Protein 1OF8 (pdb70)

Nearest PDB structures (foldseek):
  1of8-assembly1_B  TM=1.003E+00  e=1.671E-69  Saccharomyces cerevisiae
  1ofo-assembly1_A  TM=1.003E+00  e=7.586E-67  Saccharomyces cerevisiae
  1of8-assembly1_A  TM=1.003E+00  e=6.794E-67  Saccharomyces cerevisiae
  1oab-assembly1_B  TM=1.002E+00  e=5.830E-66  Saccharomyces cerevisiae
  1ofr-assembly5_H  TM=9.930E-01  e=3.160E-62  Saccharomyces cerevisiae

Organism: Saccharomyces cerevisiae (strain ATCC 204508 / S288c) (NCBI:txid559292)

Sequence (683 aa):
VRILGYDPLASPALLQVQIPATPTSLETAKRGRREAIDIITGKDDRVLVIVGPCSIHDLEAAQEYALRLKKLSDELKGDLSIIMRAYLEKPRTTVGWKGLINDPDVNNTFNINKGLQSARQLFVNLTNIGLPIGSEMLDTISPQYLADLVSFGAIGARTTESQLHRELASGLSFPVGFKNGTDGTLNVAVDACQAAAHSHHFMGVTKHGVAAITTTKGNEHCFVILRGGKKGTNYDAKSVAEAKAQLPAGSNGLMIDYSHGNSNKDFRNQPKVNDVVCEQIANGENAITGVMIESNINEGNQGILKYGVSITDACIGWETTEDVLRKLAAAVRQRREVNVRILGYDPLASPALLQVQIPATPTSLETAKRGRREAIDIITGKDDRVLVIVGPCSIHDLEAAQEYALRLKKLSDELKGDLSIIMRAYLEKPRTTVGWKGLINDPDVNNTFNINKGLQSARQLFVNLTNIGLPIGSEMLDTISPQYLADLVSFGAIGARTTESQLHRELASGLSFPVGFKNGTDGTLNVAVDACQAAAHSHHFMGVTKHGVAAITTTKGNEHCFVILRGGKKGTNYDAKSVAEAKAQLPAGSNGLMIDYSHGNSNKDFRNQPKVNDVVCEQIANGENAITGVMIESNINEGNQGIPKAGLKYGVSITDACIGWETTEDVLRKLAAAVRQRREVNK

Radius of gyration: 25.37 Å; Cα contacts (8 Å, |Δi|>4): 1679; chains: 2; bounding box: 59×72×61 Å

InterPro domains:
  IPR006218 DAHP synthetase I/KDSA [PF00793] (55-354)
  IPR006219 DAHP synthase, class 1 [PIRSF001361] (16-366)
  IPR006219 DAHP synthase, class 1 [PTHR21225] (16-369)
  IPR006219 DAHP synthase, class 1 [TIGR00034] (21-365)
  IPR013785 Aldolase-type TIM barrel [G3DSA:3.20.20.70] (23-370)

Structure (mmCIF, N/CA/C/O backbone):
data_1OF8
#
_entry.id   1OF8
#
_cell.length_a   196.462
_cell.length_b   50.788
_cell.length_c   64.700
_cell.angle_alpha   90.00
_cell.angle_beta   106.39
_cell.angle_gamma   90.00
#
_symmetry.space_group_name_H-M   'C 1 2 1'
#
loop_
_entity.id
_entity.type
_entity.pdbx_description
1 polymer 'PHOSPHO-2-DEHYDRO-3-DEOXYHEPTONATE ALDOLASE, TYROSINE-INHIBITED'
2 non-polymer 'COBALT (II) ION'
3 non-polymer PHOSPHOENOLPYRUVATE
4 non-polymer SN-GLYCEROL-3-PHOSPHATE
5 non-polymer GLYCEROL
6 water water
#
loop_
_atom_site.group_PDB
_atom_site.id
_atom_site.type_symbol
_atom_site.label_atom_id
_atom_site.label_alt_id
_atom_site.label_comp_id
_atom_site.label_asym_id
_atom_site.label_entity_id
_atom_site.label_seq_id
_atom_site.pdbx_PDB_ins_code
_atom_site.Cartn_x
_atom_site.Cartn_y
_atom_site.Cartn_z
_atom_site.occupancy
_atom_site.B_iso_or_equiv
_atom_site.auth_seq_id
_atom_site.auth_comp_id
_atom_site.auth_asym_id
_atom_site.auth_atom_id
_atom_site.pdbx_PDB_model_num
ATOM 1 N N . VAL A 1 23 ? 179.378 51.067 21.492 1.00 26.04 23 VAL A N 1
ATOM 2 C CA . VAL A 1 23 ? 178.461 52.193 21.810 1.00 26.33 23 VAL A CA 1
ATOM 3 C C . VAL A 1 23 ? 177.065 51.724 22.213 1.00 23.82 23 VAL A C 1
ATOM 4 O O . VAL A 1 23 ? 176.334 52.476 22.852 1.00 25.24 23 VAL A O 1
ATOM 8 N N . ARG A 1 24 ? 176.669 50.508 21.831 1.00 19.84 24 ARG A N 1
ATOM 9 C CA . ARG A 1 24 ? 175.345 50.012 22.218 1.00 18.35 24 ARG A CA 1
ATOM 10 C C . ARG A 1 24 ? 175.392 48.912 23.264 1.00 18.48 24 ARG A C 1
ATOM 11 O O . ARG A 1 24 ? 174.375 48.298 23.545 1.00 16.95 24 ARG A O 1
ATOM 19 N N . ILE A 1 25 ? 176.565 48.661 23.832 1.00 20.26 25 ILE A N 1
ATOM 20 C CA . ILE A 1 25 ? 176.674 47.777 25.005 1.00 20.79 25 ILE A CA 1
ATOM 21 C C . ILE A 1 25 ? 176.840 48.658 26.233 1.00 22.03 25 ILE A C 1
ATOM 22 O O . ILE A 1 25 ? 177.871 49.318 26.375 1.00 24.94 25 ILE A O 1
ATOM 27 N N . LEU A 1 26 ? 175.826 48.703 27.097 1.00 22.30 26 LEU A N 1
ATOM 28 C CA . LEU A 1 26 ? 175.864 49.531 28.306 1.00 22.60 26 LEU A CA 1
ATOM 29 C C . LEU A 1 26 ? 176.795 48.945 29.340 1.00 22.99 26 LEU A C 1
ATOM 30 O O . LEU A 1 26 ? 177.417 49.684 30.112 1.00 25.04 26 LEU A O 1
ATOM 35 N N . GLY A 1 27 ? 176.904 47.622 29.361 1.00 21.43 27 GLY A N 1
ATOM 36 C CA . GLY A 1 27 ? 177.840 46.981 30.262 1.00 20.48 27 GLY A CA 1
ATOM 37 C C . GLY A 1 27 ? 177.744 45.474 30.284 1.00 18.99 27 GLY A C 1
ATOM 38 O O . GLY A 1 27 ? 176.881 44.890 29.625 1.00 16.06 27 GLY A O 1
ATOM 39 N N . TYR A 1 28 ? 178.681 44.869 31.006 1.00 19.14 28 TYR A N 1
ATOM 40 C CA . TYR A 1 28 ? 178.708 43.430 31.260 1.00 19.89 28 TYR A CA 1
ATOM 41 C C . TYR A 1 28 ? 178.775 43.235 32.754 1.00 19.40 28 TYR A C 1
ATOM 42 O O . TYR A 1 28 ? 179.520 43.948 33.443 1.00 21.76 28 TYR A O 1
ATOM 51 N N . ASP A 1 29 ? 177.998 42.276 33.238 1.00 17.20 29 ASP A N 1
ATOM 52 C CA . ASP A 1 29 ? 177.965 41.904 34.639 1.00 16.32 29 ASP A CA 1
ATOM 53 C C . ASP A 1 29 ? 178.387 40.468 34.807 1.00 14.89 29 ASP A C 1
ATOM 54 O O . ASP A 1 29 ? 178.203 39.642 33.917 1.00 13.94 29 ASP A O 1
ATOM 59 N N . PRO A 1 30 ? 179.005 40.155 35.936 1.00 14.45 30 PRO A N 1
ATOM 60 C CA . PRO A 1 30 ? 179.549 38.804 36.121 1.00 13.54 30 PRO A CA 1
ATOM 61 C C . PRO A 1 30 ? 178.479 37.748 36.217 1.00 13.58 30 PRO A C 1
ATOM 62 O O . PRO A 1 30 ? 177.415 37.990 36.761 1.00 13.55 30 PRO A O 1
ATOM 66 N N . LEU A 1 31 ? 178.829 36.566 35.719 1.00 13.35 31 LEU A N 1
ATOM 67 C CA . LEU A 1 31 ? 177.935 35.462 35.564 1.00 14.15 31 LEU A CA 1
ATOM 68 C C . LEU A 1 31 ? 178.592 34.210 36.134 1.00 14.13 31 LEU A C 1
ATOM 69 O O . LEU A 1 31 ? 179.717 33.869 35.757 1.00 16.35 31 LEU A O 1
ATOM 74 N N . ALA A 1 32 ? 177.912 33.536 37.056 1.00 13.34 32 ALA A N 1
ATOM 75 C CA . ALA A 1 32 ? 178.345 32.237 37.548 1.00 12.99 32 ALA A CA 1
ATOM 76 C C . ALA A 1 32 ? 178.372 31.246 36.411 1.00 13.38 32 ALA A C 1
ATOM 77 O O . ALA A 1 32 ? 177.491 31.259 35.550 1.00 14.02 32 ALA A O 1
ATOM 79 N N . SER A 1 33 ? 179.370 30.377 36.411 1.00 13.20 33 SER A N 1
ATOM 80 C CA . SER A 1 33 ? 179.501 29.373 35.351 1.00 13.17 33 SER A CA 1
ATOM 81 C C . SER A 1 33 ? 178.497 28.257 35.580 1.00 12.89 33 SER A C 1
ATOM 82 O O . SER A 1 33 ? 178.024 28.068 36.697 1.00 13.16 33 SER A O 1
ATOM 85 N N . PRO A 1 34 ? 178.187 27.497 34.538 1.00 12.44 34 PRO A N 1
ATOM 86 C CA . PRO A 1 34 ? 177.334 26.322 34.714 1.00 11.86 34 PRO A CA 1
ATOM 87 C C . PRO A 1 34 ? 177.876 25.347 35.761 1.00 12.08 34 PRO A C 1
ATOM 88 O O . PRO A 1 34 ? 177.113 24.858 36.593 1.00 12.26 34 PRO A O 1
ATOM 92 N N . ALA A 1 35 ? 179.182 25.101 35.746 1.00 13.03 35 ALA A N 1
ATOM 93 C CA . ALA A 1 35 ? 179.779 24.139 36.685 1.00 12.95 35 ALA A CA 1
ATOM 94 C C . ALA A 1 35 ? 179.611 24.618 38.120 1.00 12.50 35 ALA A C 1
ATOM 95 O O . ALA A 1 35 ? 179.303 23.823 39.001 1.00 14.32 35 ALA A O 1
ATOM 97 N N . LEU A 1 36 ? 179.768 25.924 38.337 1.00 12.51 36 LEU A N 1
ATOM 98 C CA . LEU A 1 36 ? 179.585 26.479 39.674 1.00 13.53 36 LEU A CA 1
ATOM 99 C C . LEU A 1 36 ? 178.140 26.313 40.154 1.00 13.38 36 LEU A C 1
ATOM 100 O O . LEU A 1 36 ? 177.902 25.877 41.276 1.00 13.65 36 LEU A O 1
ATOM 105 N N . LEU A 1 37 ? 177.173 26.658 39.310 1.00 12.57 37 LEU A N 1
ATOM 106 C CA . LEU A 1 37 ? 175.779 26.515 39.680 1.00 13.37 37 LEU A CA 1
ATOM 107 C C . LEU A 1 37 ? 175.418 25.060 39.964 1.00 13.44 37 LEU A C 1
ATOM 108 O O . LEU A 1 37 ? 174.613 24.784 40.839 1.00 14.91 37 LEU A O 1
ATOM 113 N N . GLN A 1 38 ? 175.990 24.133 39.207 1.00 12.84 38 GLN A N 1
ATOM 114 C CA . GLN A 1 38 ? 175.703 22.706 39.404 1.00 14.83 38 GLN A CA 1
ATOM 115 C C . GLN A 1 38 ? 176.220 22.161 40.731 1.00 14.98 38 GLN A C 1
ATOM 116 O O . GLN A 1 38 ? 175.608 21.267 41.319 1.00 16.75 38 GLN A O 1
ATOM 122 N N . VAL A 1 39 ? 177.328 22.707 41.216 1.00 15.99 39 VAL A N 1
ATOM 123 C CA . VAL A 1 39 ? 177.838 22.385 42.555 1.00 17.00 39 VAL A CA 1
ATOM 124 C C . VAL A 1 39 ? 177.014 23.049 43.653 1.00 16.65 39 VAL A C 1
ATOM 125 O O . VAL A 1 39 ? 176.751 22.442 44.697 1.00 18.41 39 VAL A O 1
ATOM 129 N N . GLN A 1 40 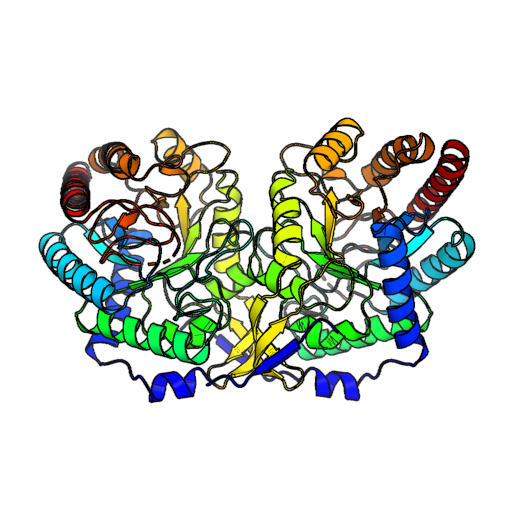? 176.611 24.295 43.425 1.00 16.15 40 GLN A N 1
ATOM 130 C CA . GLN A 1 40 ? 175.850 25.076 44.396 1.00 17.62 40 GLN A CA 1
ATOM 131 C C . GLN A 1 40 ? 174.446 24.499 44.589 1.00 17.50 40 GLN A C 1
ATOM 132 O O . GLN A 1 40 ? 173.912 24.560 45.682 1.00 19.35 40 GLN A O 1
ATOM 138 N N . ILE A 1 41 ? 173.844 23.989 43.516 1.00 15.93 41 ILE A N 1
ATOM 139 C CA . ILE A 1 41 ? 172.467 23.474 43.549 1.00 16.60 41 ILE A CA 1
ATOM 140 C C . ILE A 1 41 ? 172.511 22.089 42.932 1.00 16.90 41 ILE A C 1
ATOM 141 O O . ILE A 1 41 ? 172.152 21.890 41.767 1.00 16.03 41 ILE A O 1
ATOM 146 N N . PRO A 1 42 ? 172.984 21.110 43.697 1.00 18.25 42 PRO A N 1
ATOM 147 C CA . PRO A 1 42 ? 173.201 19.779 43.139 1.00 18.62 42 PRO A CA 1
ATOM 148 C C . PRO A 1 42 ? 171.892 19.026 42.899 1.00 19.26 42 PRO A C 1
ATOM 149 O O . PRO A 1 42 ? 170.883 19.231 43.585 1.00 19.76 42 PRO A O 1
ATOM 153 N N . ALA A 1 43 ? 171.901 18.214 41.862 1.00 19.53 43 ALA A N 1
ATOM 154 C CA . ALA A 1 43 ? 170.768 17.354 41.585 1.00 19.12 43 ALA A CA 1
ATOM 155 C C . ALA A 1 43 ? 170.797 16.246 42.617 1.00 19.75 43 ALA A C 1
ATOM 156 O O . ALA A 1 43 ? 171.876 15.800 43.002 1.00 22.59 43 ALA A O 1
ATOM 158 N N . THR A 1 44 ? 169.632 15.804 43.059 1.00 17.87 44 THR A N 1
ATOM 159 C CA . THR A 1 44 ? 169.571 14.606 43.896 1.00 17.66 44 THR A CA 1
ATOM 160 C C . THR A 1 44 ? 169.642 13.360 43.007 1.00 18.20 44 THR A C 1
ATOM 161 O O . THR A 1 44 ? 169.408 13.433 41.797 1.00 17.56 44 THR A O 1
ATOM 165 N N . PRO A 1 45 ? 169.958 12.209 43.583 1.00 18.63 45 PRO A N 1
ATOM 166 C CA . PRO A 1 45 ? 169.891 10.956 42.827 1.00 18.68 45 PRO A CA 1
ATOM 167 C C . PRO A 1 45 ? 168.522 10.720 42.161 1.00 18.02 45 PRO A C 1
ATOM 168 O O . PRO A 1 45 ? 168.485 10.272 41.017 1.00 18.62 45 PRO A O 1
ATOM 172 N N . THR A 1 46 ? 167.439 11.033 42.872 1.00 17.04 46 THR A N 1
ATOM 173 C CA . THR A 1 46 ? 166.086 10.919 42.342 1.00 17.19 46 THR A CA 1
ATOM 174 C C . THR A 1 46 ? 165.911 11.843 41.155 1.00 16.78 46 THR A C 1
ATOM 175 O O . THR A 1 46 ? 165.360 11.440 40.139 1.00 16.69 46 THR A O 1
ATOM 179 N N . SER A 1 47 ? 166.399 13.073 41.266 1.00 16.74 47 SER A N 1
ATOM 180 C CA . SER A 1 47 ? 166.283 14.024 40.159 1.00 15.01 47 SER A CA 1
ATOM 181 C C . SER A 1 47 ? 166.947 13.472 38.892 1.00 14.05 47 SER A C 1
ATOM 182 O O . SER A 1 47 ? 166.367 13.497 37.819 1.00 14.17 47 SER A O 1
ATOM 185 N N . LEU A 1 48 ? 168.154 12.945 39.027 1.00 15.46 48 LEU A N 1
ATOM 186 C CA . LEU A 1 48 ? 168.891 12.459 37.875 1.00 16.12 48 LEU A CA 1
ATOM 187 C C . LEU A 1 48 ? 168.222 11.214 37.278 1.00 15.91 48 LEU A C 1
ATOM 188 O O . LEU A 1 48 ? 168.126 11.069 36.065 1.00 16.21 48 LEU A O 1
ATOM 193 N N . GLU A 1 49 ? 167.733 10.326 38.125 1.00 16.03 49 GLU A N 1
ATOM 194 C CA . GLU A 1 49 ? 167.062 9.123 37.637 1.00 16.45 49 GLU A CA 1
ATOM 195 C C . GLU A 1 49 ? 165.760 9.484 36.937 1.00 14.74 49 GLU A C 1
ATOM 196 O O . GLU A 1 49 ? 165.408 8.887 35.930 1.00 15.76 49 GLU A O 1
ATOM 202 N N . THR A 1 50 ? 165.061 10.476 37.471 1.00 14.34 50 THR A N 1
ATOM 203 C CA . THR A 1 50 ? 163.814 10.953 36.878 1.00 12.89 50 THR A CA 1
ATOM 204 C C . THR A 1 50 ? 164.060 11.537 35.491 1.00 12.57 50 THR A C 1
ATOM 205 O O . THR A 1 50 ? 163.333 11.257 34.560 1.00 12.32 50 THR A O 1
ATOM 209 N N . ALA A 1 51 ? 165.070 12.376 35.369 1.00 13.60 51 ALA A N 1
ATOM 210 C CA . ALA A 1 51 ? 165.406 12.951 34.079 1.00 12.93 51 ALA A CA 1
ATOM 211 C C . ALA A 1 51 ? 165.726 11.854 33.055 1.00 12.85 51 ALA A C 1
ATOM 212 O O . ALA A 1 51 ? 165.265 11.896 31.925 1.00 13.03 51 ALA A O 1
ATOM 214 N N . LYS A 1 52 ? 166.541 10.883 33.455 1.00 13.82 52 LYS A N 1
ATOM 215 C CA . LYS A 1 52 ? 166.913 9.757 32.597 1.00 14.71 52 LYS A CA 1
ATOM 216 C C . LYS A 1 52 ? 165.697 8.943 32.179 1.00 13.82 52 LYS A C 1
ATOM 217 O O . LYS A 1 52 ? 165.549 8.594 31.005 1.00 14.38 52 LYS A O 1
ATOM 219 N N . ARG A 1 53 ? 164.826 8.647 33.136 1.00 13.19 53 ARG A N 1
ATOM 220 C CA . ARG A 1 53 ? 163.621 7.882 32.834 1.00 13.52 53 ARG A CA 1
ATOM 221 C C . ARG A 1 53 ? 162.727 8.628 31.835 1.00 12.87 53 ARG A C 1
ATOM 222 O O . ARG A 1 53 ? 162.197 8.029 30.891 1.00 13.88 53 ARG A O 1
ATOM 230 N N . GLY A 1 54 ? 162.557 9.931 32.036 1.00 13.38 54 GLY A N 1
ATOM 231 C CA . GLY A 1 54 ? 161.687 10.685 31.169 1.00 13.45 54 GLY A CA 1
ATOM 232 C C . GLY A 1 54 ? 162.198 10.650 29.748 1.00 13.10 54 GLY A C 1
ATOM 233 O O . GLY A 1 54 ? 161.410 10.576 28.801 1.00 11.67 54 GLY A O 1
ATOM 234 N N . ARG A 1 55 ? 163.527 10.747 29.588 1.00 11.52 55 ARG A N 1
ATOM 235 C CA . ARG A 1 55 ? 164.118 10.655 28.272 1.00 11.01 55 ARG A CA 1
ATOM 236 C C . ARG A 1 55 ? 163.834 9.312 27.622 1.00 12.37 55 ARG A C 1
ATOM 237 O O . ARG A 1 55 ? 163.397 9.249 26.489 1.00 11.65 55 ARG A O 1
ATOM 245 N N . ARG A 1 56 ? 164.109 8.232 28.362 1.00 13.17 56 ARG A N 1
ATOM 246 C CA . ARG A 1 56 ? 163.898 6.874 27.869 1.00 14.31 56 ARG A CA 1
ATOM 247 C C . ARG A 1 56 ? 162.458 6.674 27.437 1.00 12.89 56 ARG A C 1
ATOM 248 O O . ARG A 1 56 ? 162.194 6.154 26.362 1.00 12.95 56 ARG A O 1
ATOM 256 N N . GLU A 1 57 ? 161.514 7.115 28.259 1.00 12.31 57 GLU A N 1
ATOM 257 C CA . GLU A 1 57 ? 160.096 6.919 27.928 1.00 11.62 57 GLU A CA 1
ATOM 258 C C . GLU A 1 57 ? 159.681 7.753 26.695 1.00 12.10 57 GLU A C 1
ATOM 259 O O . GLU A 1 57 ? 158.926 7.309 25.845 1.00 12.20 57 GLU A O 1
ATOM 265 N N . ALA A 1 58 ? 160.152 8.988 26.621 1.00 11.82 58 ALA A N 1
ATOM 266 C CA . ALA A 1 58 ? 159.843 9.834 25.475 1.00 11.19 58 ALA A CA 1
ATOM 267 C C . ALA A 1 58 ? 160.420 9.218 24.192 1.00 11.20 58 ALA A C 1
ATOM 268 O O . ALA A 1 58 ? 159.756 9.171 23.162 1.00 11.80 58 ALA A O 1
ATOM 270 N N . ILE A 1 59 ? 161.673 8.775 24.250 1.00 11.33 59 ILE A N 1
ATOM 271 C CA . ILE A 1 59 ? 162.308 8.115 23.101 1.00 11.64 59 ILE A CA 1
ATOM 272 C C . ILE A 1 59 ? 161.480 6.906 22.640 1.00 12.22 59 ILE A C 1
ATOM 273 O O . ILE A 1 59 ? 161.195 6.745 21.456 1.00 12.22 59 ILE A O 1
ATOM 278 N N . ASP A 1 60 ? 161.097 6.047 23.583 1.00 12.28 60 ASP A N 1
ATOM 279 C CA . ASP A 1 60 ? 160.369 4.850 23.215 1.00 12.14 60 ASP A CA 1
ATOM 280 C C . ASP A 1 60 ? 159.051 5.174 22.526 1.00 12.77 60 ASP A C 1
ATOM 281 O O . ASP A 1 60 ? 158.615 4.451 21.633 1.00 13.58 60 ASP A O 1
ATOM 286 N N . ILE A 1 61 ? 158.406 6.258 22.942 1.00 11.27 61 ILE A N 1
ATOM 287 C CA . ILE A 1 61 ? 157.143 6.644 22.330 1.00 11.00 61 ILE A CA 1
ATOM 288 C C . ILE A 1 61 ? 157.332 7.263 20.952 1.00 11.20 61 ILE A C 1
ATOM 289 O O . ILE A 1 61 ? 156.691 6.855 20.001 1.00 11.64 61 ILE A O 1
ATOM 294 N N . ILE A 1 62 ? 158.202 8.251 20.829 1.00 11.80 62 ILE A N 1
ATOM 295 C CA . ILE A 1 62 ? 158.336 8.927 19.531 1.00 11.89 62 ILE A CA 1
ATOM 296 C C . ILE A 1 62 ? 158.944 8.045 18.452 1.00 12.59 62 ILE A C 1
ATOM 297 O O . ILE A 1 62 ? 158.741 8.307 17.258 1.00 12.77 62 ILE A O 1
ATOM 302 N N . THR A 1 63 ? 159.695 7.014 18.875 1.00 13.39 63 THR A N 1
ATOM 303 C CA . THR A 1 63 ? 160.307 6.080 17.938 1.00 13.74 63 THR A CA 1
ATOM 304 C C . THR A 1 63 ? 159.462 4.827 17.744 1.00 14.60 63 THR A C 1
ATOM 305 O O . THR A 1 63 ? 159.923 3.868 17.149 1.00 15.37 63 THR A O 1
ATOM 309 N N . GLY A 1 64 ? 158.233 4.807 18.260 1.00 14.38 64 GLY A N 1
ATOM 310 C CA . GLY A 1 64 ? 157.317 3.704 17.978 1.00 13.93 64 GLY A CA 1
ATOM 311 C C . GLY A 1 64 ? 157.484 2.415 18.746 1.00 14.74 64 GLY A C 1
ATOM 312 O O . GLY A 1 64 ? 156.845 1.412 18.377 1.00 17.26 64 GLY A O 1
ATOM 313 N N . LYS A 1 65 ? 158.337 2.402 19.767 1.00 13.89 65 LYS A N 1
ATOM 314 C CA . LYS A 1 65 ? 158.541 1.189 20.584 1.00 15.04 65 LYS A CA 1
ATOM 315 C C . LYS A 1 65 ? 157.395 0.963 21.552 1.00 13.67 65 LYS A C 1
ATOM 316 O O . LYS A 1 65 ? 157.070 -0.170 21.897 1.00 17.53 65 LYS A O 1
ATOM 322 N N . ASP A 1 66 ? 156.777 2.054 21.976 1.00 13.42 66 ASP A N 1
ATOM 323 C CA . ASP A 1 66 ? 155.763 2.054 23.011 1.00 12.94 66 ASP A CA 1
ATOM 324 C C . ASP A 1 66 ? 154.509 2.693 22.438 1.00 13.57 66 ASP A C 1
ATOM 325 O O . ASP A 1 66 ? 154.587 3.683 21.724 1.00 15.53 66 ASP A O 1
ATOM 330 N N . ASP A 1 67 ? 153.352 2.117 22.754 1.00 13.75 67 ASP A N 1
ATOM 331 C CA . ASP A 1 67 ? 152.081 2.620 22.222 1.00 13.38 67 ASP A CA 1
ATOM 332 C C . ASP A 1 67 ? 151.358 3.631 23.148 1.00 12.22 67 ASP A C 1
ATOM 333 O O . ASP A 1 67 ? 150.226 3.998 22.898 1.00 12.00 67 ASP A O 1
ATOM 338 N N . ARG A 1 68 ? 152.008 4.054 24.229 1.00 11.09 68 ARG A N 1
ATOM 339 C CA . ARG A 1 68 ? 151.510 5.177 25.026 1.00 10.66 68 ARG A CA 1
ATOM 340 C C . ARG A 1 68 ? 151.703 6.475 24.276 1.00 11.73 68 ARG A C 1
ATOM 341 O O . ARG A 1 68 ? 152.488 6.536 23.352 1.00 11.98 68 ARG A O 1
ATOM 349 N N . VAL A 1 69 ? 150.972 7.505 24.679 1.00 11.49 69 VAL A N 1
ATOM 350 C CA . VAL A 1 69 ? 151.181 8.858 24.158 1.00 11.40 69 VAL A CA 1
ATOM 351 C C . VAL A 1 69 ? 152.008 9.685 25.139 1.00 11.31 69 VAL A C 1
ATOM 352 O O . VAL A 1 69 ? 151.837 9.587 26.342 1.00 11.13 69 VAL A O 1
ATOM 356 N N . LEU A 1 70 ? 152.967 10.417 24.583 1.00 11.32 70 LEU A N 1
ATOM 357 C CA . LEU A 1 70 ? 153.821 11.338 25.313 1.00 11.22 70 LEU A CA 1
ATOM 358 C C . LEU A 1 70 ? 153.083 12.660 25.464 1.00 10.95 70 LEU A C 1
ATOM 359 O O . LEU A 1 70 ? 152.656 13.247 24.476 1.00 10.91 70 LEU A O 1
ATOM 364 N N . VAL A 1 71 ? 152.972 13.141 26.695 1.00 10.91 71 VAL A N 1
ATOM 365 C CA . VAL A 1 71 ? 152.220 14.343 27.005 1.00 10.72 71 VAL A CA 1
ATOM 366 C C . VAL A 1 71 ? 153.175 15.348 27.660 1.00 10.23 71 VAL A C 1
ATOM 367 O O . VAL A 1 71 ? 153.744 15.079 28.705 1.00 11.85 71 VAL A O 1
ATOM 371 N N . ILE A 1 72 ? 153.321 16.512 27.043 1.00 11.07 72 ILE A N 1
ATOM 372 C CA . ILE A 1 72 ? 154.057 17.622 27.642 1.00 10.54 72 ILE A CA 1
ATOM 373 C C . ILE A 1 72 ? 153.002 18.606 28.109 1.00 10.71 72 ILE A C 1
ATOM 374 O O . ILE A 1 72 ? 152.344 19.217 27.283 1.00 11.14 72 ILE A O 1
ATOM 379 N N . VAL A 1 73 ? 152.802 18.709 29.421 1.00 10.20 73 VAL A N 1
ATOM 380 C CA . VAL A 1 73 ? 151.651 19.432 29.971 1.00 10.75 73 VAL A CA 1
ATOM 381 C C . VAL A 1 73 ? 152.072 20.253 31.159 1.00 10.44 73 VAL A C 1
ATOM 382 O O . VAL A 1 73 ? 152.809 19.782 32.020 1.00 11.08 73 VAL A O 1
ATOM 386 N N . GLY A 1 74 ? 151.611 21.500 31.197 1.00 10.32 74 GLY A N 1
ATOM 387 C CA . GLY A 1 74 ? 151.876 22.370 32.321 1.00 11.04 74 GLY A CA 1
ATOM 388 C C . GLY A 1 74 ? 151.791 23.806 31.888 1.00 11.34 74 GLY A C 1
ATOM 389 O O . GLY A 1 74 ? 151.283 24.112 30.815 1.00 12.17 74 GLY A O 1
ATOM 390 N N . PRO A 1 75 ? 152.212 24.714 32.755 1.00 11.77 75 PRO A N 1
ATOM 391 C CA . PRO A 1 75 ? 152.040 26.143 32.480 1.00 12.94 75 PRO A CA 1
ATOM 392 C C . PRO A 1 75 ? 152.675 26.630 31.199 1.00 12.82 75 PRO A C 1
ATOM 393 O O . PRO A 1 75 ? 153.638 26.059 30.699 1.00 12.51 75 PRO A O 1
ATOM 397 N N . CYS A 1 76 ? 152.130 27.712 30.671 1.00 12.95 76 CYS A N 1
ATOM 398 C CA . CYS A 1 76 ? 152.786 28.417 29.563 1.00 12.83 76 CYS A CA 1
ATOM 399 C C . CYS A 1 76 ? 154.189 28.852 30.009 1.00 13.12 76 CYS A C 1
ATOM 400 O O . CYS A 1 76 ? 155.186 28.667 29.278 1.00 13.57 76 CYS A O 1
ATOM 403 N N . SER A 1 77 ? 154.256 29.389 31.228 1.00 12.30 77 SER A N 1
ATOM 404 C CA . SER A 1 77 ? 155.530 29.801 31.845 1.00 12.97 77 SER A CA 1
ATOM 405 C C . SER A 1 77 ? 155.494 29.591 33.359 1.00 13.03 77 SER A C 1
ATOM 406 O O . SER A 1 77 ? 154.424 29.627 33.982 1.00 14.15 77 SER A O 1
ATOM 409 N N . ILE A 1 78 ? 156.675 29.419 33.943 1.00 13.16 78 ILE A N 1
ATOM 410 C CA . ILE A 1 78 ? 156.817 29.350 35.399 1.00 14.13 78 ILE A CA 1
ATOM 411 C C . ILE A 1 78 ? 157.280 30.718 35.890 1.00 15.05 78 ILE A C 1
ATOM 412 O O . ILE A 1 78 ? 158.339 31.199 35.494 1.00 14.75 78 ILE A O 1
ATOM 417 N N . HIS A 1 79 ? 156.503 31.315 36.784 1.00 15.84 79 HIS A N 1
ATOM 418 C CA . HIS A 1 79 ? 156.947 32.509 37.502 1.00 17.06 79 HIS A CA 1
ATOM 419 C C . HIS A 1 79 ? 156.964 32.352 39.009 1.00 18.61 79 HIS A C 1
ATOM 420 O O . HIS A 1 79 ? 157.375 33.258 39.710 1.00 19.83 79 HIS A O 1
ATOM 427 N N . ASP A 1 80 ? 156.581 31.177 39.508 1.00 18.28 80 ASP A N 1
ATOM 428 C CA . ASP A 1 80 ? 156.290 31.027 40.924 1.00 18.51 80 ASP A CA 1
ATOM 429 C C . ASP A 1 80 ? 156.652 29.608 41.273 1.00 17.30 80 ASP A C 1
ATOM 430 O O . ASP A 1 80 ? 155.966 28.694 40.837 1.00 17.45 80 ASP A O 1
ATOM 435 N N . LEU A 1 81 ? 157.755 29.413 42.002 1.00 17.73 81 LEU A N 1
ATOM 436 C CA . LEU A 1 81 ? 158.235 28.072 42.309 1.00 17.50 81 LEU A CA 1
ATOM 437 C C . LEU A 1 81 ? 157.251 27.298 43.179 1.00 17.31 81 LEU A C 1
ATOM 438 O O . LEU A 1 81 ? 157.166 26.104 43.051 1.00 18.02 81 LEU A O 1
ATOM 443 N N . GLU A 1 82 ? 156.545 27.961 44.103 1.00 15.49 82 GLU A N 1
ATOM 444 C CA . GLU A 1 82 ? 155.654 27.220 45.021 1.00 15.17 82 GLU A CA 1
ATOM 445 C C . GLU A 1 82 ? 154.440 26.720 44.260 1.00 15.59 82 GLU A C 1
ATOM 446 O O . GLU A 1 82 ? 154.029 25.570 44.413 1.00 15.46 82 GLU A O 1
ATOM 452 N N . ALA A 1 83 ? 153.869 27.592 43.439 1.00 16.47 83 ALA A N 1
ATOM 453 C CA . ALA A 1 83 ? 152.727 27.228 42.612 1.00 16.72 83 ALA A CA 1
ATOM 454 C C . ALA A 1 83 ? 153.129 26.124 41.638 1.00 16.03 83 ALA A C 1
ATOM 455 O O . ALA A 1 83 ? 152.358 25.207 41.370 1.00 17.05 83 ALA A O 1
ATOM 457 N N . ALA A 1 84 ? 154.356 26.181 41.138 1.00 15.76 84 ALA A N 1
ATOM 458 C CA . ALA A 1 84 ? 154.844 25.126 40.246 1.00 15.99 84 ALA A CA 1
ATOM 459 C C . ALA A 1 84 ? 154.931 23.787 40.993 1.00 16.17 84 ALA A C 1
ATOM 460 O O . ALA A 1 84 ? 154.595 22.724 40.442 1.00 16.51 84 ALA A O 1
ATOM 462 N N . GLN A 1 85 ? 155.373 23.827 42.253 1.00 15.62 85 GLN A N 1
ATOM 463 C CA . GLN A 1 85 ? 155.487 22.596 43.031 1.00 15.52 85 GLN A CA 1
ATOM 464 C C . GLN A 1 85 ? 154.117 21.979 43.324 1.00 14.11 85 GLN A C 1
ATOM 465 O O . GLN A 1 85 ? 153.960 20.766 43.282 1.00 14.88 85 GLN A O 1
ATOM 471 N N . GLU A 1 86 ? 153.133 22.809 43.620 1.00 14.67 86 GLU A N 1
ATOM 472 C CA . GLU A 1 86 ? 151.794 22.304 43.905 1.00 15.91 86 GLU A CA 1
ATOM 473 C C . GLU A 1 86 ? 151.234 21.670 42.651 1.00 16.61 86 GLU A C 1
ATOM 474 O O . GLU A 1 86 ? 150.670 20.562 42.713 1.00 17.43 86 GLU A O 1
ATOM 480 N N . TYR A 1 87 ? 151.385 22.367 41.525 1.00 15.46 87 TYR A N 1
ATOM 481 C CA . TYR A 1 87 ? 150.953 21.820 40.242 1.00 15.82 87 TYR A CA 1
ATOM 482 C C . TYR A 1 87 ? 151.638 20.480 39.998 1.00 15.59 87 TYR A C 1
ATOM 483 O O . TYR A 1 87 ? 150.994 19.511 39.592 1.00 16.87 87 TYR A O 1
ATOM 492 N N . ALA A 1 88 ? 152.943 20.416 40.260 1.00 14.59 88 ALA A N 1
ATOM 493 C CA . ALA A 1 88 ? 153.724 19.208 40.023 1.00 14.38 88 ALA A CA 1
ATOM 494 C C . ALA A 1 88 ? 153.230 18.038 40.858 1.00 14.43 88 ALA A C 1
ATOM 495 O O . ALA A 1 88 ? 153.138 16.925 40.353 1.00 14.60 88 ALA A O 1
ATOM 497 N N . LEU A 1 89 ? 152.907 18.274 42.127 1.00 15.63 89 LEU A N 1
ATOM 498 C CA . LEU A 1 89 ? 152.443 17.180 42.969 1.00 16.52 89 LEU A CA 1
ATOM 499 C C . LEU A 1 89 ? 151.120 16.644 42.446 1.00 15.42 89 LEU A C 1
ATOM 500 O O . LEU A 1 89 ? 150.916 15.431 42.451 1.00 16.24 89 LEU A O 1
ATOM 505 N N . ARG A 1 90 ? 150.242 17.530 41.968 1.00 15.64 90 ARG A N 1
ATOM 506 C CA . ARG A 1 90 ? 148.994 17.095 41.333 1.00 15.66 90 ARG A CA 1
ATOM 507 C C . ARG A 1 90 ? 149.254 16.276 40.075 1.00 14.36 90 ARG A C 1
ATOM 508 O O . ARG A 1 90 ? 148.680 15.206 39.877 1.00 14.85 90 ARG A O 1
ATOM 516 N N . LEU A 1 91 ? 150.096 16.804 39.202 1.00 13.62 91 LEU A N 1
ATOM 517 C CA . LEU A 1 91 ? 150.447 16.099 37.978 1.00 12.57 91 LEU A CA 1
ATOM 518 C C . LEU A 1 91 ? 151.142 14.772 38.214 1.00 13.18 91 LEU A C 1
ATOM 519 O O . LEU A 1 91 ? 150.928 13.816 37.460 1.00 14.13 91 LEU A O 1
ATOM 524 N N . LYS A 1 92 ? 151.963 14.679 39.254 1.00 13.29 92 LYS A N 1
ATOM 525 C CA . LYS A 1 92 ? 152.638 13.414 39.531 1.00 15.02 92 LYS A CA 1
ATOM 526 C C . LYS A 1 92 ? 151.632 12.334 39.948 1.00 15.96 92 LYS A C 1
ATOM 527 O O . LYS A 1 92 ? 151.726 11.196 39.510 1.00 15.98 92 LYS A O 1
ATOM 533 N N . LYS A 1 93 ? 150.672 12.709 40.779 1.00 16.94 93 LYS A N 1
ATOM 534 C CA . LYS A 1 93 ? 149.597 11.793 41.171 1.00 18.44 93 LYS A CA 1
ATOM 535 C C . LYS A 1 93 ? 148.772 11.326 39.959 1.00 17.06 93 LYS A C 1
ATOM 536 O O . LYS A 1 93 ? 148.490 10.140 39.818 1.00 17.40 93 LYS A O 1
ATOM 542 N N . LEU A 1 94 ? 148.413 12.248 39.081 1.00 16.43 94 LEU A N 1
ATOM 543 C CA . LEU A 1 94 ? 147.681 11.901 37.864 1.00 16.63 94 LEU A CA 1
ATOM 544 C C . LEU A 1 94 ? 148.546 11.023 36.962 1.00 15.65 94 LEU A C 1
ATOM 545 O O . LEU A 1 94 ? 148.052 10.109 36.321 1.00 16.49 94 LEU A O 1
ATOM 550 N N . SER A 1 95 ? 149.849 11.295 36.916 1.00 15.49 95 SER A N 1
ATOM 551 C CA . SER A 1 95 ? 150.773 10.482 36.105 1.00 15.37 95 SER A CA 1
ATOM 552 C C . SER A 1 95 ? 150.756 9.050 36.603 1.00 14.90 95 SER A C 1
ATOM 553 O O . SER A 1 95 ? 150.681 8.119 35.829 1.00 14.25 95 SER A O 1
ATOM 556 N N . ASP A 1 96 ? 150.792 8.880 37.917 1.00 15.64 96 ASP A N 1
ATOM 557 C CA . ASP A 1 96 ? 150.768 7.542 38.473 1.00 16.95 96 ASP A CA 1
ATOM 558 C C . ASP A 1 96 ? 149.477 6.806 38.100 1.00 16.76 96 ASP A C 1
ATOM 559 O O . ASP A 1 96 ? 149.517 5.627 37.777 1.00 19.17 96 ASP A O 1
ATOM 564 N N . GLU A 1 97 ? 148.352 7.519 38.112 1.00 16.29 97 GLU A N 1
ATOM 565 C CA . GLU A 1 97 ? 147.057 6.987 37.699 1.00 16.39 97 GLU A CA 1
ATOM 566 C C . GLU A 1 97 ? 147.048 6.519 36.246 1.00 16.37 97 GLU A C 1
ATOM 567 O O . GLU A 1 97 ? 146.478 5.469 35.927 1.00 17.65 97 GLU A O 1
ATOM 573 N N . LEU A 1 98 ? 147.654 7.308 35.375 1.00 15.28 98 LEU A N 1
ATOM 574 C CA . LEU A 1 98 ? 147.482 7.138 33.946 1.00 13.51 98 LEU A CA 1
ATOM 575 C C . LEU A 1 98 ? 148.721 6.562 33.260 1.00 14.34 98 LEU A C 1
ATOM 576 O O . LEU A 1 98 ? 148.762 6.506 32.037 1.00 14.33 98 LEU A O 1
ATOM 581 N N . LYS A 1 99 ? 149.700 6.084 34.030 1.00 14.77 99 LYS A N 1
ATOM 582 C CA . LYS A 1 99 ? 150.969 5.662 33.439 1.00 15.67 99 LYS A CA 1
ATOM 583 C C . LYS A 1 99 ? 150.905 4.453 32.506 1.00 14.20 99 LYS A C 1
ATOM 584 O O . LYS A 1 99 ? 151.821 4.247 31.728 1.00 15.08 99 LYS A O 1
ATOM 590 N N . GLY A 1 100 ? 149.847 3.655 32.555 1.00 14.53 100 GLY A N 1
ATOM 591 C CA . GLY A 1 100 ? 149.719 2.579 31.592 1.00 14.33 100 GLY A CA 1
ATOM 592 C C . GLY A 1 100 ? 149.457 3.077 30.181 1.00 14.24 100 GLY A C 1
ATOM 593 O O . GLY A 1 100 ? 149.717 2.368 29.202 1.00 14.81 100 GLY A O 1
ATOM 594 N N . ASP A 1 101 ? 148.972 4.311 30.075 1.00 13.70 101 ASP A N 1
ATOM 595 C CA . A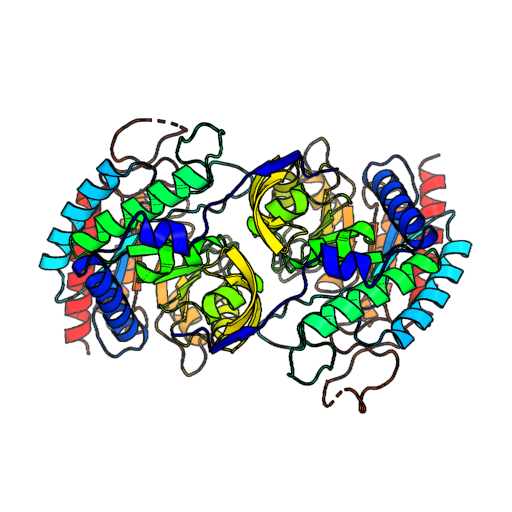SP A 1 101 ? 148.565 4.885 28.811 1.00 13.84 101 ASP A CA 1
ATOM 596 C C . ASP A 1 101 ? 149.305 6.150 28.360 1.00 12.50 101 ASP A C 1
ATOM 597 O O . ASP A 1 101 ? 149.383 6.408 27.162 1.00 13.10 101 ASP A O 1
ATOM 602 N N . LEU A 1 102 ? 149.792 6.950 29.300 1.00 12.12 102 LEU A N 1
ATOM 603 C CA . LEU A 1 102 ? 150.415 8.247 29.008 1.00 12.55 102 LEU A CA 1
ATOM 604 C C . LEU A 1 102 ? 151.757 8.338 29.723 1.00 12.60 102 LEU A C 1
ATOM 605 O O . LEU A 1 102 ? 151.879 7.906 30.877 1.00 12.98 102 LEU A O 1
ATOM 610 N N . SER A 1 103 ? 152.744 8.917 29.032 1.00 11.79 103 SER A N 1
ATOM 611 C CA . SER A 1 103 ? 154.002 9.275 29.658 1.00 10.88 103 SER A CA 1
ATOM 612 C C . SER A 1 103 ? 154.003 10.793 29.760 1.00 10.64 103 SER A C 1
ATOM 613 O O . SER A 1 103 ? 153.993 11.486 28.747 1.00 12.46 103 SER A O 1
ATOM 616 N N . ILE A 1 104 ? 153.990 11.291 30.985 1.00 11.83 104 ILE A N 1
ATOM 617 C CA . ILE A 1 104 ? 153.774 12.708 31.262 1.00 11.34 104 ILE A CA 1
ATOM 618 C C . ILE A 1 104 ? 155.061 13.387 31.660 1.00 11.71 104 ILE A C 1
ATOM 619 O O . ILE A 1 104 ? 155.803 12.930 32.546 1.00 12.46 104 ILE A O 1
ATOM 624 N N . ILE A 1 105 ? 155.320 14.483 30.971 1.00 11.64 105 ILE A N 1
ATOM 625 C CA . ILE A 1 105 ? 156.435 15.372 31.255 1.00 12.09 105 ILE A CA 1
ATOM 626 C C . ILE A 1 105 ? 155.806 16.743 31.513 1.00 11.08 105 ILE A C 1
ATOM 627 O O . ILE A 1 105 ? 154.959 17.191 30.764 1.00 12.18 105 ILE A O 1
ATOM 632 N N . MET A 1 106 ? 156.191 17.385 32.601 1.00 10.50 106 MET A N 1
ATOM 633 C CA . MET A 1 106 ? 155.673 18.704 32.947 1.00 10.47 106 MET A CA 1
ATOM 634 C C . MET A 1 106 ? 156.341 19.788 32.123 1.00 9.73 106 MET A C 1
ATOM 635 O O . MET A 1 106 ? 157.558 19.829 32.039 1.00 10.28 106 MET A O 1
ATOM 640 N N . ARG A 1 107 ? 155.555 20.694 31.560 1.00 10.17 107 ARG A N 1
ATOM 641 C CA . ARG A 1 107 ? 156.077 21.945 31.012 1.00 11.00 107 ARG A CA 1
ATOM 642 C C . ARG A 1 107 ? 156.596 22.798 32.185 1.00 11.59 107 ARG A C 1
ATOM 643 O O . ARG A 1 107 ? 155.818 23.211 33.045 1.00 12.29 107 ARG A O 1
ATOM 651 N N . ALA A 1 108 ? 157.902 23.030 32.209 1.00 12.04 108 ALA A N 1
ATOM 652 C CA . ALA A 1 108 ? 158.537 23.899 33.182 1.00 13.06 108 ALA A CA 1
ATOM 653 C C . ALA A 1 108 ? 159.340 24.932 32.405 1.00 12.51 108 ALA A C 1
ATOM 654 O O . ALA A 1 108 ? 160.574 24.934 32.392 1.00 14.08 108 ALA A O 1
ATOM 656 N N . TYR A 1 109 ? 158.614 25.775 31.685 1.00 12.54 109 TYR A N 1
ATOM 657 C CA . TYR A 1 109 ? 159.205 26.687 30.732 1.00 11.94 109 TYR A CA 1
ATOM 658 C C . TYR A 1 109 ? 159.779 27.951 31.381 1.00 11.85 109 TYR A C 1
ATOM 659 O O . TYR A 1 109 ? 159.056 28.712 32.045 1.00 12.66 109 TYR A O 1
ATOM 668 N N . LEU A 1 110 ? 161.080 28.152 31.160 1.00 12.36 110 LEU A N 1
ATOM 669 C CA . LEU A 1 110 ? 161.880 29.196 31.795 1.00 13.51 110 LEU A CA 1
ATOM 670 C C . LEU A 1 110 ? 162.110 30.413 30.900 1.00 12.91 110 LEU A C 1
ATOM 671 O O . LEU A 1 110 ? 162.580 31.454 31.375 1.00 13.24 110 LEU A O 1
ATOM 676 N N . GLU A 1 111 ? 161.839 30.259 29.604 1.00 11.06 111 GLU A N 1
ATOM 677 C CA . GLU A 1 111 ? 162.240 31.219 28.595 1.00 11.14 111 GLU A CA 1
ATOM 678 C C . GLU A 1 111 ? 161.129 31.380 27.596 1.00 11.31 111 GLU A C 1
ATOM 679 O O . GLU A 1 111 ? 160.674 30.392 27.010 1.00 12.71 111 GLU A O 1
ATOM 685 N N . LYS A 1 112 ? 160.722 32.622 27.377 1.00 11.29 112 LYS A N 1
ATOM 686 C CA . LYS A 1 112 ? 159.552 32.918 26.567 1.00 12.15 112 LYS A CA 1
ATOM 687 C C . LYS A 1 112 ? 159.929 33.801 25.398 1.00 11.86 112 LYS A C 1
ATOM 688 O O . LYS A 1 112 ? 160.474 34.880 25.605 1.00 11.75 112 LYS A O 1
ATOM 694 N N . PRO A 1 113 ? 159.662 33.331 24.174 1.00 11.76 113 PRO A N 1
ATOM 695 C CA . PRO A 1 113 ? 159.916 34.131 22.964 1.00 11.70 113 PRO A CA 1
ATOM 696 C C . PRO A 1 113 ? 158.755 35.103 22.774 1.00 12.77 113 PRO A C 1
ATOM 697 O O . PRO A 1 113 ? 157.581 34.688 22.720 1.00 14.53 113 PRO A O 1
ATOM 701 N N . ARG A 1 114 ? 159.051 36.391 22.679 1.00 12.04 114 ARG A N 1
ATOM 702 C CA . ARG A 1 114 ? 157.988 37.375 22.558 1.00 13.30 114 ARG A CA 1
ATOM 703 C C . ARG A 1 114 ? 157.818 37.829 21.118 1.00 12.64 114 ARG A C 1
ATOM 704 O O . ARG A 1 114 ? 158.776 37.870 20.357 1.00 13.52 114 ARG A O 1
ATOM 712 N N . THR A 1 115 ? 156.600 38.225 20.768 1.00 13.20 115 THR A N 1
ATOM 713 C CA . THR A 1 115 ? 156.318 38.757 19.453 1.00 13.35 115 THR A CA 1
ATOM 714 C C . THR A 1 115 ? 157.134 40.020 19.179 1.00 12.83 115 THR A C 1
ATOM 715 O O . THR A 1 115 ? 157.720 40.156 18.108 1.00 13.33 115 THR A O 1
ATOM 719 N N . THR A 1 116 ? 157.148 40.942 20.136 1.00 13.21 116 THR A N 1
ATOM 720 C CA . THR A 1 116 ? 158.105 42.051 20.151 1.00 14.53 116 THR A CA 1
ATOM 721 C C . THR A 1 116 ? 158.899 42.055 21.448 1.00 13.86 116 THR A C 1
ATOM 722 O O . THR A 1 116 ? 160.002 41.506 21.504 1.00 14.56 116 THR A O 1
ATOM 726 N N . VAL A 1 117 ? 158.319 42.640 22.487 1.00 13.12 117 VAL A N 1
ATOM 727 C CA . VAL A 1 117 ? 158.922 42.717 23.811 1.00 13.68 117 VAL A CA 1
ATOM 728 C C . VAL A 1 117 ? 157.932 42.233 24.861 1.00 14.28 117 VAL A C 1
ATOM 729 O O . VAL A 1 117 ? 156.744 42.059 24.599 1.00 15.92 117 VAL A O 1
ATOM 733 N N . GLY A 1 118 ? 158.447 42.007 26.051 1.00 14.12 118 GLY A N 1
ATOM 734 C CA . GLY A 1 118 ? 157.653 41.482 27.131 1.00 14.04 118 GLY A CA 1
ATOM 735 C C . GLY A 1 118 ? 158.543 40.694 28.059 1.00 13.28 118 GLY A C 1
ATOM 736 O O . GLY A 1 118 ? 159.712 40.459 27.738 1.00 14.30 118 GLY A O 1
ATOM 737 N N . TRP A 1 119 ? 157.990 40.278 29.194 1.00 13.46 119 TRP A N 1
ATOM 738 C CA . TRP A 1 119 ? 158.698 39.406 30.133 1.00 13.25 119 TRP A CA 1
ATOM 739 C C . TRP A 1 119 ? 159.168 38.144 29.414 1.00 12.56 119 TRP A C 1
ATOM 740 O O . TRP A 1 119 ? 158.372 37.434 28.796 1.00 13.92 119 TRP A O 1
ATOM 751 N N . LYS A 1 120 ? 160.458 37.845 29.532 1.00 11.72 120 LYS A N 1
ATOM 752 C CA . LYS A 1 120 ? 161.055 36.715 28.840 1.00 11.29 120 LYS A CA 1
ATOM 753 C C . LYS A 1 120 ? 161.151 35.467 29.691 1.00 11.04 120 LYS A C 1
ATOM 754 O O . LYS A 1 120 ? 161.586 34.425 29.211 1.00 11.89 120 LYS A O 1
ATOM 760 N N . GLY A 1 121 ? 160.783 35.564 30.957 1.00 12.60 121 GLY A N 1
ATOM 761 C CA . GLY A 1 121 ? 160.698 34.393 31.800 1.00 12.12 121 GLY A CA 1
ATOM 762 C C . GLY A 1 121 ? 161.543 34.434 33.059 1.00 12.06 121 GLY A C 1
ATOM 763 O O . GLY A 1 121 ? 162.141 35.448 33.405 1.00 12.59 121 GLY A O 1
ATOM 764 N N . LEU A 1 122 ? 161.583 33.299 33.740 1.00 12.33 122 LEU A N 1
ATOM 765 C CA . LEU A 1 122 ? 162.160 33.199 35.074 1.00 13.77 122 LEU A CA 1
ATOM 766 C C . LEU A 1 122 ? 163.656 33.478 35.095 1.00 13.39 122 LEU A C 1
ATOM 767 O O . LEU A 1 122 ? 164.160 34.089 36.035 1.00 13.13 122 LEU A O 1
ATOM 772 N N . ILE A 1 123 ? 164.377 33.015 34.078 1.00 11.94 123 ILE A N 1
ATOM 773 C CA . ILE A 1 123 ? 165.832 33.202 34.071 1.00 11.77 123 ILE A CA 1
ATOM 774 C C . ILE A 1 123 ? 166.120 34.678 33.844 1.00 10.70 123 ILE A C 1
ATOM 775 O O . ILE A 1 123 ? 166.912 35.287 34.554 1.00 10.95 123 ILE A O 1
ATOM 780 N N . ASN A 1 124 ? 165.458 35.250 32.850 1.00 10.67 124 ASN A N 1
ATOM 781 C CA . ASN A 1 124 ? 165.810 36.608 32.407 1.00 10.54 124 ASN A CA 1
ATOM 782 C C . ASN A 1 124 ? 165.480 37.685 33.431 1.00 11.01 124 ASN A C 1
ATOM 783 O O . ASN A 1 124 ? 166.206 38.674 33.566 1.00 12.39 124 ASN A O 1
ATOM 788 N N . ASP A 1 125 ? 164.386 37.488 34.164 1.00 10.83 125 ASP A N 1
ATOM 789 C CA . ASP A 1 125 ? 163.900 38.506 35.090 1.00 11.59 125 ASP A CA 1
ATOM 790 C C . ASP A 1 125 ? 163.025 37.815 36.149 1.00 12.16 125 ASP A C 1
ATOM 791 O O . ASP A 1 125 ? 161.796 37.887 36.117 1.00 12.63 125 ASP A O 1
ATOM 796 N N . PRO A 1 126 ? 163.663 37.102 37.068 1.00 12.01 126 PRO A N 1
ATOM 797 C CA . PRO A 1 126 ? 162.902 36.315 38.054 1.00 12.03 126 PRO A CA 1
ATOM 798 C C . PRO A 1 126 ? 161.976 37.158 38.918 1.00 12.60 126 PRO A C 1
ATOM 799 O O . PRO A 1 126 ? 160.958 36.643 39.397 1.00 14.76 126 PRO A O 1
ATOM 803 N N . ASP A 1 127 ? 162.366 38.418 39.151 1.00 13.29 127 ASP A N 1
ATOM 804 C CA . ASP A 1 127 ? 161.564 39.336 39.959 1.00 15.03 127 ASP A CA 1
ATOM 805 C C . ASP A 1 127 ? 160.386 39.937 39.195 1.00 14.78 127 ASP A C 1
ATOM 806 O O . ASP A 1 127 ? 159.550 40.598 39.793 1.00 15.78 127 ASP A O 1
ATOM 811 N N . VAL A 1 128 ? 160.331 39.732 37.871 1.00 14.01 128 VAL A N 1
ATOM 812 C CA . VAL A 1 128 ? 159.215 40.177 37.047 1.00 14.98 128 VAL A CA 1
ATOM 813 C C . VAL A 1 128 ? 158.976 41.691 37.239 1.00 16.25 128 VAL A C 1
ATOM 814 O O . VAL A 1 128 ? 157.835 42.157 37.316 1.00 18.05 128 VAL A O 1
ATOM 818 N N . ASN A 1 129 ? 160.081 42.431 37.285 1.00 16.04 129 ASN A N 1
ATOM 819 C CA . ASN A 1 129 ? 160.061 43.870 37.580 1.00 16.64 129 ASN A CA 1
ATOM 820 C C . ASN A 1 129 ? 161.124 44.653 36.828 1.00 17.26 129 ASN A C 1
ATOM 821 O O . ASN A 1 129 ? 161.516 45.733 37.262 1.00 18.56 129 ASN A O 1
ATOM 826 N N . ASN A 1 130 ? 161.578 44.117 35.689 1.00 17.38 130 ASN A N 1
ATOM 827 C CA . ASN A 1 130 ? 162.571 44.792 34.854 1.00 18.65 130 ASN A CA 1
ATOM 828 C C . ASN A 1 130 ? 163.889 45.100 35.588 1.00 18.66 130 ASN A C 1
ATOM 829 O O . ASN A 1 130 ? 164.522 46.131 35.367 1.00 18.96 130 ASN A O 1
ATOM 834 N N . THR A 1 131 ? 164.332 44.182 36.440 1.00 17.76 131 THR A N 1
ATOM 835 C CA . THR A 1 131 ? 165.665 44.319 37.032 1.00 17.54 131 THR A CA 1
ATOM 836 C C . THR A 1 131 ? 166.689 43.293 36.527 1.00 16.36 131 THR A C 1
ATOM 837 O O . THR A 1 131 ? 167.886 43.497 36.686 1.00 16.96 131 THR A O 1
ATOM 841 N N . PHE A 1 132 ? 166.212 42.206 35.913 1.00 13.46 132 PHE A N 1
ATOM 842 C CA . PHE A 1 132 ? 167.070 41.338 35.090 1.00 13.57 132 PHE A CA 1
ATOM 843 C C . PHE A 1 132 ? 168.208 40.709 35.868 1.00 12.60 132 PHE A C 1
ATOM 844 O O . PHE A 1 132 ? 169.347 40.710 35.442 1.00 13.81 132 PHE A O 1
ATOM 852 N N . ASN A 1 133 ? 167.872 40.167 37.037 1.00 12.05 133 ASN A N 1
ATOM 853 C CA . ASN A 1 133 ? 168.863 39.471 37.860 1.00 12.95 133 ASN A CA 1
ATOM 854 C C . ASN A 1 133 ? 169.039 38.050 37.355 1.00 12.17 133 ASN A C 1
ATOM 855 O O . ASN A 1 133 ? 168.458 37.103 37.904 1.00 12.57 133 ASN A O 1
ATOM 860 N N . ILE A 1 134 ? 169.825 37.925 36.288 1.00 11.94 134 ILE A N 1
ATOM 861 C CA . ILE A 1 134 ? 169.993 36.649 35.607 1.00 11.77 134 ILE A CA 1
ATOM 862 C C . ILE A 1 134 ? 170.688 35.610 36.476 1.00 12.83 134 ILE A C 1
ATOM 863 O O . ILE A 1 134 ? 170.339 34.458 36.421 1.00 12.81 134 ILE A O 1
ATOM 868 N N . ASN A 1 135 ? 171.654 35.999 37.301 1.00 12.80 135 ASN A N 1
ATOM 869 C CA . ASN A 1 135 ? 172.229 35.016 38.215 1.00 12.65 135 ASN A CA 1
ATOM 870 C C . ASN A 1 135 ? 171.178 34.432 39.153 1.00 12.36 135 ASN A C 1
ATOM 871 O O . ASN A 1 135 ? 171.157 33.229 39.389 1.00 13.02 135 ASN A O 1
ATOM 876 N N . LYS A 1 136 ? 170.312 35.293 39.694 1.00 12.72 136 LYS A N 1
ATOM 877 C CA . LYS A 1 136 ? 169.216 34.833 40.539 1.00 12.60 136 LYS A CA 1
ATOM 878 C C . LYS A 1 136 ? 168.225 33.973 39.728 1.00 12.91 136 LYS A C 1
ATOM 879 O O . LYS A 1 136 ? 167.712 32.983 40.225 1.00 12.73 136 LYS A O 1
ATOM 885 N N . GLY A 1 137 ? 167.985 34.349 38.481 1.00 12.89 137 GLY A N 1
ATOM 886 C CA . GLY A 1 137 ? 167.103 33.601 37.605 1.00 12.58 137 GLY A CA 1
ATOM 887 C C . GLY A 1 137 ? 167.625 32.195 37.357 1.00 11.90 137 GLY A C 1
ATOM 888 O O . GLY A 1 137 ? 166.845 31.234 37.377 1.00 11.96 137 GLY A O 1
ATOM 889 N N . LEU A 1 138 ? 168.931 32.056 37.125 1.00 11.31 138 LEU A N 1
ATOM 890 C CA . LEU A 1 138 ? 169.522 30.733 36.920 1.00 12.08 138 LEU A CA 1
ATOM 891 C C . LEU A 1 138 ? 169.448 29.901 38.199 1.00 11.37 138 LEU A C 1
ATOM 892 O O . LEU A 1 138 ? 169.189 28.703 38.144 1.00 12.04 138 LEU A O 1
ATOM 897 N N . GLN A 1 139 ? 169.698 30.523 39.351 1.00 11.89 139 GLN A N 1
ATOM 898 C CA . GLN A 1 139 ? 169.584 29.821 40.631 1.00 12.48 139 GLN A CA 1
ATOM 899 C C . GLN A 1 139 ? 168.157 29.343 40.830 1.00 12.70 139 GLN A C 1
ATOM 900 O O . GLN A 1 139 ? 167.952 28.208 41.222 1.00 13.22 139 GLN A O 1
ATOM 906 N N . SER A 1 140 ? 167.181 30.217 40.574 1.00 12.70 140 SER A N 1
ATOM 907 C CA . SER A 1 140 ? 165.776 29.874 40.755 1.00 13.67 140 SER A CA 1
ATOM 908 C C . SER A 1 140 ? 165.388 28.755 39.797 1.00 13.29 140 SER A C 1
ATOM 909 O O . SER A 1 140 ? 164.691 27.809 40.170 1.00 12.89 140 SER A O 1
ATOM 912 N N . ALA A 1 141 ? 165.851 28.867 38.559 1.00 13.10 141 ALA A N 1
ATOM 913 C CA . ALA A 1 141 ? 165.566 27.890 37.532 1.00 12.28 141 ALA A CA 1
ATOM 914 C C . ALA A 1 141 ? 166.096 26.508 37.912 1.00 13.38 141 ALA A C 1
ATOM 915 O O . ALA A 1 141 ? 165.378 25.508 37.834 1.00 13.70 141 ALA A O 1
ATOM 917 N N . ARG A 1 142 ? 167.352 26.446 38.349 1.00 12.00 142 ARG A N 1
ATOM 918 C CA . ARG A 1 142 ? 167.941 25.160 38.640 1.00 12.30 142 ARG A CA 1
ATOM 919 C C . ARG A 1 142 ? 167.290 24.599 39.896 1.00 13.05 142 ARG A C 1
ATOM 920 O O . ARG A 1 142 ? 167.059 23.396 39.975 1.00 13.30 142 ARG A O 1
ATOM 928 N N . GLN A 1 143 ? 167.004 25.451 40.873 1.00 13.23 143 GLN A N 1
ATOM 929 C CA . GLN A 1 143 ? 166.349 24.975 42.090 1.00 13.33 143 GLN A CA 1
ATOM 930 C C . GLN A 1 143 ? 164.973 24.421 41.758 1.00 12.08 143 GLN A C 1
ATOM 931 O O . GLN A 1 143 ? 164.591 23.375 42.269 1.00 13.98 143 GLN A O 1
ATOM 937 N N . LEU A 1 144 ? 164.241 25.127 40.914 1.00 13.08 144 LEU A N 1
ATOM 938 C CA . LEU A 1 144 ? 162.940 24.657 40.441 1.00 13.99 144 LEU A CA 1
ATOM 939 C C . LEU A 1 144 ? 163.077 23.289 39.787 1.00 13.47 144 LEU A C 1
ATOM 940 O O . LEU A 1 144 ? 162.335 22.357 40.083 1.00 13.80 144 LEU A O 1
ATOM 945 N N . PHE A 1 145 ? 164.024 23.174 38.867 1.00 12.35 145 PHE A N 1
ATOM 946 C CA . PHE A 1 145 ? 164.187 21.907 38.142 1.00 11.78 145 PHE A CA 1
ATOM 947 C C . PHE A 1 145 ? 164.563 20.741 39.061 1.00 12.82 145 PHE A C 1
ATOM 948 O O . PHE A 1 145 ? 164.076 19.624 38.880 1.00 13.36 145 PHE A O 1
ATOM 956 N N . VAL A 1 146 ? 165.402 20.994 40.054 1.00 12.34 146 VAL A N 1
ATOM 957 C CA . VAL A 1 146 ? 165.717 19.957 41.027 1.00 13.77 146 VAL A CA 1
ATOM 958 C C . VAL A 1 146 ? 164.446 19.639 41.813 1.00 12.83 146 VAL A C 1
ATOM 959 O O . VAL A 1 146 ? 164.126 18.465 42.004 1.00 13.53 146 VAL A O 1
ATOM 963 N N . ASN A 1 147 ? 163.708 20.666 42.254 1.00 12.54 147 ASN A N 1
ATOM 964 C CA . ASN A 1 147 ? 162.495 20.446 43.067 1.00 14.85 147 ASN A CA 1
ATOM 965 C C . ASN A 1 147 ? 161.477 19.555 42.372 1.00 14.95 147 ASN A C 1
ATOM 966 O O . ASN A 1 147 ? 160.896 18.676 42.978 1.00 14.78 147 ASN A O 1
ATOM 971 N N . LEU A 1 148 ? 161.258 19.810 41.090 1.00 13.95 148 LEU A N 1
ATOM 972 C CA . LEU A 1 148 ? 160.261 19.080 40.324 1.00 13.38 148 LEU A CA 1
ATOM 973 C C . LEU A 1 148 ? 160.701 17.630 40.054 1.00 12.34 148 LEU A C 1
ATOM 974 O O . LEU A 1 148 ? 159.939 16.676 40.289 1.00 14.42 148 LEU A O 1
ATOM 979 N N . THR A 1 149 ? 161.926 17.448 39.567 1.00 12.35 149 THR A N 1
ATOM 980 C CA . THR A 1 149 ? 162.400 16.124 39.238 1.00 13.21 149 THR A CA 1
ATOM 981 C C . THR A 1 149 ? 162.617 15.288 40.494 1.00 12.69 149 THR A C 1
ATOM 982 O O . THR A 1 149 ? 162.550 14.070 40.437 1.00 15.34 149 THR A O 1
ATOM 986 N N . ASN A 1 150 ? 162.832 15.935 41.628 1.00 14.52 150 ASN A N 1
ATOM 987 C CA . ASN A 1 150 ? 163.092 15.209 42.874 1.00 15.08 150 ASN A CA 1
ATOM 988 C C . ASN A 1 150 ? 161.845 14.499 43.427 1.00 15.88 150 ASN A C 1
ATOM 989 O O . ASN A 1 150 ? 161.976 13.599 44.262 1.00 17.13 150 ASN A O 1
ATOM 994 N N . ILE A 1 151 ? 160.653 14.888 42.959 1.00 15.41 151 ILE A N 1
ATOM 995 C CA . ILE A 1 151 ? 159.421 14.168 43.305 1.00 16.23 151 ILE A CA 1
ATOM 996 C C . ILE A 1 151 ? 159.054 13.113 42.253 1.00 15.79 151 ILE A C 1
ATOM 997 O O . ILE A 1 151 ? 158.015 12.460 42.356 1.00 16.22 151 ILE A O 1
ATOM 1002 N N . GLY A 1 152 ? 159.926 12.911 41.262 1.00 14.57 152 GLY A N 1
ATOM 1003 C CA . GLY A 1 152 ? 159.750 11.850 40.289 1.00 14.86 152 GLY A CA 1
ATOM 1004 C C . GLY A 1 152 ? 159.005 12.268 39.038 1.00 13.42 152 GLY A C 1
ATOM 1005 O O . GLY A 1 152 ? 158.558 11.398 38.289 1.00 14.91 152 GLY A O 1
ATOM 1006 N N . LEU A 1 153 ? 158.868 13.581 38.809 1.00 13.61 153 LEU A N 1
ATOM 1007 C CA . LEU A 1 153 ? 158.170 14.115 37.643 1.00 12.73 153 LEU A CA 1
ATOM 1008 C C . LEU A 1 153 ? 159.182 14.687 36.649 1.00 13.04 153 LEU A C 1
ATOM 1009 O O . LEU A 1 153 ? 159.845 15.673 36.969 1.00 13.38 153 LEU A O 1
ATOM 1014 N N . PRO A 1 154 ? 159.329 14.071 35.475 1.00 12.33 154 PRO A N 1
ATOM 1015 C CA . PRO A 1 154 ? 160.207 14.636 34.458 1.00 11.87 154 PRO A CA 1
ATOM 1016 C C . PRO A 1 154 ? 159.680 15.974 33.946 1.00 11.30 154 PRO A C 1
ATOM 1017 O O . PRO A 1 154 ? 158.480 16.270 34.016 1.00 11.17 154 PRO A O 1
ATOM 1021 N N . ILE A 1 155 ? 160.602 16.782 33.441 1.00 11.22 155 ILE A N 1
ATOM 1022 C CA . ILE A 1 155 ? 160.298 18.139 32.984 1.00 11.70 155 ILE A CA 1
ATOM 1023 C C . ILE A 1 155 ? 160.831 18.427 31.581 1.00 11.27 155 ILE A C 1
ATOM 1024 O O . ILE A 1 155 ? 161.743 17.758 31.080 1.00 11.12 155 ILE A O 1
ATOM 1029 N N . GLY A 1 156 ? 160.211 19.406 30.933 1.00 10.44 156 GLY A N 1
ATOM 1030 C CA . GLY A 1 156 ? 160.617 19.881 29.623 1.00 10.45 156 GLY A CA 1
ATOM 1031 C C . GLY A 1 156 ? 160.524 21.388 29.575 1.00 11.43 156 GLY A C 1
ATOM 1032 O O . GLY A 1 156 ? 159.831 22.022 30.378 1.00 11.68 156 GLY A O 1
ATOM 1033 N N . SER A 1 157 ? 161.279 21.976 28.655 1.00 11.53 157 SER A N 1
ATOM 1034 C CA . SER A 1 157 ? 161.317 23.433 28.546 1.00 12.13 157 SER A CA 1
ATOM 1035 C C . SER A 1 157 ? 161.600 23.820 27.107 1.00 10.92 157 SER A C 1
ATOM 1036 O O . SER A 1 157 ? 162.141 23.028 26.350 1.00 10.94 157 SER A O 1
ATOM 1039 N N . GLU A 1 158 ? 161.219 25.029 26.710 1.00 10.82 158 GLU A N 1
ATOM 1040 C CA . GLU A 1 158 ? 161.687 25.568 25.431 1.00 12.26 158 GLU A CA 1
ATOM 1041 C C . GLU A 1 158 ? 163.166 25.974 25.562 1.00 12.52 158 GLU A C 1
ATOM 1042 O O . GLU A 1 158 ? 163.559 26.720 26.458 1.00 12.87 158 GLU A O 1
ATOM 1048 N N . MET A 1 159 ? 163.955 25.459 24.629 1.00 11.42 159 MET A N 1
ATOM 1049 C CA . MET A 1 159 ? 165.375 25.757 24.500 1.00 12.42 159 MET A CA 1
ATOM 1050 C C . MET A 1 159 ? 165.513 26.994 23.619 1.00 12.82 159 MET A C 1
ATOM 1051 O O . MET A 1 159 ? 165.695 26.897 22.397 1.00 12.78 159 MET A O 1
ATOM 1056 N N . LEU A 1 160 ? 165.333 28.163 24.225 1.00 12.00 160 LEU A N 1
ATOM 1057 C CA . LEU A 1 160 ? 165.403 29.421 23.482 1.00 12.78 160 LEU A CA 1
ATOM 1058 C C . LEU A 1 160 ? 166.829 29.983 23.512 1.00 11.81 160 LEU A C 1
ATOM 1059 O O . LEU A 1 160 ? 167.435 30.243 22.497 1.00 13.78 160 LEU A O 1
ATOM 1064 N N . ASP A 1 161 ? 167.358 30.143 24.710 1.00 11.80 161 ASP A N 1
ATOM 1065 C CA . ASP A 1 161 ? 168.724 30.576 24.944 1.00 12.07 161 ASP A CA 1
ATOM 1066 C C . ASP A 1 161 ? 169.649 29.418 24.574 1.00 12.27 161 ASP A C 1
ATOM 1067 O O . ASP A 1 161 ? 169.393 28.254 24.935 1.00 13.72 161 ASP A O 1
ATOM 1072 N N . THR A 1 162 ? 170.739 29.712 23.877 1.00 12.15 162 THR A N 1
ATOM 1073 C CA . THR A 1 162 ? 171.722 28.674 23.560 1.00 12.60 162 THR A CA 1
ATOM 1074 C C . THR A 1 162 ? 172.782 28.436 24.625 1.00 13.39 162 THR A C 1
ATOM 1075 O O . THR A 1 162 ? 173.550 27.463 24.536 1.00 15.36 162 THR A O 1
ATOM 1079 N N . ILE A 1 163 ? 172.812 29.284 25.639 1.00 12.79 163 ILE A N 1
ATOM 1080 C CA . ILE A 1 163 ? 173.797 29.166 26.723 1.00 13.28 163 ILE A CA 1
ATOM 1081 C C . ILE A 1 163 ? 173.185 28.549 27.967 1.00 13.61 163 ILE A C 1
ATOM 1082 O O . ILE A 1 163 ? 173.804 27.711 28.604 1.00 14.12 163 ILE A O 1
ATOM 1087 N N . SER A 1 164 ? 171.957 28.926 28.294 1.00 12.77 164 SER A N 1
ATOM 1088 C CA . SER A 1 164 ? 171.324 28.397 29.513 1.00 13.09 164 SER A CA 1
ATOM 1089 C C . SER A 1 164 ? 171.237 26.856 29.619 1.00 13.02 164 SER A C 1
ATOM 1090 O O . SER A 1 164 ? 171.246 26.344 30.739 1.00 13.19 164 SER A O 1
ATOM 1093 N N . PRO A 1 165 ? 171.116 26.094 28.525 1.00 13.25 165 PRO A N 1
ATOM 1094 C CA . PRO A 1 165 ? 171.047 24.638 28.703 1.00 12.47 165 PRO A CA 1
ATOM 1095 C C . PRO A 1 165 ? 172.264 24.068 29.439 1.00 12.62 165 PRO A C 1
ATOM 1096 O O . PRO A 1 165 ? 172.118 23.051 30.086 1.00 12.98 165 PRO A O 1
ATOM 1100 N N . GLN A 1 166 ? 173.427 24.712 29.381 1.00 14.29 166 GLN A N 1
ATOM 1101 C CA . GLN A 1 166 ? 174.605 24.231 30.114 1.00 14.77 166 GLN A CA 1
ATOM 1102 C C . GLN A 1 166 ? 174.338 24.146 31.613 1.00 15.01 166 GLN A C 1
ATOM 1103 O O . GLN A 1 166 ? 174.939 23.337 32.321 1.00 16.23 166 GLN A O 1
ATOM 1109 N N . TYR A 1 167 ? 173.480 25.041 32.082 1.00 13.03 167 TYR A N 1
ATOM 1110 C CA . TYR A 1 167 ? 173.144 25.168 33.484 1.00 12.77 167 TYR A CA 1
ATOM 1111 C C . TYR A 1 167 ? 172.126 24.159 33.988 1.00 13.43 167 TYR A C 1
ATOM 1112 O O . TYR A 1 167 ? 172.027 23.932 35.193 1.00 14.46 167 TYR A O 1
ATOM 1121 N N . LEU A 1 168 ? 171.360 23.582 33.063 1.00 13.93 168 LEU A N 1
ATOM 1122 C CA . LEU A 1 168 ? 170.122 22.888 33.410 1.00 14.76 168 LEU A CA 1
ATOM 1123 C C . LEU A 1 168 ? 169.887 21.544 32.762 1.00 15.17 168 LEU A C 1
ATOM 1124 O O . LEU A 1 168 ? 168.996 20.800 33.219 1.00 15.03 168 LEU A O 1
ATOM 1129 N N . ALA A 1 169 ? 170.648 21.223 31.711 1.00 16.12 169 ALA A N 1
ATOM 1130 C CA . ALA A 1 169 ? 170.320 20.077 30.823 1.00 16.81 169 ALA A CA 1
ATOM 1131 C C . ALA A 1 169 ? 170.339 18.727 31.514 1.00 16.95 169 ALA A C 1
ATOM 1132 O O . ALA A 1 169 ? 169.621 17.804 31.093 1.00 18.71 169 ALA A O 1
ATOM 1134 N N . ASP A 1 170 ? 171.155 18.580 32.557 1.00 16.35 170 ASP A N 1
ATOM 1135 C CA . ASP A 1 170 ? 171.175 17.353 33.348 1.00 16.73 170 ASP A CA 1
ATOM 1136 C C . ASP A 1 170 ? 169.815 16.983 33.963 1.00 15.73 170 ASP A C 1
ATOM 1137 O O . ASP A 1 170 ? 169.603 15.827 34.364 1.00 16.63 170 ASP A O 1
ATOM 1142 N N . LEU A 1 171 ? 168.906 17.955 34.046 1.00 15.17 171 LEU A N 1
ATOM 1143 C CA . LEU A 1 171 ? 167.607 17.743 34.697 1.00 13.41 171 LEU A CA 1
ATOM 1144 C C . LEU A 1 171 ? 166.439 17.652 33.723 1.00 12.31 171 LEU A C 1
ATOM 1145 O O . LEU A 1 171 ? 165.311 17.445 34.156 1.00 13.49 171 LEU A O 1
ATOM 1150 N N . VAL A 1 172 ? 166.712 17.825 32.431 1.00 11.71 172 VAL A N 1
ATOM 1151 C CA . VAL A 1 172 ? 165.676 17.990 31.417 1.00 11.65 172 VAL A CA 1
ATOM 1152 C C . VAL A 1 172 ? 165.464 16.701 30.645 1.00 11.77 172 VAL A C 1
ATOM 1153 O O . VAL A 1 172 ? 166.429 16.036 30.253 1.00 12.82 172 VAL A O 1
ATOM 1157 N N . SER A 1 173 ? 164.196 16.377 30.371 1.00 10.54 173 SER A N 1
ATOM 1158 C CA . SER A 1 173 ? 163.840 15.179 29.611 1.00 10.59 173 SER A CA 1
ATOM 1159 C C . SER A 1 173 ? 163.328 15.453 28.200 1.00 10.88 173 SER A C 1
ATOM 1160 O O . SER A 1 173 ? 163.270 14.543 27.387 1.00 11.16 173 SER A O 1
ATOM 1163 N N . PHE A 1 174 ? 162.966 16.707 27.919 1.00 10.78 174 PHE A N 1
ATOM 1164 C CA . PHE A 1 174 ? 162.401 17.121 26.643 1.00 10.68 174 PHE A CA 1
ATOM 1165 C C . PHE A 1 174 ? 162.717 18.579 26.438 1.00 11.63 174 PHE A C 1
ATOM 1166 O O . PHE A 1 174 ? 162.569 19.362 27.357 1.00 11.00 174 PHE A O 1
ATOM 1174 N N . GLY A 1 175 ? 163.110 18.930 25.215 1.00 10.41 175 GLY A N 1
ATOM 1175 C CA . GLY A 1 175 ? 163.310 20.320 24.820 1.00 11.59 175 GLY A CA 1
ATOM 1176 C C . GLY A 1 175 ? 162.445 20.678 23.622 1.00 10.94 175 GLY A C 1
ATOM 1177 O O . GLY A 1 175 ? 162.309 19.873 22.706 1.00 12.48 175 GLY A O 1
ATOM 1178 N N . ALA A 1 176 ? 161.823 21.858 23.653 1.00 11.94 176 ALA A N 1
ATOM 1179 C CA . ALA A 1 176 ? 161.124 22.413 22.505 1.00 11.65 176 ALA A CA 1
ATOM 1180 C C . ALA A 1 176 ? 161.948 23.496 21.832 1.00 11.99 176 ALA A C 1
ATOM 1181 O O . ALA A 1 176 ? 162.598 24.278 22.495 1.00 13.14 176 ALA A O 1
ATOM 1183 N N . ILE A 1 177 ? 161.918 23.525 20.504 1.00 10.77 177 ILE A N 1
ATOM 1184 C CA . ILE A 1 177 ? 162.383 24.684 19.766 1.00 9.91 177 ILE A CA 1
ATOM 1185 C C . ILE A 1 177 ? 161.114 25.340 19.255 1.00 10.16 177 ILE A C 1
ATOM 1186 O O . ILE A 1 177 ? 160.277 24.733 18.575 1.00 10.87 177 ILE A O 1
ATOM 1191 N N . GLY A 1 178 ? 160.937 26.588 19.632 1.00 10.07 178 GLY A N 1
ATOM 1192 C CA . GLY A 1 178 ? 159.711 27.307 19.361 1.00 10.75 178 GLY A CA 1
ATOM 1193 C C . GLY A 1 178 ? 159.501 27.648 17.900 1.00 10.71 178 GLY A C 1
ATOM 1194 O O . GLY A 1 178 ? 160.416 27.634 17.098 1.00 10.76 178 GLY A O 1
ATOM 1195 N N . ALA A 1 179 ? 158.257 27.963 17.567 1.00 10.47 179 ALA A N 1
ATOM 1196 C CA . ALA A 1 179 ? 157.898 28.327 16.198 1.00 11.09 179 ALA A CA 1
ATOM 1197 C C . ALA A 1 179 ? 158.758 29.430 15.591 1.00 10.71 179 ALA A C 1
ATOM 1198 O O . ALA A 1 179 ? 159.031 29.428 14.404 1.00 11.49 179 ALA A O 1
ATOM 1200 N N . ARG A 1 180 ? 159.130 30.392 16.416 1.00 10.69 180 ARG A N 1
ATOM 1201 C CA . ARG A 1 180 ? 159.902 31.548 15.992 1.00 10.22 180 ARG A CA 1
ATOM 1202 C C . ARG A 1 180 ? 161.411 31.269 15.831 1.00 11.73 180 ARG A C 1
ATOM 1203 O O . ARG A 1 180 ? 162.138 32.127 15.349 1.00 11.50 180 ARG A O 1
ATOM 1211 N N . THR A 1 181 ? 161.858 30.096 16.279 1.00 10.77 181 THR A N 1
ATOM 1212 C CA . THR A 1 181 ? 163.258 29.685 16.182 1.00 9.55 181 THR A CA 1
ATOM 1213 C C . THR A 1 181 ? 163.510 28.337 15.488 1.00 9.40 181 THR A C 1
ATOM 1214 O O . THR A 1 181 ? 164.626 27.954 15.298 1.00 9.95 181 THR A O 1
ATOM 1218 N N . THR A 1 182 ? 162.476 27.643 15.073 1.00 10.60 182 THR A N 1
ATOM 1219 C CA . THR A 1 182 ? 162.684 26.394 14.327 1.00 10.49 182 THR A CA 1
ATOM 1220 C C . THR A 1 182 ? 163.523 26.555 13.047 1.00 11.74 182 THR A C 1
ATOM 1221 O O . THR A 1 182 ? 164.225 25.631 12.660 1.00 11.66 182 THR A O 1
ATOM 1225 N N . GLU A 1 183 ? 163.422 27.698 12.383 1.00 11.35 183 GLU A N 1
ATOM 1226 C CA . GLU A 1 183 ? 164.176 27.979 11.162 1.00 12.64 183 GLU A CA 1
ATOM 1227 C C . GLU A 1 183 ? 165.638 28.375 11.443 1.00 10.39 183 GLU A C 1
ATOM 1228 O O . GLU A 1 183 ? 166.457 28.385 10.540 1.00 12.17 183 GLU A O 1
ATOM 1234 N N . SER A 1 184 ? 165.929 28.729 12.699 1.00 9.61 184 SER A N 1
ATOM 1235 C CA . SER A 1 184 ? 167.233 29.264 13.099 1.00 10.52 184 SER A CA 1
ATOM 1236 C C . SER A 1 184 ? 168.319 28.196 13.067 1.00 9.83 184 SER A C 1
ATOM 1237 O O . SER A 1 184 ? 168.224 27.175 13.749 1.00 9.43 184 SER A O 1
ATOM 1240 N N . GLN A 1 185 ? 169.383 28.444 12.317 1.00 9.96 185 GLN A N 1
ATOM 1241 C CA . GLN A 1 185 ? 170.478 27.470 12.260 1.00 10.00 185 GLN A CA 1
ATOM 1242 C C . GLN A 1 185 ? 171.138 27.319 13.630 1.00 10.56 185 GLN A C 1
ATOM 1243 O O . GLN A 1 185 ? 171.628 26.250 13.942 1.00 10.67 185 GLN A O 1
ATOM 1249 N N . LEU A 1 186 ? 171.130 28.367 14.465 1.00 10.94 186 LEU A N 1
ATOM 1250 C CA . LEU A 1 186 ? 171.736 28.231 15.799 1.00 10.60 186 LEU A CA 1
ATOM 1251 C C . LEU A 1 186 ? 170.961 27.236 16.662 1.00 9.69 186 LEU A C 1
ATOM 1252 O O . LEU A 1 186 ? 171.539 26.508 17.481 1.00 11.29 186 LEU A O 1
ATOM 1257 N N . HIS A 1 187 ? 169.637 27.227 16.516 1.00 8.63 187 HIS A N 1
ATOM 1258 C CA . HIS A 1 187 ? 168.802 26.312 17.302 1.00 8.99 187 HIS A CA 1
ATOM 1259 C C . HIS A 1 187 ? 168.861 24.874 16.790 1.00 9.29 187 HIS A C 1
ATOM 1260 O O . HIS A 1 187 ? 168.772 23.929 17.570 1.00 9.99 187 HIS A O 1
ATOM 1267 N N . ARG A 1 188 ? 169.016 24.709 15.483 1.00 9.97 188 ARG A N 1
ATOM 1268 C CA . ARG A 1 188 ? 169.236 23.380 14.918 1.00 10.01 188 ARG A CA 1
ATOM 1269 C C . ARG A 1 188 ? 170.576 22.810 15.387 1.00 10.01 188 ARG A C 1
ATOM 1270 O O . ARG A 1 188 ? 170.682 21.641 15.759 1.00 11.38 188 ARG A O 1
ATOM 1278 N N . GLU A 1 189 ? 171.596 23.662 15.405 1.00 10.00 189 GLU A N 1
ATOM 1279 C CA . GLU A 1 189 ? 172.897 23.323 15.972 1.00 9.89 189 GLU A CA 1
ATOM 1280 C C . GLU A 1 189 ? 172.762 22.937 17.441 1.00 9.68 189 GLU A C 1
ATOM 1281 O O . GLU A 1 189 ? 173.254 21.899 17.883 1.00 10.75 189 GLU A O 1
ATOM 1287 N N . LEU A 1 190 ? 172.080 23.772 18.220 1.00 9.21 190 LEU A N 1
ATOM 1288 C CA . LEU A 1 190 ? 171.876 23.449 19.632 1.00 10.99 190 LEU A CA 1
ATOM 1289 C C . LEU A 1 190 ? 171.248 22.058 19.785 1.00 9.77 190 LEU A C 1
ATOM 1290 O O . LEU A 1 190 ? 171.718 21.227 20.542 1.00 10.56 190 LEU A O 1
ATOM 1295 N N . ALA A 1 191 ? 170.130 21.835 19.098 1.00 9.48 191 ALA A N 1
ATOM 1296 C CA . ALA A 1 191 ? 169.362 20.598 19.239 1.00 10.14 191 ALA A CA 1
ATOM 1297 C C . ALA A 1 191 ? 170.229 19.375 18.918 1.00 9.63 191 ALA A C 1
ATOM 1298 O O . ALA A 1 191 ? 170.082 18.309 19.522 1.00 10.55 191 ALA A O 1
ATOM 1300 N N . SER A 1 192 ? 171.137 19.544 17.959 1.00 10.41 192 SER A N 1
ATOM 1301 C CA . SER A 1 192 ? 172.027 18.459 17.506 1.00 9.30 192 SER A CA 1
ATOM 1302 C C . SER A 1 192 ? 172.965 17.925 18.576 1.00 10.46 192 SER A C 1
ATOM 1303 O O . SER A 1 192 ? 173.470 16.801 18.466 1.00 12.07 192 SER A O 1
ATOM 1306 N N . GLY A 1 193 ? 173.159 18.716 19.627 1.00 10.83 193 GLY A N 1
ATOM 1307 C CA . GLY A 1 193 ? 173.973 18.334 20.759 1.00 11.16 193 GLY A CA 1
ATOM 1308 C C . GLY A 1 193 ? 173.270 18.119 22.101 1.00 11.21 193 GLY A C 1
ATOM 1309 O O . GLY A 1 193 ? 173.943 17.902 23.103 1.00 13.14 193 GLY A O 1
ATOM 1310 N N . LEU A 1 194 ? 171.944 18.208 22.138 1.00 11.30 194 LEU A N 1
ATOM 1311 C CA . LEU A 1 194 ? 171.209 18.021 23.384 1.00 11.71 194 LEU A CA 1
ATOM 1312 C C . LEU A 1 194 ? 171.000 16.540 23.622 1.00 13.12 194 LEU A C 1
ATOM 1313 O O . LEU A 1 194 ? 170.718 15.798 22.688 1.00 14.07 194 LEU A O 1
ATOM 1318 N N . SER A 1 195 ? 171.085 16.135 24.890 1.00 13.53 195 SER A N 1
ATOM 1319 C CA . SER A 1 195 ? 171.043 14.725 25.269 1.00 14.41 195 SER A CA 1
ATOM 1320 C C . SER A 1 195 ? 169.634 14.202 25.534 1.00 14.26 195 SER A C 1
ATOM 1321 O O . SER A 1 195 ? 169.464 13.306 26.354 1.00 16.21 195 SER A O 1
ATOM 1324 N N . PHE A 1 196 ? 168.637 14.765 24.856 1.00 12.71 196 PHE A N 1
ATOM 1325 C CA . PHE A 1 196 ? 167.249 14.384 25.045 1.00 12.91 196 PHE A CA 1
ATOM 1326 C C . PHE A 1 196 ? 166.446 14.707 23.794 1.00 12.19 196 PHE A C 1
ATOM 1327 O O . PHE A 1 196 ? 166.915 15.439 22.908 1.00 11.98 196 PHE A O 1
ATOM 1335 N N . PRO A 1 197 ? 165.249 14.152 23.683 1.00 12.40 197 PRO A N 1
ATOM 1336 C CA . PRO A 1 197 ? 164.424 14.455 22.526 1.00 11.22 197 PRO A CA 1
ATOM 1337 C C . PRO A 1 197 ? 164.051 15.915 22.405 1.00 10.94 197 PRO A C 1
ATOM 1338 O O . PRO A 1 197 ? 163.848 16.589 23.434 1.00 10.49 197 PRO A O 1
ATOM 1342 N N . VAL A 1 198 ? 163.952 16.364 21.160 1.00 11.04 198 VAL A N 1
ATOM 1343 C CA . VAL A 1 198 ? 163.649 17.759 20.835 1.00 10.63 198 VAL A CA 1
ATOM 1344 C C . VAL A 1 198 ? 162.499 17.828 19.862 1.00 10.15 198 VAL A C 1
ATOM 1345 O O . VAL A 1 198 ? 162.517 17.175 18.804 1.00 11.01 198 VAL A O 1
ATOM 1349 N N . GLY A 1 199 ? 161.504 18.638 20.204 1.00 11.00 199 GLY A N 1
ATOM 1350 C CA . GLY A 1 199 ? 160.379 18.882 19.339 1.00 11.03 199 GLY A CA 1
ATOM 1351 C C . GLY A 1 199 ? 160.502 20.253 18.702 1.00 11.04 199 GLY A C 1
ATOM 1352 O O . GLY A 1 199 ? 160.675 21.249 19.397 1.00 11.71 199 GLY A O 1
ATOM 1353 N N . PHE A 1 200 ? 160.451 20.287 17.373 1.00 10.67 200 PHE A N 1
ATOM 1354 C CA . PHE A 1 200 ? 160.504 21.522 16.602 1.00 10.81 200 PHE A CA 1
ATOM 1355 C C . PHE A 1 200 ? 159.087 21.882 16.219 1.00 11.54 200 PHE A C 1
ATOM 1356 O O . PHE A 1 200 ? 158.397 21.121 15.536 1.00 11.49 200 PHE A O 1
ATOM 1364 N N . LYS A 1 201 ? 158.637 23.026 16.697 1.00 12.05 201 LYS A N 1
ATOM 1365 C CA . LYS A 1 201 ? 157.335 23.548 16.334 1.00 12.82 201 LYS A CA 1
ATOM 1366 C C . LYS A 1 201 ? 157.316 23.971 14.887 1.00 11.89 201 LYS A C 1
ATOM 1367 O O . LYS A 1 201 ? 158.297 24.525 14.370 1.00 12.97 201 LYS A O 1
ATOM 1373 N N . ASN A 1 202 ? 156.173 23.791 14.236 1.00 11.69 202 ASN A N 1
ATOM 1374 C CA . ASN A 1 202 ? 156.007 24.360 12.913 1.00 11.51 202 ASN A CA 1
ATOM 1375 C C . ASN A 1 202 ? 156.093 25.871 12.963 1.00 11.70 202 ASN A C 1
ATOM 1376 O O . ASN A 1 202 ? 156.001 26.487 14.016 1.00 11.95 202 ASN A O 1
ATOM 1381 N N . GLY A 1 203 ? 156.309 26.473 11.816 1.00 11.50 203 GLY A N 1
ATOM 1382 C CA . GLY A 1 203 ? 156.459 27.928 11.786 1.00 12.31 203 GLY A CA 1
ATOM 1383 C C . GLY A 1 203 ? 155.201 28.691 12.136 1.00 13.57 203 GLY A C 1
ATOM 1384 O O . GLY A 1 203 ? 154.089 28.142 12.106 1.00 13.03 203 GLY A O 1
ATOM 1385 N N . THR A 1 204 ? 155.358 29.984 12.400 1.00 13.82 204 THR A N 1
ATOM 1386 C CA . THR A 1 204 ? 154.208 30.783 12.799 1.00 13.73 204 THR A CA 1
ATOM 1387 C C . THR A 1 204 ? 153.212 30.994 11.660 1.00 12.45 204 THR A C 1
ATOM 1388 O O . THR A 1 204 ? 152.074 31.375 11.920 1.00 14.42 204 THR A O 1
ATOM 1392 N N . ASP A 1 205 ? 153.644 30.790 10.412 1.00 13.88 205 ASP A N 1
ATOM 1393 C CA . ASP A 1 205 ? 152.727 30.802 9.268 1.00 15.19 205 ASP A CA 1
ATOM 1394 C C . ASP A 1 205 ? 151.837 29.569 9.198 1.00 14.89 205 ASP A C 1
ATOM 1395 O O . ASP A 1 205 ? 150.951 29.492 8.354 1.00 16.79 205 ASP A O 1
ATOM 1400 N N . GLY A 1 206 ? 152.050 28.598 10.081 1.00 13.93 206 GLY A N 1
ATOM 1401 C CA . GLY A 1 206 ? 151.189 27.427 10.154 1.00 14.95 206 GLY A CA 1
ATOM 1402 C C . GLY A 1 206 ? 151.626 26.282 9.271 1.00 15.62 206 GLY A C 1
ATOM 1403 O O . GLY A 1 206 ? 150.910 25.278 9.174 1.00 18.06 206 GLY A O 1
ATOM 1404 N N . THR A 1 207 ? 152.806 26.376 8.650 1.00 16.34 207 THR A N 1
ATOM 1405 C CA . THR A 1 207 ? 153.267 25.302 7.778 1.00 16.59 207 THR A CA 1
ATOM 1406 C C . THR A 1 207 ? 154.424 24.532 8.404 1.00 15.87 207 THR A C 1
ATOM 1407 O O . THR A 1 207 ? 155.188 25.073 9.206 1.00 16.13 207 THR A O 1
ATOM 1411 N N . LEU A 1 208 ? 154.570 23.277 7.984 1.00 16.23 208 LEU A N 1
ATOM 1412 C CA . LEU A 1 208 ? 155.443 22.299 8.644 1.00 18.12 208 LEU A CA 1
ATOM 1413 C C . LEU A 1 208 ? 156.831 22.172 8.029 1.00 16.00 208 LEU A C 1
ATOM 1414 O O . LEU A 1 208 ? 157.714 21.582 8.641 1.00 14.93 208 LEU A O 1
ATOM 1419 N N . ASN A 1 209 ? 157.015 22.688 6.818 1.00 15.44 209 ASN A N 1
ATOM 1420 C CA . ASN A 1 209 ? 158.249 22.473 6.047 1.00 16.30 209 ASN A CA 1
ATOM 1421 C C . ASN A 1 209 ? 159.497 22.795 6.877 1.00 14.19 209 ASN A C 1
ATOM 1422 O O . ASN A 1 209 ? 160.457 22.029 6.899 1.00 13.88 209 ASN A O 1
ATOM 1427 N N . VAL A 1 210 ? 159.480 23.933 7.562 1.00 13.42 210 VAL A N 1
ATOM 1428 C CA . VAL A 1 210 ? 160.625 24.355 8.347 1.00 13.29 210 VAL A CA 1
ATOM 1429 C C . VAL A 1 210 ? 160.931 23.417 9.512 1.00 11.81 210 VAL A C 1
ATOM 1430 O O . VAL A 1 210 ? 162.090 23.248 9.886 1.00 12.15 210 VAL A O 1
ATOM 1434 N N . ALA A 1 211 ? 159.903 22.804 10.095 1.00 11.58 211 ALA A N 1
ATOM 1435 C CA . ALA A 1 211 ? 160.112 21.853 11.188 1.00 11.53 211 ALA A CA 1
ATOM 1436 C C . ALA A 1 211 ? 160.665 20.512 10.650 1.00 12.00 211 ALA A C 1
ATOM 1437 O O . ALA A 1 211 ? 161.540 19.898 11.268 1.00 11.19 211 ALA A O 1
ATOM 1439 N N . VAL A 1 212 ? 160.179 20.073 9.495 1.00 11.94 212 VAL A N 1
ATOM 1440 C CA . VAL A 1 212 ? 160.753 18.893 8.840 1.00 12.14 212 VAL A CA 1
ATOM 1441 C C . VAL A 1 212 ? 162.226 19.138 8.507 1.00 11.99 212 VAL A C 1
ATOM 1442 O O . VAL A 1 212 ? 163.091 18.323 8.803 1.00 12.00 212 VAL A O 1
ATOM 1446 N N . ASP A 1 213 ? 162.512 20.294 7.922 1.00 10.72 213 ASP A N 1
ATOM 1447 C CA . ASP A 1 213 ? 163.881 20.705 7.624 1.00 11.64 213 ASP A CA 1
ATOM 1448 C C . ASP A 1 213 ? 164.740 20.750 8.883 1.00 10.88 213 ASP A C 1
ATOM 1449 O O . ASP A 1 213 ? 165.901 20.341 8.870 1.00 12.68 213 ASP A O 1
ATOM 1454 N N . ALA A 1 214 ? 164.190 21.299 9.964 1.00 10.95 214 ALA A N 1
ATOM 1455 C CA . ALA A 1 214 ? 164.921 21.383 11.237 1.00 11.03 214 ALA A CA 1
ATOM 1456 C C . ALA A 1 214 ? 165.295 20.009 11.793 1.00 10.52 214 ALA A C 1
ATOM 1457 O O . ALA A 1 214 ? 166.400 19.805 12.239 1.00 11.17 214 ALA A O 1
ATOM 1459 N N . CYS A 1 215 ? 164.371 19.054 11.745 1.00 11.30 215 CYS A N 1
ATOM 1460 C CA . CYS A 1 215 ? 164.662 17.712 12.210 1.00 12.09 215 CYS A CA 1
ATOM 1461 C C . CYS A 1 215 ? 165.785 17.089 11.390 1.00 12.39 215 CYS A C 1
ATOM 1462 O O . CYS A 1 215 ? 166.648 16.427 11.948 1.00 13.75 215 CYS A O 1
ATOM 1465 N N . GLN A 1 216 ? 165.784 17.336 10.081 1.00 12.85 216 GLN A N 1
ATOM 1466 C CA . GLN A 1 216 ? 166.862 16.871 9.199 1.00 13.94 216 GLN A CA 1
ATOM 1467 C C . GLN A 1 216 ? 168.175 17.504 9.614 1.00 13.32 216 GLN A C 1
ATOM 1468 O O . GLN A 1 216 ? 169.171 16.824 9.839 1.00 14.16 216 GLN A O 1
ATOM 1474 N N . ALA A 1 217 ? 168.170 18.818 9.766 1.00 12.25 217 ALA A N 1
ATOM 1475 C CA . ALA A 1 217 ? 169.396 19.511 10.122 1.00 12.22 217 ALA A CA 1
ATOM 1476 C C . ALA A 1 217 ? 169.936 19.035 11.468 1.00 11.39 217 ALA A C 1
ATOM 1477 O O . ALA A 1 217 ? 171.140 18.801 11.605 1.00 11.11 217 ALA A O 1
ATOM 1479 N N . ALA A 1 218 ? 169.050 18.860 12.451 1.00 10.83 218 ALA A N 1
ATOM 1480 C CA . ALA A 1 218 ? 169.487 18.594 13.817 1.00 10.96 218 ALA A CA 1
ATOM 1481 C C . ALA A 1 218 ? 170.002 17.167 13.947 1.00 10.86 218 ALA A C 1
ATOM 1482 O O . ALA A 1 218 ? 170.714 16.867 14.883 1.00 11.21 218 ALA A O 1
ATOM 1484 N N . ALA A 1 219 ? 169.653 16.310 12.986 1.00 11.41 219 ALA A N 1
ATOM 1485 C CA . ALA A 1 219 ? 170.120 14.942 12.954 1.00 12.67 219 ALA A CA 1
ATOM 1486 C C . ALA A 1 219 ? 171.579 14.805 12.548 1.00 13.37 219 ALA A C 1
ATOM 1487 O O . ALA A 1 219 ? 172.175 13.740 12.743 1.00 14.88 219 ALA A O 1
ATOM 1489 N N . HIS A 1 220 ? 172.135 15.864 11.952 1.00 13.74 220 HIS A N 1
ATOM 1490 C CA . HIS A 1 220 ? 173.531 15.889 11.549 1.00 13.51 220 HIS A CA 1
ATOM 1491 C C . HIS A 1 220 ? 174.443 16.385 12.658 1.00 12.40 220 HIS A C 1
ATOM 1492 O O . HIS A 1 220 ? 174.033 17.139 13.554 1.00 13.56 220 HIS A O 1
ATOM 1499 N N . SER A 1 221 ? 175.699 15.998 12.548 1.00 13.69 221 SER A N 1
ATOM 1500 C CA . SER A 1 221 ? 176.769 16.561 13.344 1.00 13.66 221 SER A CA 1
ATOM 1501 C C . SER A 1 221 ? 177.001 18.009 12.915 1.00 13.55 221 SER A C 1
ATOM 1502 O O . SER A 1 221 ? 176.988 18.326 11.724 1.00 14.92 221 SER A O 1
ATOM 1505 N N . HIS A 1 222 ? 177.226 18.882 13.893 1.00 12.18 222 HIS A N 1
ATOM 1506 C CA . HIS A 1 222 ? 177.554 20.292 13.646 1.00 11.40 222 HIS A CA 1
ATOM 1507 C C . HIS A 1 222 ? 178.777 20.709 14.435 1.00 12.28 222 HIS A C 1
ATOM 1508 O O . HIS A 1 222 ? 179.072 20.123 15.460 1.00 12.45 222 HIS A O 1
ATOM 1515 N N . HIS A 1 223 ? 179.452 21.732 13.922 1.00 12.17 223 HIS A N 1
ATOM 1516 C CA . HIS A 1 223 ? 180.611 22.365 14.551 1.00 12.00 223 HIS A CA 1
ATOM 1517 C C . HIS A 1 223 ? 180.265 23.841 14.706 1.00 12.67 223 HIS A C 1
ATOM 1518 O O . HIS A 1 223 ? 179.827 24.494 13.760 1.00 13.76 223 HIS A O 1
ATOM 1525 N N . PHE A 1 224 ? 180.420 24.353 15.912 1.00 11.95 224 PHE A N 1
ATOM 1526 C CA . PHE A 1 224 ? 180.041 25.741 16.186 1.00 11.25 224 PHE A CA 1
ATOM 1527 C C . PHE A 1 224 ? 180.627 26.213 17.482 1.00 11.76 224 PHE A C 1
ATOM 1528 O O . PHE A 1 224 ? 180.952 25.414 18.348 1.00 13.26 224 PHE A O 1
ATOM 1536 N N . MET A 1 225 ? 180.709 27.528 17.632 1.00 11.57 225 MET A N 1
ATOM 1537 C CA . MET A 1 225 ? 181.170 28.100 18.886 1.00 11.57 225 MET A CA 1
ATOM 1538 C C . MET A 1 225 ? 180.050 28.078 19.936 1.00 12.29 225 MET A C 1
ATOM 1539 O O . MET A 1 225 ? 178.892 28.358 19.640 1.00 12.51 225 MET A O 1
ATOM 1544 N N . GLY A 1 226 ? 180.409 27.709 21.163 1.00 12.65 226 GLY A N 1
ATOM 1545 C CA . GLY A 1 226 ? 179.451 27.604 22.249 1.00 12.70 226 GLY A CA 1
ATOM 1546 C C . GLY A 1 226 ? 180.122 27.751 23.575 1.00 14.29 226 GLY A C 1
ATOM 1547 O O . GLY A 1 226 ? 181.323 27.627 23.680 1.00 15.81 226 GLY A O 1
ATOM 1548 N N . VAL A 1 227 ? 179.330 27.992 24.605 1.00 14.93 227 VAL A N 1
ATOM 1549 C CA . VAL A 1 227 ? 179.853 28.171 25.957 1.00 14.29 227 VAL A CA 1
ATOM 1550 C C . VAL A 1 227 ? 179.914 26.814 26.641 1.00 15.62 227 VAL A C 1
ATOM 1551 O O . VAL A 1 227 ? 178.954 26.054 26.589 1.00 15.85 227 VAL A O 1
ATOM 1555 N N . THR A 1 228 ? 181.033 26.527 27.298 1.00 15.14 228 THR A N 1
ATOM 1556 C CA . THR A 1 228 ? 181.209 25.276 28.012 1.00 16.74 228 THR A CA 1
ATOM 1557 C C . THR A 1 228 ? 180.763 25.396 29.462 1.00 14.42 228 THR A C 1
ATOM 1558 O O . THR A 1 228 ? 180.382 26.476 29.927 1.00 14.31 228 THR A O 1
ATOM 1562 N N . LYS A 1 229 ? 180.845 24.289 30.194 1.00 15.70 229 LYS A N 1
ATOM 1563 C CA . LYS A 1 229 ? 180.482 24.294 31.616 1.00 16.75 229 LYS A CA 1
ATOM 1564 C C . LYS A 1 229 ? 181.364 25.208 32.443 1.00 16.44 229 LYS A C 1
ATOM 1565 O O . LYS A 1 229 ? 180.989 25.625 33.547 1.00 16.01 229 LYS A O 1
ATOM 1571 N N . HIS A 1 230 ? 182.524 25.552 31.905 1.00 16.60 230 HIS A N 1
ATOM 1572 C CA . HIS A 1 230 ? 183.442 26.424 32.605 1.00 18.59 230 HIS A CA 1
ATOM 1573 C C . HIS A 1 230 ? 183.158 27.910 32.329 1.00 17.23 230 HIS A C 1
ATOM 1574 O O . HIS A 1 230 ? 183.857 28.778 32.854 1.00 17.13 230 HIS A O 1
ATOM 1581 N N . GLY A 1 231 ? 182.127 28.190 31.519 1.00 15.97 231 GLY A N 1
ATOM 1582 C CA . GLY A 1 231 ? 181.752 29.559 31.196 1.00 15.94 231 GLY A CA 1
ATOM 1583 C C . GLY A 1 231 ? 182.606 30.236 30.149 1.00 16.57 231 GLY A C 1
ATOM 1584 O O . GLY A 1 231 ? 182.610 31.459 30.038 1.00 17.57 231 GLY A O 1
ATOM 1585 N N . VAL A 1 232 ? 183.360 29.451 29.408 1.00 16.22 232 VAL A N 1
ATOM 1586 C CA . VAL A 1 232 ? 184.195 30.008 28.347 1.00 17.69 232 VAL A CA 1
ATOM 1587 C C . VAL A 1 232 ? 183.745 29.472 27.004 1.00 16.59 232 VAL A C 1
ATOM 1588 O O . VAL A 1 232 ? 183.206 28.372 26.904 1.00 16.49 232 VAL A O 1
ATOM 1592 N N . ALA A 1 233 ? 183.958 30.272 25.980 1.00 14.60 233 ALA A N 1
ATOM 1593 C CA . ALA A 1 233 ? 183.620 29.877 24.630 1.00 14.79 233 ALA A CA 1
ATOM 1594 C C . ALA A 1 233 ? 184.659 28.909 24.075 1.00 14.18 233 ALA A C 1
ATOM 1595 O O . ALA A 1 233 ? 185.852 29.078 24.277 1.00 15.13 233 ALA A O 1
ATOM 1597 N N . ALA A 1 234 ? 184.174 27.875 23.395 1.00 13.56 234 ALA A N 1
ATOM 1598 C CA . ALA A 1 234 ? 185.002 26.882 22.743 1.00 12.06 234 ALA A CA 1
ATOM 1599 C C . ALA A 1 234 ? 184.301 26.399 21.500 1.00 12.04 234 ALA A C 1
ATOM 1600 O O . ALA A 1 234 ? 183.145 26.745 21.253 1.00 13.64 234 ALA A O 1
ATOM 1602 N N . ILE A 1 235 ? 184.993 25.606 20.707 1.00 12.26 235 ILE A N 1
ATOM 1603 C CA . ILE A 1 235 ? 184.377 25.008 19.531 1.00 11.79 235 ILE A CA 1
ATOM 1604 C C . ILE A 1 235 ? 183.752 23.683 19.926 1.00 12.63 235 ILE A C 1
ATOM 1605 O O . ILE A 1 235 ? 184.423 22.800 20.402 1.00 13.38 235 ILE A O 1
ATOM 1610 N N . THR A 1 236 ? 182.453 23.571 19.709 1.00 12.92 236 THR A N 1
ATOM 1611 C CA . THR A 1 236 ? 181.675 22.378 20.007 1.00 13.60 236 THR A CA 1
ATOM 1612 C C . THR A 1 236 ? 181.544 21.527 18.760 1.00 12.40 236 THR A C 1
ATOM 1613 O O . THR A 1 236 ? 181.268 22.044 17.677 1.00 13.44 236 THR A O 1
ATOM 1617 N N . THR A 1 237 ? 181.674 20.209 18.922 1.00 12.25 237 THR A N 1
ATOM 1618 C CA . THR A 1 237 ? 181.310 19.289 17.862 1.00 13.15 237 THR A CA 1
ATOM 1619 C C . THR A 1 237 ? 180.199 18.409 18.394 1.00 13.28 237 THR A C 1
ATOM 1620 O O . THR A 1 237 ? 180.372 17.777 19.417 1.00 13.61 237 THR A O 1
ATOM 1624 N N . THR A 1 238 ? 179.054 18.368 17.710 1.00 12.56 238 THR A N 1
ATOM 1625 C CA . THR A 1 238 ? 177.952 17.533 18.181 1.00 12.44 238 THR A CA 1
ATOM 1626 C C . THR A 1 238 ? 177.846 16.262 17.376 1.00 12.86 238 THR A C 1
ATOM 1627 O O . THR A 1 238 ? 178.417 16.123 16.309 1.00 14.57 238 THR A O 1
ATOM 1631 N N . LYS A 1 239 ? 177.045 15.346 17.891 1.00 13.87 239 LYS A N 1
ATOM 1632 C CA . LYS A 1 239 ? 176.879 14.031 17.277 1.00 14.87 239 LYS A CA 1
ATOM 1633 C C . LYS A 1 239 ? 175.721 14.002 16.297 1.00 14.00 239 LYS A C 1
ATOM 1634 O O . LYS A 1 239 ? 175.693 13.167 15.416 1.00 15.55 239 LYS A O 1
ATOM 1640 N N . GLY A 1 240 ? 174.784 14.932 16.430 1.00 12.97 240 GLY A N 1
ATOM 1641 C CA . GLY A 1 240 ? 173.495 14.836 15.780 1.00 12.48 240 GLY A CA 1
ATOM 1642 C C . GLY A 1 240 ? 172.473 14.165 16.694 1.00 12.24 240 GLY A C 1
ATOM 1643 O O . GLY A 1 240 ? 172.789 13.252 17.457 1.00 12.86 240 GLY A O 1
ATOM 1644 N N . ASN A 1 241 ? 171.223 14.601 16.568 1.00 11.17 241 ASN A N 1
ATOM 1645 C CA . ASN A 1 241 ? 170.126 14.166 17.420 1.00 11.51 241 ASN A CA 1
ATOM 1646 C C . ASN A 1 241 ? 169.045 13.514 16.554 1.00 12.34 241 ASN A C 1
ATOM 1647 O O . ASN A 1 241 ? 168.314 14.182 15.807 1.00 12.38 241 ASN A O 1
ATOM 1652 N N . GLU A 1 242 ? 168.982 12.185 16.649 1.00 14.02 242 GLU A N 1
ATOM 1653 C CA . GLU A 1 242 ? 168.022 11.360 15.920 1.00 14.34 242 GLU A CA 1
ATOM 1654 C C . GLU A 1 242 ? 166.637 11.346 16.573 1.00 14.46 242 GLU A C 1
ATOM 1655 O O . GLU A 1 242 ? 165.711 10.741 16.041 1.00 17.42 242 GLU A O 1
ATOM 1661 N N . HIS A 1 243 ? 166.502 12.020 17.716 1.00 11.59 243 HIS A N 1
ATOM 1662 C CA . HIS A 1 243 ? 165.260 12.062 18.481 1.00 11.36 243 HIS A CA 1
ATOM 1663 C C . HIS A 1 243 ? 164.542 13.406 18.403 1.00 11.61 243 HIS A C 1
ATOM 1664 O O . HIS A 1 243 ? 163.941 13.871 19.382 1.00 13.08 243 HIS A O 1
ATOM 1671 N N . CYS A 1 244 ? 164.548 13.988 17.214 1.00 12.19 244 CYS A N 1
ATOM 1672 C CA . CYS A 1 244 ? 163.800 15.208 16.952 1.00 11.44 244 CYS A CA 1
ATOM 1673 C C . CYS A 1 244 ? 162.527 14.851 16.219 1.00 11.41 244 CYS A C 1
ATOM 1674 O O . CYS A 1 244 ? 162.476 13.901 15.426 1.00 12.98 244 CYS A O 1
ATOM 1677 N N . PHE A 1 245 ? 161.479 15.588 16.526 1.00 10.02 245 PHE A N 1
ATOM 1678 C CA . PHE A 1 245 ? 160.188 15.369 15.924 1.00 10.62 245 PHE A CA 1
ATOM 1679 C C . PHE A 1 245 ? 159.467 16.695 15.699 1.00 11.38 245 PHE A C 1
ATOM 1680 O O . PHE A 1 245 ? 159.843 17.749 16.255 1.00 11.96 245 PHE A O 1
ATOM 1688 N N . VAL A 1 246 ? 158.416 16.641 14.888 1.00 10.44 246 VAL A N 1
ATOM 1689 C CA . VAL A 1 246 ? 157.631 17.825 14.571 1.00 11.03 246 VAL A CA 1
ATOM 1690 C C . VAL A 1 246 ? 156.483 17.993 15.560 1.00 10.98 246 VAL A C 1
ATOM 1691 O O . VAL A 1 246 ? 155.810 17.013 15.920 1.00 11.78 246 VAL A O 1
ATOM 1695 N N . ILE A 1 247 ? 156.251 19.242 15.969 1.00 10.66 247 ILE A N 1
ATOM 1696 C CA . ILE A 1 247 ? 155.081 19.614 16.762 1.00 10.83 247 ILE A CA 1
ATOM 1697 C C . ILE A 1 247 ? 154.164 20.512 15.933 1.00 11.64 247 ILE A C 1
ATOM 1698 O O . ILE A 1 247 ? 154.569 21.589 15.468 1.00 11.96 247 ILE A O 1
ATOM 1703 N N . LEU A 1 248 ? 152.907 20.093 15.794 1.00 11.27 248 LEU A N 1
ATOM 1704 C CA . LEU A 1 248 ? 151.896 20.829 15.065 1.00 11.32 248 LEU A CA 1
ATOM 1705 C C . LEU A 1 248 ? 151.213 21.820 16.029 1.00 10.99 248 LEU A C 1
ATOM 1706 O O . LEU A 1 248 ? 150.579 21.408 16.991 1.00 11.87 248 LEU A O 1
ATOM 1711 N N . ARG A 1 249 ? 151.335 23.126 15.753 1.00 10.88 249 ARG A N 1
ATOM 1712 C CA . ARG A 1 249 ? 150.845 24.173 16.647 1.00 11.48 249 ARG A CA 1
ATOM 1713 C C . ARG A 1 249 ? 150.066 25.272 15.937 1.00 12.44 249 ARG A C 1
ATOM 1714 O O . ARG A 1 249 ? 149.902 26.368 16.490 1.00 12.68 249 ARG A O 1
ATOM 1722 N N . GLY A 1 250 ? 149.582 24.988 14.733 1.00 13.03 250 GLY A N 1
ATOM 1723 C CA . GLY A 1 250 ? 148.771 25.932 13.995 1.00 13.97 250 GLY A CA 1
ATOM 1724 C C . GLY A 1 250 ? 149.582 27.147 13.572 1.00 14.41 250 GLY A C 1
ATOM 1725 O O . GLY A 1 250 ? 150.804 27.138 13.574 1.00 13.94 250 GLY A O 1
ATOM 1726 N N . GLY A 1 251 ? 148.873 28.203 13.217 1.00 15.04 251 GLY A N 1
ATOM 1727 C CA . GLY A 1 251 ? 149.491 29.429 12.731 1.00 14.85 251 GLY A CA 1
ATOM 1728 C C . GLY A 1 251 ? 148.626 30.152 11.723 1.00 17.03 251 GLY A C 1
ATOM 1729 O O . GLY A 1 251 ? 147.424 29.899 11.613 1.00 16.61 251 GLY A O 1
ATOM 1730 N N . LYS A 1 252 ? 149.242 31.044 10.965 1.00 19.20 252 LYS A N 1
ATOM 1731 C CA . LYS A 1 252 ? 148.466 31.906 10.065 1.00 20.20 252 LYS A CA 1
ATOM 1732 C C . LYS A 1 252 ? 147.630 31.139 9.046 1.00 20.29 252 LYS A C 1
ATOM 1733 O O . LYS A 1 252 ? 146.500 31.535 8.765 1.00 22.01 252 LYS A O 1
ATOM 1739 N N . LYS A 1 253 ? 148.143 30.026 8.527 1.00 20.26 253 LYS A N 1
ATOM 1740 C CA . LYS A 1 253 ? 147.432 29.269 7.484 1.00 20.99 253 LYS A CA 1
ATOM 1741 C C . LYS A 1 253 ? 146.258 28.510 8.070 1.00 21.20 253 LYS A C 1
ATOM 1742 O O . LYS A 1 253 ? 145.422 27.999 7.322 1.00 23.10 253 LYS A O 1
ATOM 1744 N N . GLY A 1 254 ? 146.202 28.414 9.395 1.00 20.10 254 GLY A N 1
ATOM 1745 C CA . GLY A 1 254 ? 145.079 27.798 10.083 1.00 18.84 254 GLY A CA 1
ATOM 1746 C C . GLY A 1 254 ? 145.569 26.753 11.076 1.00 17.33 254 GLY A C 1
ATOM 1747 O O . GLY A 1 254 ? 146.783 26.538 11.239 1.00 18.22 254 GLY A O 1
ATOM 1748 N N . THR A 1 255 ? 144.621 26.125 11.757 1.00 15.76 255 THR A N 1
ATOM 1749 C CA . THR A 1 255 ? 144.926 25.068 12.716 1.00 14.22 255 THR A CA 1
ATOM 1750 C C . THR A 1 255 ? 145.351 23.823 11.989 1.00 14.49 255 THR A C 1
ATOM 1751 O O . THR A 1 255 ? 145.047 23.645 10.812 1.00 15.67 255 THR A O 1
ATOM 1755 N N . ASN A 1 256 ? 146.051 22.938 12.691 1.00 13.49 256 ASN A N 1
ATOM 1756 C CA . ASN A 1 256 ? 146.579 21.751 12.036 1.00 13.11 256 ASN A CA 1
ATOM 1757 C C . ASN A 1 256 ? 146.573 20.510 12.929 1.00 12.52 256 ASN A C 1
ATOM 1758 O O . ASN A 1 256 ? 147.528 19.732 12.946 1.00 14.91 256 ASN A O 1
ATOM 1763 N N . TYR A 1 257 ? 145.459 20.309 13.627 1.00 12.43 257 TYR A N 1
ATOM 1764 C CA . TYR A 1 257 ? 145.296 19.150 14.513 1.00 12.24 257 TYR A CA 1
ATOM 1765 C C . TYR A 1 257 ? 144.339 18.088 13.990 1.00 12.02 257 TYR A C 1
ATOM 1766 O O . TYR A 1 257 ? 144.213 17.029 14.595 1.00 13.64 257 TYR A O 1
ATOM 1775 N N . ASP A 1 258 ? 143.664 18.370 12.883 1.00 14.30 258 ASP A N 1
ATOM 1776 C CA . ASP A 1 258 ? 142.659 17.446 12.359 1.00 15.31 258 ASP A CA 1
ATOM 1777 C C . ASP A 1 258 ? 143.264 16.371 11.452 1.00 15.65 258 ASP A C 1
ATOM 1778 O O . ASP A 1 258 ? 144.464 16.394 11.161 1.00 14.97 258 ASP A O 1
ATOM 1783 N N . ALA A 1 259 ? 142.433 15.426 11.016 1.00 15.05 259 ALA A N 1
ATOM 1784 C CA . ALA A 1 259 ? 142.923 14.296 10.243 1.00 15.79 259 ALA A CA 1
ATOM 1785 C C . ALA A 1 259 ? 143.602 14.704 8.931 1.00 15.10 259 ALA A C 1
ATOM 1786 O O . ALA A 1 259 ? 144.590 14.103 8.522 1.00 15.56 259 ALA A O 1
ATOM 1788 N N . LYS A 1 260 ? 143.054 15.696 8.245 1.00 15.19 260 LYS A N 1
ATOM 1789 C CA . LYS A 1 260 ? 143.637 16.136 6.999 1.00 14.27 260 LYS A CA 1
ATOM 1790 C C . LYS A 1 260 ? 145.017 16.696 7.254 1.00 14.66 260 LYS A C 1
ATOM 1791 O O . LYS A 1 260 ? 145.953 16.409 6.532 1.00 16.22 260 LYS A O 1
ATOM 1797 N N . SER A 1 261 ? 145.122 17.516 8.290 1.00 14.49 261 SER A N 1
ATOM 1798 C CA . SER A 1 261 ? 146.402 18.122 8.653 1.00 14.52 261 SER A CA 1
ATOM 1799 C C . SER A 1 261 ? 147.423 17.034 9.003 1.00 14.51 261 SER A C 1
ATOM 1800 O O . SER A 1 261 ? 148.580 17.089 8.581 1.00 15.45 261 SER A O 1
ATOM 1803 N N . VAL A 1 262 ? 146.981 16.020 9.727 1.00 14.10 262 VAL A N 1
ATOM 1804 C CA . VAL A 1 262 ? 147.868 14.932 10.133 1.00 14.24 262 VAL A CA 1
ATOM 1805 C C . VAL A 1 262 ? 148.295 14.093 8.907 1.00 14.95 262 VAL A C 1
ATOM 1806 O O . VAL A 1 262 ? 149.453 13.714 8.787 1.00 15.17 262 VAL A O 1
ATOM 1810 N N . ALA A 1 263 ? 147.372 13.866 7.977 1.00 16.43 263 ALA A N 1
ATOM 1811 C CA . ALA A 1 263 ? 147.691 13.168 6.734 1.00 17.10 263 ALA A CA 1
ATOM 1812 C C . ALA A 1 263 ? 148.709 13.943 5.909 1.00 16.79 263 ALA A C 1
ATOM 1813 O O . ALA A 1 263 ? 149.660 13.357 5.376 1.00 17.57 263 ALA A O 1
ATOM 1815 N N . GLU A 1 264 ? 148.497 15.256 5.779 1.00 16.68 264 GLU A N 1
ATOM 1816 C CA . GLU A 1 264 ? 149.438 16.119 5.079 1.00 18.74 264 GLU A CA 1
ATOM 1817 C C . GLU A 1 264 ? 150.816 16.087 5.748 1.00 18.21 264 GLU A C 1
ATOM 1818 O O . GLU A 1 264 ? 151.839 16.053 5.068 1.00 19.59 264 GLU A O 1
ATOM 1824 N N . ALA A 1 265 ? 150.842 16.083 7.079 1.00 16.72 265 ALA A N 1
ATOM 1825 C CA . ALA A 1 265 ? 152.091 16.032 7.824 1.00 16.32 265 ALA A CA 1
ATOM 1826 C C . ALA A 1 265 ? 152.822 14.726 7.540 1.00 16.93 265 ALA A C 1
ATOM 1827 O O . ALA A 1 265 ? 154.009 14.719 7.244 1.00 18.24 265 ALA A O 1
ATOM 1829 N N . LYS A 1 266 ? 152.095 13.626 7.601 1.00 17.67 266 LYS A N 1
ATOM 1830 C CA . LYS A 1 266 ? 152.705 12.315 7.435 1.00 17.74 266 LYS A CA 1
ATOM 1831 C C . LYS A 1 266 ? 153.306 12.179 6.041 1.00 19.50 266 LYS A C 1
ATOM 1832 O O . LYS A 1 266 ? 154.344 11.551 5.865 1.00 20.14 266 LYS A O 1
ATOM 1838 N N . ALA A 1 267 ? 152.661 12.799 5.065 1.00 21.30 267 ALA A N 1
ATOM 1839 C CA . ALA A 1 267 ? 153.149 12.786 3.681 1.00 22.79 267 ALA A CA 1
ATOM 1840 C C . ALA A 1 267 ? 154.469 13.546 3.484 1.00 23.80 267 ALA A C 1
ATOM 1841 O O . ALA A 1 267 ? 155.206 13.239 2.545 1.00 25.21 267 ALA A O 1
ATOM 1843 N N . GLN A 1 268 ? 154.764 14.554 4.305 1.00 24.17 268 GLN A N 1
ATOM 1844 C CA . GLN A 1 268 ? 156.053 15.240 4.165 1.00 24.45 268 GLN A CA 1
ATOM 1845 C C . GLN A 1 268 ? 157.157 14.669 5.037 1.00 21.90 268 GLN A C 1
ATOM 1846 O O . GLN A 1 268 ? 158.296 15.095 4.905 1.00 21.61 268 GLN A O 1
ATOM 1852 N N . LEU A 1 269 ? 156.854 13.709 5.911 1.00 19.89 269 LEU A N 1
ATOM 1853 C CA . LEU A 1 269 ? 157.876 13.144 6.773 1.00 20.25 269 LEU A CA 1
ATOM 1854 C C . LEU A 1 269 ? 158.766 12.168 6.003 1.00 20.18 269 LEU A C 1
ATOM 1855 O O . LEU A 1 269 ? 158.247 11.243 5.374 1.00 22.83 269 LEU A O 1
ATOM 1860 N N . PRO A 1 270 ? 160.082 12.347 6.049 1.00 20.23 270 PRO A N 1
ATOM 1861 C CA . PRO A 1 270 ? 160.995 11.380 5.418 1.00 19.85 270 PRO A CA 1
ATOM 1862 C C . PRO A 1 270 ? 161.031 10.035 6.111 1.00 19.33 270 PRO A C 1
ATOM 1863 O O . PRO A 1 270 ? 160.592 9.901 7.252 1.00 18.60 270 PRO A O 1
ATOM 1867 N N . ALA A 1 271 ? 161.586 9.036 5.419 1.00 18.51 271 ALA A N 1
ATOM 1868 C CA . ALA A 1 271 ? 161.896 7.748 6.025 1.00 18.69 271 ALA A CA 1
ATOM 1869 C C . ALA A 1 271 ? 162.716 8.022 7.271 1.00 17.73 271 ALA A C 1
ATOM 1870 O O . ALA A 1 271 ? 163.530 8.946 7.293 1.00 19.33 271 ALA A O 1
ATOM 1872 N N . GLY A 1 272 ? 162.477 7.243 8.311 1.00 18.05 272 GLY A N 1
ATOM 1873 C CA . GLY A 1 272 ? 163.219 7.360 9.547 1.00 16.54 272 GLY A CA 1
ATOM 1874 C C . GLY A 1 272 ? 162.654 8.389 10.504 1.00 16.31 272 GLY A C 1
ATOM 1875 O O . GLY A 1 272 ? 163.155 8.522 11.612 1.00 19.26 272 GLY A O 1
ATOM 1876 N N . SER A 1 273 ? 161.605 9.079 10.088 1.00 14.95 273 SER A N 1
ATOM 1877 C CA . SER A 1 273 ? 161.000 10.112 10.933 1.00 15.23 273 SER A CA 1
ATOM 1878 C C . SER A 1 273 ? 160.353 9.530 12.153 1.00 14.69 273 SER A C 1
ATOM 1879 O O . SER A 1 273 ? 159.841 8.414 12.159 1.00 16.79 273 SER A O 1
ATOM 1882 N N . ASN A 1 274 ? 160.376 10.331 13.191 1.00 13.10 274 ASN A N 1
ATOM 1883 C CA . ASN A 1 274 ? 159.685 10.045 14.422 1.00 11.99 274 ASN A CA 1
ATOM 1884 C C . ASN A 1 274 ? 158.234 10.491 14.361 1.00 12.27 274 ASN A C 1
ATOM 1885 O O . ASN A 1 274 ? 157.823 11.147 13.422 1.00 14.74 274 ASN A O 1
ATOM 1890 N N . GLY A 1 275 ? 157.461 10.074 15.359 1.00 11.56 275 GLY A N 1
ATOM 1891 C CA . GLY A 1 275 ? 156.052 10.387 15.431 1.00 11.08 275 GLY A CA 1
ATOM 1892 C C . GLY A 1 275 ? 155.790 11.859 15.702 1.00 12.25 275 GLY A C 1
ATOM 1893 O O . GLY A 1 275 ? 156.632 12.582 16.207 1.00 14.88 275 GLY A O 1
ATOM 1894 N N . LEU A 1 276 ? 154.591 12.276 15.354 1.00 11.19 276 LEU A N 1
ATOM 1895 C CA . LEU A 1 276 ? 154.174 13.663 15.432 1.00 11.03 276 LEU A CA 1
ATOM 1896 C C . LEU A 1 276 ? 153.650 13.984 16.830 1.00 9.60 276 LEU A C 1
ATOM 1897 O O . LEU A 1 276 ? 153.052 13.143 17.480 1.00 10.99 276 LEU A O 1
ATOM 1902 N N . MET A 1 277 ? 153.801 15.227 17.241 1.00 10.16 277 MET A N 1
ATOM 1903 C CA . MET A 1 277 ? 153.159 15.720 18.440 1.00 9.73 277 MET A CA 1
ATOM 1904 C C . MET A 1 277 ? 152.198 16.836 18.050 1.00 8.77 277 MET A C 1
ATOM 1905 O O . MET A 1 277 ? 152.511 17.662 17.172 1.00 9.86 277 MET A O 1
ATOM 1910 N N . ILE A 1 278 ? 151.036 16.895 18.713 1.00 9.62 278 ILE A N 1
ATOM 1911 C CA . ILE A 1 278 ? 150.070 17.985 18.466 1.00 10.25 278 ILE A CA 1
ATOM 1912 C C . ILE A 1 278 ? 149.946 18.874 19.680 1.00 9.39 278 ILE A C 1
ATOM 1913 O O . ILE A 1 278 ? 149.590 18.407 20.735 1.00 10.72 278 ILE A O 1
ATOM 1918 N N . ASP A 1 279 ? 150.294 20.148 19.519 1.00 9.87 279 ASP A N 1
ATOM 1919 C CA . ASP A 1 279 ? 150.068 21.171 20.530 1.00 10.73 279 ASP A CA 1
ATOM 1920 C C . ASP A 1 279 ? 148.612 21.594 20.473 1.00 11.07 279 ASP A C 1
ATOM 1921 O O . ASP A 1 279 ? 148.124 22.041 19.425 1.00 11.51 279 ASP A O 1
ATOM 1926 N N . TYR A 1 280 ? 147.916 21.454 21.599 1.00 10.83 280 TYR A N 1
ATOM 1927 C CA . TYR A 1 280 ? 146.511 21.858 21.685 1.00 10.58 280 TYR A CA 1
ATOM 1928 C C . TYR A 1 280 ? 146.317 23.340 21.782 1.00 11.63 280 TYR A C 1
ATOM 1929 O O . TYR A 1 280 ? 145.216 23.827 21.592 1.00 12.72 280 TYR A O 1
ATOM 1938 N N . SER A 1 281 ? 147.390 24.039 22.121 1.00 11.84 281 SER A N 1
ATOM 1939 C CA . SER A 1 281 ? 147.346 25.465 22.440 1.00 12.05 281 SER A CA 1
ATOM 1940 C C . SER A 1 281 ? 147.971 26.279 21.320 1.00 11.58 281 SER A C 1
ATOM 1941 O O . SER A 1 281 ? 148.064 25.819 20.191 1.00 13.03 281 SER A O 1
ATOM 1944 N N . HIS A 1 282 ? 148.417 27.484 21.632 1.00 12.20 282 HIS A N 1
ATOM 1945 C CA . HIS A 1 282 ? 149.013 28.385 20.650 1.00 12.79 282 HIS A CA 1
ATOM 1946 C C . HIS A 1 282 ? 148.116 28.500 19.414 1.00 12.82 282 HIS A C 1
ATOM 1947 O O . HIS A 1 282 ? 146.913 28.806 19.563 1.00 13.99 282 HIS A O 1
ATOM 1954 N N . GLY A 1 283 ? 148.643 28.305 18.211 1.00 13.24 283 GLY A N 1
ATOM 1955 C CA . GLY A 1 283 ? 147.816 28.497 17.024 1.00 13.13 283 GLY A CA 1
ATOM 1956 C C . GLY A 1 283 ? 146.627 27.536 16.942 1.00 12.92 283 GLY A C 1
ATOM 1957 O O . GLY A 1 283 ? 145.588 27.859 16.392 1.00 14.41 283 GLY A O 1
ATOM 1958 N N . ASN A 1 284 ? 146.762 26.357 17.524 1.00 12.95 284 ASN A N 1
ATOM 1959 C CA . ASN A 1 284 ? 145.695 25.374 17.465 1.00 13.32 284 ASN A CA 1
ATOM 1960 C C . ASN A 1 284 ? 144.485 25.684 18.345 1.00 14.77 284 ASN A C 1
ATOM 1961 O O . ASN A 1 284 ? 143.409 25.150 18.096 1.00 15.95 284 ASN A O 1
ATOM 1966 N N . SER A 1 285 ? 144.659 26.590 19.311 1.00 16.18 285 SER A N 1
ATOM 1967 C CA . SER A 1 285 ? 143.570 27.087 20.155 1.00 18.69 285 SER A CA 1
ATOM 1968 C C . SER A 1 285 ? 142.962 28.402 19.672 1.00 20.95 285 SER A C 1
ATOM 1969 O O . SER A 1 285 ? 142.005 28.883 20.283 1.00 20.29 285 SER A O 1
ATOM 1972 N N . ASN A 1 286 ? 143.507 28.987 18.605 1.00 25.10 286 ASN A N 1
ATOM 1973 C CA . ASN A 1 286 ? 142.872 30.154 17.948 1.00 29.98 286 ASN A CA 1
ATOM 1974 C C . ASN A 1 286 ? 142.610 31.314 18.902 1.00 32.26 286 ASN A C 1
ATOM 1975 O O . ASN A 1 286 ? 141.519 31.904 18.896 1.00 35.69 286 ASN A O 1
ATOM 1980 N N . LYS A 1 287 ? 143.613 31.629 19.713 1.00 32.53 287 LYS A N 1
ATOM 1981 C CA . LYS A 1 287 ? 143.543 32.672 20.732 1.00 32.97 287 LYS A CA 1
ATOM 1982 C C . LYS A 1 287 ? 142.491 32.413 21.836 1.00 32.12 287 LYS A C 1
ATOM 1983 O O . LYS A 1 287 ? 141.811 33.358 22.288 1.00 33.07 287 LYS A O 1
ATOM 1985 N N . ASP A 1 288 ? 142.395 31.161 22.320 1.00 29.01 288 ASP A N 1
ATOM 1986 C CA . ASP A 1 288 ? 141.390 30.843 23.341 1.00 25.49 288 ASP A CA 1
ATOM 1987 C C . ASP A 1 288 ? 141.625 29.501 24.050 1.00 22.03 288 ASP A C 1
ATOM 1988 O O . ASP A 1 288 ? 141.379 28.439 23.478 1.00 20.72 288 ASP A O 1
ATOM 1993 N N . PHE A 1 289 ? 142.080 29.549 25.300 1.00 19.98 289 PHE A N 1
ATOM 1994 C CA . PHE A 1 289 ? 142.395 28.347 26.083 1.00 19.66 289 PHE A CA 1
ATOM 1995 C C . PHE A 1 289 ? 141.232 27.361 26.176 1.00 18.80 289 PHE A C 1
ATOM 1996 O O . PHE A 1 289 ? 141.439 26.147 26.289 1.00 18.75 289 PHE A O 1
ATOM 2004 N N . ARG A 1 290 ? 140.014 27.874 26.064 1.00 16.88 290 ARG A N 1
ATOM 2005 C CA . ARG A 1 290 ? 138.828 27.032 26.134 1.00 17.01 290 ARG A CA 1
ATOM 2006 C C . ARG A 1 290 ? 138.712 26.086 24.950 1.00 15.90 290 ARG A C 1
ATOM 2007 O O . ARG A 1 290 ? 137.942 25.141 24.999 1.00 17.38 290 ARG A O 1
ATOM 2015 N N . ASN A 1 291 ? 139.461 26.349 23.884 1.00 14.48 291 ASN A N 1
ATOM 2016 C CA . ASN A 1 291 ? 139.500 25.425 22.768 1.00 14.82 291 ASN A CA 1
ATOM 2017 C C . ASN A 1 291 ? 140.393 24.211 22.957 1.00 13.71 291 ASN A C 1
ATOM 2018 O O . ASN A 1 291 ? 140.287 23.258 22.189 1.00 15.11 291 ASN A O 1
ATOM 2023 N N . GLN A 1 292 ? 141.262 24.203 23.961 1.00 12.77 292 GLN A N 1
ATOM 2024 C CA . GLN A 1 292 ? 142.156 23.042 24.101 1.00 13.09 292 GLN A CA 1
ATOM 2025 C C . GLN A 1 292 ? 141.396 21.718 24.285 1.00 12.78 292 GLN A C 1
ATOM 2026 O O . GLN A 1 292 ? 141.759 20.735 23.661 1.00 13.86 292 GLN A O 1
ATOM 2032 N N . PRO A 1 293 ? 140.346 21.653 25.097 1.00 13.36 293 PRO A N 1
ATOM 2033 C CA . PRO A 1 293 ? 139.551 20.415 25.171 1.00 14.74 293 PRO A CA 1
ATOM 2034 C C . PRO A 1 293 ? 138.873 20.043 23.861 1.00 14.34 293 PRO A C 1
ATOM 2035 O O . PRO A 1 293 ? 138.701 18.857 23.595 1.00 15.23 293 PRO A O 1
ATOM 2039 N N . LYS A 1 294 ? 138.515 21.019 23.036 1.00 14.08 294 LYS A N 1
ATOM 2040 C CA . LYS A 1 294 ? 137.925 20.740 21.724 1.00 15.67 294 LYS A CA 1
ATOM 2041 C C . LYS A 1 294 ? 138.939 20.102 20.786 1.00 14.43 294 LYS A C 1
ATOM 2042 O O . LYS A 1 294 ? 138.634 19.143 20.095 1.00 15.01 294 LYS A O 1
ATOM 2048 N N . VAL A 1 295 ? 140.179 20.584 20.841 1.00 13.50 295 VAL A N 1
ATOM 2049 C CA . VAL A 1 295 ? 141.265 20.000 20.080 1.00 13.24 295 VAL A CA 1
ATOM 2050 C C . VAL A 1 295 ? 141.480 18.565 20.577 1.00 13.75 295 VAL A C 1
ATOM 2051 O O . VAL A 1 295 ? 141.632 17.656 19.782 1.00 13.16 295 VAL A O 1
ATOM 2055 N N . ASN A 1 296 ? 141.475 18.370 21.891 1.00 13.51 296 ASN A N 1
ATOM 2056 C CA . ASN A 1 296 ? 141.622 17.033 22.467 1.00 13.75 296 ASN A CA 1
ATOM 2057 C C . ASN A 1 296 ? 140.602 16.080 21.882 1.00 12.72 296 ASN A C 1
ATOM 2058 O O . ASN A 1 296 ? 140.931 14.951 21.547 1.00 13.74 296 ASN A O 1
ATOM 2063 N N . ASP A 1 297 ? 139.347 16.505 21.779 1.00 13.73 297 ASP A N 1
ATOM 2064 C CA . ASP A 1 297 ? 138.335 15.614 21.241 1.00 14.48 297 ASP A CA 1
ATOM 2065 C C . ASP A 1 297 ? 138.669 15.147 19.821 1.00 13.98 297 ASP A C 1
ATOM 2066 O O . ASP A 1 297 ? 138.513 13.954 19.488 1.00 14.89 297 ASP A O 1
ATOM 2071 N N . VAL A 1 298 ? 139.156 16.066 18.986 1.00 13.47 298 VAL A N 1
ATOM 2072 C CA . VAL A 1 298 ? 139.474 15.761 17.595 1.00 14.28 298 VAL A CA 1
ATOM 2073 C C . VAL A 1 298 ? 140.703 14.859 17.491 1.00 12.53 298 VAL A C 1
ATOM 2074 O O . VAL A 1 298 ? 140.759 13.941 16.654 1.00 14.04 298 VAL A O 1
ATOM 2078 N N . VAL A 1 299 ? 141.692 15.113 18.335 1.00 12.21 299 VAL A N 1
ATOM 2079 C CA . VAL A 1 299 ? 142.882 14.271 18.391 1.00 11.29 299 VAL A CA 1
ATOM 2080 C C . VAL A 1 299 ? 142.551 12.870 18.916 1.00 10.96 299 VAL A C 1
ATOM 2081 O O . VAL A 1 299 ? 143.006 11.869 18.349 1.00 12.37 299 VAL A O 1
ATOM 2085 N N . CYS A 1 300 ? 141.754 12.800 19.976 1.00 11.43 300 CYS A N 1
ATOM 2086 C CA . CYS A 1 300 ? 141.316 11.533 20.557 1.00 12.25 300 CYS A CA 1
ATOM 2087 C C . CYS A 1 300 ? 140.592 10.674 19.538 1.00 12.79 300 CYS A C 1
ATOM 2088 O O . CYS A 1 300 ? 140.778 9.473 19.497 1.00 15.00 300 CYS A O 1
ATOM 2091 N N . GLU A 1 301 ? 139.734 11.289 18.736 1.00 13.61 301 GLU A N 1
ATOM 2092 C CA . GLU A 1 301 ? 138.984 10.562 17.724 1.00 15.03 301 GLU A CA 1
ATOM 2093 C C . GLU A 1 301 ? 139.962 9.886 16.778 1.00 14.82 301 GLU A C 1
ATOM 2094 O O . GLU A 1 301 ? 139.781 8.727 16.408 1.00 16.06 301 GLU A O 1
ATOM 2100 N N . GLN A 1 302 ? 141.014 10.592 16.384 1.00 13.12 302 GLN A N 1
ATOM 2101 C CA . GLN A 1 302 ? 141.986 9.994 15.468 1.00 13.41 302 GLN A CA 1
ATOM 2102 C C . GLN A 1 302 ? 142.723 8.836 16.120 1.00 13.82 302 GLN A C 1
ATOM 2103 O O . GLN A 1 302 ? 142.840 7.769 15.544 1.00 14.01 302 GLN A O 1
ATOM 2109 N N . ILE A 1 303 ? 143.266 9.074 17.306 1.00 13.19 303 ILE A N 1
ATOM 2110 C CA . ILE A 1 303 ? 144.028 8.063 18.026 1.00 12.26 303 ILE A CA 1
ATOM 2111 C C . ILE A 1 303 ? 143.162 6.825 18.232 1.00 12.07 303 ILE A C 1
ATOM 2112 O O . ILE A 1 303 ? 143.592 5.717 17.921 1.00 12.37 303 ILE A O 1
ATOM 2117 N N . ALA A 1 304 ? 141.959 7.030 18.764 1.00 12.11 304 ALA A N 1
ATOM 2118 C CA . ALA A 1 304 ? 141.061 5.926 19.131 1.00 13.23 304 ALA A CA 1
ATOM 2119 C C . ALA A 1 304 ? 140.707 5.054 17.956 1.00 14.87 304 ALA A C 1
ATOM 2120 O O . ALA A 1 304 ? 140.482 3.834 18.118 1.00 17.58 304 ALA A O 1
ATOM 2122 N N . ASN A 1 305 ? 140.656 5.650 16.775 1.00 15.93 305 ASN A N 1
ATOM 2123 C CA . ASN A 1 305 ? 140.323 4.906 15.573 1.00 17.66 305 ASN A CA 1
ATOM 2124 C C . ASN A 1 305 ? 141.521 4.338 14.830 1.00 17.47 305 ASN A C 1
ATOM 2125 O O . ASN A 1 305 ? 141.367 3.758 13.763 1.00 19.54 305 ASN A O 1
ATOM 2130 N N . GLY A 1 306 ? 142.710 4.473 15.411 1.00 15.79 306 GLY A N 1
ATOM 2131 C CA . GLY A 1 306 ? 143.883 3.803 14.889 1.00 15.93 306 GLY A CA 1
ATOM 2132 C C . GLY A 1 306 ? 145.026 4.641 14.355 1.00 15.52 306 GLY A C 1
ATOM 2133 O O . GLY A 1 306 ? 145.914 4.083 13.741 1.00 17.80 306 GLY A O 1
ATOM 2134 N N . GLU A 1 307 ? 145.029 5.957 14.585 1.00 13.76 307 GLU A N 1
ATOM 2135 C CA . GLU A 1 307 ? 146.111 6.805 14.095 1.00 13.41 307 GLU A CA 1
ATOM 2136 C C . GLU A 1 307 ? 147.328 6.599 14.975 1.00 13.81 307 GLU A C 1
ATOM 2137 O O . GLU A 1 307 ? 147.386 7.063 16.109 1.00 14.53 307 GLU A O 1
ATOM 2143 N N . ASN A 1 308 ? 148.318 5.925 14.422 1.00 14.39 308 ASN A N 1
ATOM 2144 C CA . ASN A 1 308 ? 149.534 5.599 15.126 1.00 14.06 308 ASN A CA 1
ATOM 2145 C C . ASN A 1 308 ? 150.636 6.635 14.985 1.00 14.12 308 ASN A C 1
ATOM 2146 O O . ASN A 1 308 ? 151.609 6.606 15.750 1.00 15.35 308 ASN A O 1
ATOM 2151 N N . ALA A 1 309 ? 150.474 7.551 14.038 1.00 13.98 309 ALA A N 1
ATOM 2152 C CA . ALA A 1 309 ? 151.477 8.600 13.810 1.00 13.39 309 ALA A CA 1
ATOM 2153 C C . ALA A 1 309 ? 151.448 9.726 14.832 1.00 12.88 309 ALA A C 1
ATOM 2154 O O . ALA A 1 309 ? 152.422 10.485 14.923 1.00 13.39 309 ALA A O 1
ATOM 2156 N N . ILE A 1 310 ? 150.343 9.874 15.545 1.00 12.65 310 ILE A N 1
ATOM 2157 C CA . ILE A 1 310 ? 150.249 10.823 16.645 1.00 11.30 310 ILE A CA 1
ATOM 2158 C C . ILE A 1 310 ? 150.777 10.126 17.872 1.00 10.80 310 ILE A C 1
ATOM 2159 O O . ILE A 1 310 ? 150.136 9.223 18.427 1.00 13.53 310 ILE A O 1
ATOM 2164 N N . THR A 1 311 ? 151.970 10.534 18.278 1.00 10.32 311 THR A N 1
ATOM 2165 C CA . THR A 1 311 ? 152.651 9.976 19.443 1.00 9.92 311 THR A CA 1
ATOM 2166 C C . THR A 1 311 ? 152.751 10.900 20.638 1.00 9.58 311 THR A C 1
ATOM 2167 O O . THR A 1 311 ? 153.121 10.471 21.746 1.00 11.19 311 THR A O 1
ATOM 2171 N N . GLY A 1 312 ? 152.411 12.164 20.427 1.00 10.59 312 GLY A N 1
ATOM 2172 C CA . GLY A 1 312 ? 152.569 13.153 21.468 1.00 10.13 312 GLY A CA 1
ATOM 2173 C C . GLY A 1 312 ? 151.500 14.213 21.418 1.00 10.15 312 GLY A C 1
ATOM 2174 O O . GLY A 1 312 ? 150.952 14.505 20.364 1.00 9.94 312 GLY A O 1
ATOM 2175 N N . VAL A 1 313 ? 151.241 14.822 22.567 1.00 8.93 313 VAL A N 1
ATOM 2176 C CA . VAL A 1 313 ? 150.455 16.056 22.632 1.00 10.36 313 VAL A CA 1
ATOM 2177 C C . VAL A 1 313 ? 151.096 17.021 23.609 1.00 9.92 313 VAL A C 1
ATOM 2178 O O . VAL A 1 313 ? 151.863 16.617 24.479 1.00 10.48 313 VAL A O 1
ATOM 2182 N N . MET A 1 314 ? 150.781 18.298 23.445 1.00 9.15 314 MET A N 1
ATOM 2183 C CA . MET A 1 314 ? 151.267 19.355 24.311 1.00 10.84 314 MET A CA 1
ATOM 2184 C C . MET A 1 314 ? 150.057 20.187 24.753 1.00 10.61 314 MET A C 1
ATOM 2185 O O . MET A 1 314 ? 149.189 20.499 23.944 1.00 10.83 314 MET A O 1
ATOM 2190 N N . ILE A 1 315 ? 150.002 20.498 26.047 1.00 9.73 315 ILE A N 1
ATOM 2191 C CA . ILE A 1 315 ? 148.849 21.141 26.665 1.00 10.81 315 ILE A CA 1
ATOM 2192 C C . ILE A 1 315 ? 149.331 22.245 27.610 1.00 11.50 315 ILE A C 1
ATOM 2193 O O . ILE A 1 315 ? 150.235 22.016 28.410 1.00 11.90 315 ILE A O 1
ATOM 2198 N N . GLU A 1 316 ? 148.727 23.428 27.502 1.00 11.76 316 GLU A N 1
ATOM 2199 C CA . GLU A 1 316 ? 149.012 24.537 28.400 1.00 11.65 316 GLU A CA 1
ATOM 2200 C C . GLU A 1 316 ? 147.972 24.524 29.512 1.00 11.50 316 GLU A C 1
ATOM 2201 O O . GLU A 1 316 ? 146.794 24.754 29.272 1.00 12.48 316 GLU A O 1
ATOM 2207 N N . SER A 1 317 ? 148.444 24.173 30.702 1.00 12.46 317 SER A N 1
ATOM 2208 C CA . SER A 1 317 ? 147.649 23.832 31.860 1.00 12.72 317 SER A CA 1
ATOM 2209 C C . SER A 1 317 ? 148.243 24.453 33.122 1.00 13.32 317 SER A C 1
ATOM 2210 O O . SER A 1 317 ? 149.441 24.487 33.301 1.00 12.93 317 SER A O 1
ATOM 2213 N N . ASN A 1 318 ? 147.396 24.919 34.018 1.00 14.79 318 ASN A N 1
ATOM 2214 C CA . ASN A 1 318 ? 147.857 25.442 35.292 1.00 15.15 318 ASN A CA 1
ATOM 2215 C C . ASN A 1 318 ? 146.905 25.012 36.403 1.00 14.76 318 ASN A C 1
ATOM 2216 O O . ASN A 1 318 ? 145.926 24.313 36.164 1.00 15.14 318 ASN A O 1
ATOM 2221 N N . ILE A 1 319 ? 147.181 25.441 37.628 1.00 15.60 319 ILE A N 1
ATOM 2222 C CA . ILE A 1 319 ? 146.297 25.166 38.739 1.00 16.30 319 ILE A CA 1
ATOM 2223 C C . ILE A 1 319 ? 144.901 25.737 38.448 1.00 16.00 319 ILE A C 1
ATOM 2224 O O . ILE A 1 319 ? 143.885 25.019 38.539 1.00 15.44 319 ILE A O 1
ATOM 2229 N N . ASN A 1 320 ? 144.883 27.028 38.102 1.00 15.69 320 ASN A N 1
ATOM 2230 C CA . ASN A 1 320 ? 143.699 27.768 37.725 1.00 16.27 320 ASN A CA 1
ATOM 2231 C C . ASN A 1 320 ? 143.766 28.220 36.282 1.00 15.97 320 ASN A C 1
ATOM 2232 O O . ASN A 1 320 ? 144.855 28.452 35.733 1.00 17.02 320 ASN A O 1
ATOM 2237 N N . GLU A 1 321 ? 142.602 28.330 35.657 1.00 16.40 321 GLU A N 1
ATOM 2238 C CA . GLU A 1 321 ? 142.523 28.632 34.237 1.00 17.86 321 GLU A CA 1
ATOM 2239 C C . GLU A 1 321 ? 142.750 30.107 33.936 1.00 18.23 321 GLU A C 1
ATOM 2240 O O . GLU A 1 321 ? 142.714 30.960 34.835 1.00 19.58 321 GLU A O 1
ATOM 2246 N N . GLY A 1 322 ? 142.962 30.390 32.656 1.00 17.95 322 GLY A N 1
ATOM 2247 C CA . GLY A 1 322 ? 143.050 31.745 32.146 1.00 18.10 322 GLY A CA 1
ATOM 2248 C C . GLY A 1 322 ? 144.441 32.322 32.222 1.00 19.18 322 GLY A C 1
ATOM 2249 O O . GLY A 1 322 ? 145.441 31.595 32.299 1.00 17.08 322 GLY A O 1
ATOM 2250 N N . ASN A 1 323 ? 144.493 33.645 32.185 1.00 20.12 323 ASN A N 1
ATOM 2251 C CA . ASN A 1 323 ? 145.737 34.375 32.432 1.00 21.07 323 ASN A CA 1
ATOM 2252 C C . ASN A 1 323 ? 145.467 35.701 33.133 1.00 22.55 323 ASN A C 1
ATOM 2253 O O . ASN A 1 323 ? 144.311 36.032 33.391 1.00 22.77 323 ASN A O 1
ATOM 2258 N N . GLN A 1 324 ? 146.535 36.439 33.444 1.00 23.35 324 GLN A N 1
ATOM 2259 C CA . GLN A 1 324 ? 146.439 37.752 34.076 1.00 24.29 324 GLN A CA 1
ATOM 2260 C C . GLN A 1 324 ? 147.586 38.635 33.567 1.00 25.68 324 GLN A C 1
ATOM 2261 O O . GLN A 1 324 ? 148.639 38.140 33.164 1.00 24.73 324 GLN A O 1
ATOM 2267 N N . GLY A 1 325 ? 147.377 39.948 33.597 1.00 26.38 325 GLY A N 1
ATOM 2268 C CA . GLY A 1 325 ? 148.405 40.903 33.214 1.00 27.75 325 GLY A CA 1
ATOM 2269 C C . GLY A 1 325 ? 149.395 41.119 34.345 1.00 29.11 325 GLY A C 1
ATOM 2270 O O . GLY A 1 325 ? 149.081 40.859 35.507 1.00 29.39 325 GLY A O 1
ATOM 2271 N N . ILE A 1 326 ? 150.607 41.558 34.004 1.00 29.91 326 ILE A N 1
ATOM 2272 C CA . ILE A 1 326 ? 151.667 41.785 34.992 1.00 31.00 326 ILE A CA 1
ATOM 2273 C C . ILE A 1 326 ? 151.602 43.250 35.375 1.00 32.75 326 ILE A C 1
ATOM 2274 O O . ILE A 1 326 ? 151.545 44.099 34.484 1.00 34.97 326 ILE A O 1
ATOM 2279 N N . LEU A 1 334 ? 150.105 39.298 42.419 1.00 38.54 334 LEU A N 1
ATOM 2280 C CA . LEU A 1 334 ? 149.670 38.355 41.387 1.00 37.84 334 LEU A CA 1
ATOM 2281 C C . LEU A 1 334 ? 148.924 37.171 42.019 1.00 36.84 334 LEU A C 1
ATOM 2282 O O . LEU A 1 334 ? 149.420 36.561 42.981 1.00 37.98 334 LEU A O 1
ATOM 2287 N N . LYS A 1 335 ? 147.743 36.866 41.470 1.00 35.11 335 LYS A N 1
ATOM 2288 C CA . LYS A 1 335 ? 146.921 35.692 41.845 1.00 33.38 335 LYS A CA 1
ATOM 2289 C C . LYS A 1 335 ? 147.642 34.349 41.702 1.00 29.95 335 LYS A C 1
ATOM 2290 O O . LYS A 1 335 ? 148.257 34.085 40.668 1.00 28.64 335 LYS A O 1
ATOM 2296 N N . TYR A 1 336 ? 147.528 33.500 42.725 1.00 26.70 336 TYR A N 1
ATOM 2297 C CA . TYR A 1 336 ? 148.145 32.172 42.742 1.00 24.24 336 TYR A CA 1
ATOM 2298 C C . TYR A 1 336 ? 147.632 31.289 41.597 1.00 22.45 336 TYR A C 1
ATOM 2299 O O . TYR A 1 336 ? 146.420 31.216 41.317 1.00 21.65 336 TYR A O 1
ATOM 2308 N N . GLY A 1 337 ? 148.576 30.606 40.962 1.00 20.41 337 GLY A N 1
ATOM 2309 C CA . GLY A 1 337 ? 148.257 29.538 40.029 1.00 19.09 337 GLY A CA 1
ATOM 2310 C C . GLY A 1 337 ? 147.622 29.967 38.726 1.00 18.04 337 GLY A C 1
ATOM 2311 O O . GLY A 1 337 ? 147.017 29.154 38.031 1.00 17.01 337 GLY A O 1
ATOM 2312 N N . VAL A 1 338 ? 147.755 31.246 38.389 1.00 16.95 338 VAL A N 1
ATOM 2313 C CA . VAL A 1 338 ? 147.248 31.765 37.152 1.00 17.24 338 VAL A CA 1
ATOM 2314 C C . VAL A 1 338 ? 148.408 32.310 36.301 1.00 16.79 338 VAL A C 1
ATOM 2315 O O . VAL A 1 338 ? 149.233 33.121 36.783 1.00 17.87 338 VAL A O 1
ATOM 2319 N N . SER A 1 339 ? 148.429 31.920 35.029 1.00 15.74 339 SER A N 1
ATOM 2320 C CA . SER A 1 339 ? 149.500 32.305 34.100 1.00 15.66 339 SER A CA 1
ATOM 2321 C C . SER A 1 339 ? 149.636 33.803 33.914 1.00 17.51 339 SER A C 1
ATOM 2322 O O . SER A 1 339 ? 148.622 34.516 33.831 1.00 18.05 339 SER A O 1
ATOM 2325 N N . ILE A 1 340 ? 150.882 34.283 33.845 1.00 17.44 340 ILE A N 1
ATOM 2326 C CA . ILE A 1 340 ? 151.168 35.664 33.414 1.00 16.96 340 ILE A CA 1
ATOM 2327 C C . ILE A 1 340 ? 151.576 35.808 31.942 1.00 17.12 340 ILE A C 1
ATOM 2328 O O . ILE A 1 340 ? 151.929 36.903 31.486 1.00 18.85 340 ILE A O 1
ATOM 2333 N N . THR A 1 341 ? 151.502 34.714 31.193 1.00 16.35 341 THR A N 1
ATOM 2334 C CA . THR A 1 341 ? 151.708 34.758 29.756 1.00 15.87 341 THR A CA 1
ATOM 2335 C C . THR A 1 341 ? 150.425 34.239 29.102 1.00 16.50 341 THR A C 1
ATOM 2336 O O . THR A 1 341 ? 149.360 34.814 29.350 1.00 17.64 341 THR A O 1
ATOM 2340 N N . ASP A 1 342 ? 150.503 33.178 28.298 1.00 16.94 342 ASP A N 1
ATOM 2341 C CA . ASP A 1 342 ? 149.320 32.671 27.612 1.00 16.98 342 ASP A CA 1
ATOM 2342 C C . ASP A 1 342 ? 148.359 32.009 28.587 1.00 17.31 342 ASP A C 1
ATOM 2343 O O . ASP A 1 342 ? 148.752 31.445 29.615 1.00 17.56 342 ASP A O 1
ATOM 2348 N N . ALA A 1 343 ? 147.089 32.059 28.235 1.00 16.92 343 ALA A N 1
ATOM 2349 C CA . ALA A 1 343 ? 146.060 31.433 29.046 1.00 16.86 343 ALA A CA 1
ATOM 2350 C C . ALA A 1 343 ? 146.115 29.905 28.962 1.00 15.96 343 ALA A C 1
ATOM 2351 O O . ALA A 1 343 ? 146.383 29.317 27.902 1.00 16.52 343 ALA A O 1
ATOM 2353 N N . CYS A 1 344 ? 145.860 29.287 30.103 1.00 15.52 344 CYS A N 1
ATOM 2354 C CA . CYS A 1 344 ? 145.941 27.845 30.277 1.00 15.24 344 CYS A CA 1
ATOM 2355 C C . CYS A 1 344 ? 144.583 27.287 30.667 1.00 14.95 344 CYS A C 1
ATOM 2356 O O . CYS A 1 344 ? 143.754 27.999 31.234 1.00 15.85 344 CYS A O 1
ATOM 2359 N N . ILE A 1 345 ? 144.347 26.011 30.394 1.00 14.68 345 ILE A N 1
ATOM 2360 C CA . ILE A 1 345 ? 143.257 25.321 31.078 1.00 14.36 345 ILE A CA 1
ATOM 2361 C C . ILE A 1 345 ? 143.610 25.100 32.552 1.00 14.50 345 ILE A C 1
ATOM 2362 O O . ILE A 1 345 ? 144.781 25.072 32.926 1.00 16.29 345 ILE A O 1
ATOM 2367 N N . GLY A 1 346 ? 142.594 24.955 33.395 1.00 14.27 346 GLY A N 1
ATOM 2368 C CA . GLY A 1 346 ? 142.795 24.741 34.810 1.00 13.81 346 GLY A CA 1
ATOM 2369 C C . GLY A 1 346 ? 142.956 23.281 35.154 1.00 14.37 346 GLY A C 1
ATOM 2370 O O . GLY A 1 346 ? 142.908 22.439 34.271 1.00 15.14 346 GLY A O 1
ATOM 2371 N N . TRP A 1 347 ? 143.115 22.977 36.432 1.00 14.77 347 TRP A N 1
ATOM 2372 C CA . TRP A 1 347 ? 143.533 21.633 36.827 1.00 15.12 347 TRP A CA 1
ATOM 2373 C C . TRP A 1 347 ? 142.443 20.590 36.545 1.00 15.75 347 TRP A C 1
ATOM 2374 O O . TRP A 1 347 ? 142.712 19.495 36.015 1.00 15.61 347 TRP A O 1
ATOM 2385 N N . GLU A 1 348 ? 141.210 20.933 36.878 1.00 16.34 348 GLU A N 1
ATOM 2386 C CA . GLU A 1 348 ? 140.109 19.990 36.763 1.00 16.60 348 GLU A CA 1
ATOM 2387 C C . GLU A 1 348 ? 139.864 19.662 35.287 1.00 15.55 348 GLU A C 1
ATOM 2388 O O . GLU A 1 348 ? 139.687 18.511 34.934 1.00 15.95 348 GLU A O 1
ATOM 2394 N N . THR A 1 349 ? 139.874 20.673 34.428 1.00 14.19 349 THR A N 1
ATOM 2395 C CA . THR A 1 349 ? 139.799 20.452 32.994 1.00 13.81 349 THR A CA 1
ATOM 2396 C C . THR A 1 349 ? 140.954 19.566 32.520 1.00 13.39 349 THR A C 1
ATOM 2397 O O . THR A 1 349 ? 140.783 18.733 31.637 1.00 13.89 349 THR A O 1
ATOM 2401 N N . THR A 1 350 ? 142.138 19.757 33.082 1.00 12.87 350 THR A N 1
ATOM 2402 C CA . THR A 1 350 ? 143.308 18.986 32.674 1.00 12.81 350 THR A CA 1
ATOM 2403 C C . THR A 1 350 ? 143.103 17.498 32.993 1.00 13.18 350 THR A C 1
ATOM 2404 O O . THR A 1 350 ? 143.438 16.638 32.176 1.00 13.06 350 THR A O 1
ATOM 2408 N N . GLU A 1 351 ? 142.590 17.200 34.188 1.00 14.19 351 GLU A N 1
ATOM 2409 C CA . GLU A 1 351 ? 142.267 15.829 34.558 1.00 15.32 351 GLU A CA 1
ATOM 2410 C C . GLU A 1 351 ? 141.324 15.220 33.530 1.00 14.52 351 GLU A C 1
ATOM 2411 O O . GLU A 1 351 ? 141.553 14.112 33.084 1.00 14.76 351 GLU A O 1
ATOM 2417 N N . ASP A 1 352 ? 140.290 15.958 33.140 1.00 14.85 352 ASP A N 1
ATOM 2418 C CA . ASP A 1 352 ? 139.284 15.437 32.221 1.00 15.36 352 ASP A CA 1
ATOM 2419 C C . ASP A 1 352 ? 139.931 15.156 30.866 1.00 13.29 352 ASP A C 1
ATOM 2420 O O . ASP A 1 352 ? 139.749 14.103 30.272 1.00 13.98 352 ASP A O 1
ATOM 2425 N N . VAL A 1 353 ? 140.716 16.111 30.385 1.00 12.80 353 VAL A N 1
ATOM 2426 C CA . VAL A 1 353 ? 141.355 15.991 29.084 1.00 12.40 353 VAL A CA 1
ATOM 2427 C C . VAL A 1 353 ? 142.287 14.768 29.063 1.00 12.22 353 VAL A C 1
ATOM 2428 O O . VAL A 1 353 ? 142.277 13.989 28.103 1.00 12.95 353 VAL A O 1
ATOM 2432 N N . LEU A 1 354 ? 143.090 14.609 30.108 1.00 12.04 354 LEU A N 1
ATOM 2433 C CA . LEU A 1 354 ? 144.097 13.547 30.114 1.00 12.87 354 LEU A CA 1
ATOM 2434 C C . LEU A 1 354 ? 143.441 12.170 30.303 1.00 12.47 354 LEU A C 1
ATOM 2435 O O . LEU A 1 354 ? 143.885 11.220 29.706 1.00 12.42 354 LEU A O 1
ATOM 2440 N N . ARG A 1 355 ? 142.373 12.086 31.086 1.00 12.71 355 ARG A N 1
ATOM 2441 C CA . ARG A 1 355 ? 141.641 10.816 31.233 1.00 12.82 355 ARG A CA 1
ATOM 2442 C C . ARG A 1 355 ? 141.003 10.388 29.911 1.00 12.99 355 ARG A C 1
ATOM 2443 O O . ARG A 1 355 ? 140.967 9.198 29.576 1.00 14.62 355 ARG A O 1
ATOM 2451 N N . LYS A 1 356 ? 140.528 11.363 29.131 1.00 13.06 356 LYS A N 1
ATOM 2452 C CA . LYS A 1 356 ? 139.920 11.070 27.844 1.00 14.06 356 LYS A CA 1
ATOM 2453 C C . LYS A 1 356 ? 141.012 10.627 26.867 1.00 13.77 356 LYS A C 1
ATOM 2454 O O . LYS A 1 356 ? 140.809 9.716 26.076 1.00 13.85 356 LYS A O 1
ATOM 2460 N N . LEU A 1 357 ? 142.176 11.267 26.944 1.00 12.72 357 LEU A N 1
ATOM 2461 C CA . LEU A 1 357 ? 143.293 10.913 26.088 1.00 13.12 357 LEU A CA 1
ATOM 2462 C C . LEU A 1 357 ? 143.754 9.511 26.420 1.00 11.67 357 LEU A C 1
ATOM 2463 O O . LEU A 1 357 ? 144.008 8.723 25.527 1.00 12.17 357 LEU A O 1
ATOM 2468 N N . ALA A 1 358 ? 143.823 9.173 27.701 1.00 13.20 358 ALA A N 1
ATOM 2469 C CA . ALA A 1 358 ? 144.217 7.820 28.087 1.00 12.87 358 ALA A CA 1
ATOM 2470 C C . ALA A 1 358 ? 143.226 6.794 27.524 1.00 13.10 358 ALA A C 1
ATOM 2471 O O . ALA A 1 358 ? 143.619 5.706 27.070 1.00 13.18 358 ALA A O 1
ATOM 2473 N N . ALA A 1 359 ? 141.939 7.112 27.566 1.00 13.06 359 ALA A N 1
ATOM 2474 C CA . ALA A 1 359 ? 140.934 6.210 26.987 1.00 13.81 359 ALA A CA 1
ATOM 2475 C C . ALA A 1 359 ? 141.170 6.007 25.489 1.00 13.70 359 ALA A C 1
ATOM 2476 O O . ALA A 1 359 ? 141.060 4.901 24.992 1.00 14.48 359 ALA A O 1
ATOM 2478 N N . ALA A 1 360 ? 141.511 7.074 24.770 1.00 12.92 360 ALA A N 1
ATOM 2479 C CA . ALA A 1 360 ? 141.751 6.965 23.353 1.00 12.89 360 ALA A CA 1
ATOM 2480 C C . ALA A 1 360 ? 142.958 6.072 23.078 1.00 12.10 360 ALA A C 1
ATOM 2481 O O . ALA A 1 360 ? 142.946 5.269 22.127 1.00 12.64 360 ALA A O 1
ATOM 2483 N N . VAL A 1 361 ? 143.998 6.198 23.901 1.00 11.87 361 VAL A N 1
ATOM 2484 C CA . VAL A 1 361 ? 145.172 5.331 23.780 1.00 12.24 361 VAL A CA 1
ATOM 2485 C C . VAL A 1 361 ? 144.784 3.843 23.962 1.00 12.97 361 VAL A C 1
ATOM 2486 O O . VAL A 1 361 ? 145.266 2.959 23.228 1.00 13.04 361 VAL A O 1
ATOM 2490 N N . ARG A 1 362 ? 143.935 3.555 24.948 1.00 13.31 362 ARG A N 1
ATOM 2491 C CA . ARG A 1 362 ? 143.457 2.191 25.165 1.00 14.20 362 ARG A CA 1
ATOM 2492 C C . ARG A 1 362 ? 142.658 1.667 23.970 1.00 14.00 362 ARG A C 1
ATOM 2493 O O . ARG A 1 362 ? 142.812 0.513 23.556 1.00 15.58 362 ARG A O 1
ATOM 2501 N N . GLN A 1 363 ? 141.815 2.517 23.407 1.00 13.04 363 GLN A N 1
ATOM 2502 C CA . GLN A 1 363 ? 141.017 2.176 22.237 1.00 14.32 363 GLN A CA 1
ATOM 2503 C C . GLN A 1 363 ? 141.912 1.909 21.028 1.00 14.61 363 GLN A C 1
ATOM 2504 O O . GLN A 1 363 ? 141.681 0.978 20.278 1.00 15.43 363 GLN A O 1
ATOM 2510 N N . ARG A 1 364 ? 142.963 2.705 20.848 1.00 14.49 364 ARG A N 1
ATOM 2511 C CA . ARG A 1 364 ? 143.912 2.470 19.761 1.00 13.78 364 ARG A CA 1
ATOM 2512 C C . ARG A 1 364 ? 144.578 1.102 19.900 1.00 14.54 364 ARG A C 1
ATOM 2513 O O . ARG A 1 364 ? 144.815 0.413 18.895 1.00 15.20 364 ARG A O 1
ATOM 2521 N N . ARG A 1 365 ? 144.895 0.712 21.135 1.00 15.38 365 ARG A N 1
ATOM 2522 C CA . ARG A 1 365 ? 145.495 -0.604 21.375 1.00 16.94 365 ARG A CA 1
ATOM 2523 C C . ARG A 1 365 ? 144.583 -1.692 20.859 1.00 18.56 365 ARG A C 1
ATOM 2524 O O . ARG A 1 365 ? 145.052 -2.659 20.262 1.00 18.84 365 ARG A O 1
ATOM 2532 N N . GLU A 1 366 ? 143.284 -1.542 21.106 1.00 19.20 366 GLU A N 1
ATOM 2533 C CA . GLU A 1 366 ? 142.309 -2.521 20.624 1.00 19.59 366 GLU A CA 1
ATOM 2534 C C . GLU A 1 366 ? 142.267 -2.567 19.113 1.00 18.98 366 GLU A C 1
ATOM 2535 O O . GLU A 1 366 ? 142.247 -3.660 18.536 1.00 21.15 366 GLU A O 1
ATOM 2541 N N . VAL A 1 367 ? 142.273 -1.414 18.448 1.00 17.46 367 VAL A N 1
ATOM 2542 C CA . VAL A 1 367 ? 142.257 -1.359 16.983 1.00 19.02 367 VAL A CA 1
ATOM 2543 C C . VAL A 1 367 ? 143.481 -2.083 16.409 1.00 19.20 367 VAL A C 1
ATOM 2544 O O . VAL A 1 367 ? 143.379 -2.825 15.406 1.00 20.47 367 VAL A O 1
ATOM 2548 N N . ASN A 1 368 ? 144.626 -1.899 17.061 1.00 19.11 368 ASN A N 1
ATOM 2549 C CA . ASN A 1 368 ? 145.888 -2.441 16.591 1.00 20.16 368 ASN A CA 1
ATOM 2550 C C . ASN A 1 368 ? 145.965 -3.939 16.851 1.00 22.06 368 ASN A C 1
ATOM 2551 O O . ASN A 1 368 ? 146.866 -4.582 16.287 1.00 25.60 368 ASN A O 1
ATOM 2556 N N . VAL B 1 23 ? 175.959 13.198 26.036 1.00 25.61 23 VAL B N 1
ATOM 2557 C CA . VAL B 1 23 ? 176.071 12.030 25.118 1.00 25.30 23 VAL B CA 1
ATOM 2558 C C . VAL B 1 23 ? 176.133 12.456 23.655 1.00 23.16 23 VAL B C 1
ATOM 2559 O O . VAL B 1 23 ? 176.546 11.668 22.816 1.00 25.27 23 VAL B O 1
ATOM 2563 N N . ARG B 1 24 ? 175.705 13.684 23.337 1.00 20.15 24 ARG B N 1
ATOM 2564 C CA . ARG B 1 24 ? 175.718 14.144 21.942 1.00 17.72 24 ARG B CA 1
ATOM 2565 C C . ARG B 1 24 ? 176.738 15.238 21.653 1.00 19.06 24 ARG B C 1
ATOM 2566 O O . ARG B 1 24 ? 176.707 15.846 20.590 1.00 17.16 24 ARG B O 1
ATOM 2574 N N . ILE B 1 25 ? 177.622 15.500 22.610 1.00 21.35 25 ILE B N 1
ATOM 2575 C CA . ILE B 1 25 ? 178.797 16.343 22.377 1.00 22.13 25 ILE B CA 1
ATOM 2576 C C . ILE B 1 25 ? 179.998 15.432 22.134 1.00 23.71 25 ILE B C 1
ATOM 2577 O O . ILE B 1 25 ? 180.383 14.666 23.026 1.00 26.77 25 ILE B O 1
ATOM 2582 N N . LEU B 1 26 ? 180.552 15.456 20.922 1.00 24.07 26 LEU B N 1
ATOM 2583 C CA . LEU B 1 26 ? 181.733 14.659 20.604 1.00 25.13 26 LEU B CA 1
ATOM 2584 C C . LEU B 1 26 ? 182.954 15.237 21.308 1.00 25.45 26 LEU B C 1
ATOM 2585 O O . LEU B 1 26 ? 183.777 14.485 21.837 1.00 27.22 26 LEU B O 1
ATOM 2590 N N . GLY B 1 27 ? 183.046 16.564 21.363 1.00 23.77 27 GLY B N 1
ATOM 2591 C CA . GLY B 1 27 ? 184.075 17.219 22.145 1.00 22.40 27 GLY B CA 1
ATOM 2592 C C . GLY B 1 27 ? 184.067 18.733 22.007 1.00 20.33 27 GLY B C 1
ATOM 2593 O O . GLY B 1 27 ? 183.240 19.306 21.300 1.00 19.33 27 GLY B O 1
ATOM 2594 N N . TYR B 1 28 ? 184.990 19.362 22.727 1.00 20.03 28 TYR B N 1
ATOM 2595 C CA . TYR B 1 28 ? 185.249 20.780 22.637 1.00 19.55 28 TYR B CA 1
ATOM 2596 C C . TYR B 1 28 ? 186.704 21.001 22.264 1.00 19.48 28 TYR B C 1
ATOM 2597 O O . TYR B 1 28 ? 187.593 20.316 22.777 1.00 22.78 28 TYR B O 1
ATOM 2606 N N . ASP B 1 29 ? 186.942 21.945 21.365 1.00 16.23 29 ASP B N 1
ATOM 2607 C CA . ASP B 1 29 ? 188.283 22.324 20.990 1.00 15.53 29 ASP B CA 1
ATOM 2608 C C . ASP B 1 29 ? 188.511 23.771 21.396 1.00 13.85 29 ASP B C 1
ATOM 2609 O O . ASP B 1 29 ? 187.572 24.582 21.416 1.00 14.74 29 ASP B O 1
ATOM 2614 N N . PRO B 1 30 ? 189.756 24.110 21.716 1.00 12.62 30 PRO B N 1
ATOM 2615 C CA . PRO B 1 30 ? 190.070 25.469 22.160 1.00 12.55 30 PRO B CA 1
ATOM 2616 C C . PRO B 1 30 ? 189.897 26.515 21.084 1.00 12.31 30 PRO B C 1
ATOM 2617 O O . PRO B 1 30 ? 190.136 26.293 19.882 1.00 13.90 30 PRO B O 1
ATOM 2621 N N . LEU B 1 31 ? 189.481 27.683 21.542 1.00 13.61 31 LEU B N 1
ATOM 2622 C CA . LEU B 1 31 ? 189.143 28.788 20.681 1.00 15.02 31 LEU B CA 1
ATOM 2623 C C . LEU B 1 31 ? 189.862 30.036 21.171 1.00 14.91 31 LEU B C 1
ATOM 2624 O O . LEU B 1 31 ? 189.784 30.355 22.363 1.00 17.91 31 LEU B O 1
ATOM 2629 N N . ALA B 1 32 ? 190.568 30.729 20.283 1.00 14.28 32 ALA B N 1
ATOM 2630 C CA . ALA B 1 32 ? 191.155 32.031 20.595 1.00 13.54 32 ALA B CA 1
ATOM 2631 C C . ALA B 1 32 ? 190.066 33.036 20.970 1.00 13.49 32 ALA B C 1
ATOM 2632 O O . ALA B 1 32 ? 188.985 33.039 20.385 1.00 14.62 32 ALA B O 1
ATOM 2634 N N . SER B 1 33 ? 190.349 33.906 21.930 1.00 13.61 33 SER B N 1
ATOM 2635 C CA . SER B 1 33 ? 189.380 34.937 22.310 1.00 13.44 33 SER B CA 1
ATOM 2636 C C . SER B 1 33 ? 189.317 36.035 21.264 1.00 13.25 33 SER B C 1
ATOM 2637 O O . SER B 1 33 ? 190.272 36.218 20.500 1.00 13.44 33 SER B O 1
ATOM 2640 N N . PRO B 1 34 ? 188.206 36.778 21.225 1.00 12.94 34 PRO B N 1
ATOM 2641 C CA . PRO B 1 34 ? 188.119 37.944 20.345 1.00 12.37 34 PRO B CA 1
ATOM 2642 C C . PRO B 1 34 ? 189.279 38.923 20.557 1.00 12.54 34 PRO B C 1
ATOM 2643 O O . PRO B 1 34 ? 189.901 39.366 19.603 1.00 12.90 34 PRO B O 1
ATOM 2647 N N . ALA B 1 35 ? 189.585 39.237 21.806 1.00 12.69 35 ALA B N 1
ATOM 2648 C CA . ALA B 1 35 ? 190.654 40.166 22.114 1.00 13.27 35 ALA B CA 1
ATOM 2649 C C . ALA B 1 35 ? 191.999 39.666 21.567 1.00 13.04 35 ALA B C 1
ATOM 2650 O O . ALA B 1 35 ? 192.809 40.457 21.074 1.00 13.73 35 ALA B O 1
ATOM 2652 N N . LEU B 1 36 ? 192.270 38.374 21.699 1.00 12.55 36 LEU B N 1
ATOM 2653 C CA . LEU B 1 36 ? 193.516 37.815 21.181 1.00 13.02 36 LEU B CA 1
ATOM 2654 C C . LEU B 1 36 ? 193.577 37.956 19.661 1.00 12.47 36 LEU B C 1
ATOM 2655 O O . LEU B 1 36 ? 194.587 38.393 19.111 1.00 14.18 36 LEU B O 1
ATOM 2660 N N . LEU B 1 37 ? 192.494 37.607 18.978 1.00 12.83 37 LEU B N 1
ATOM 2661 C CA . LEU B 1 37 ? 192.468 37.739 17.536 1.00 14.40 37 LEU B CA 1
ATOM 2662 C C . LEU B 1 37 ? 192.629 39.184 17.096 1.00 13.67 37 LEU B C 1
ATOM 2663 O O . LEU B 1 37 ? 193.255 39.443 16.094 1.00 14.87 37 LEU B O 1
ATOM 2668 N N . GLN B 1 38 ? 192.043 40.117 17.833 1.00 13.80 38 GLN B N 1
ATOM 2669 C CA . GLN B 1 38 ? 192.150 41.534 17.508 1.00 14.83 38 GLN B CA 1
ATOM 2670 C C . GLN B 1 38 ? 193.573 42.067 17.638 1.00 15.67 38 GLN B C 1
ATOM 2671 O O . GLN B 1 38 ? 193.956 42.972 16.913 1.00 16.85 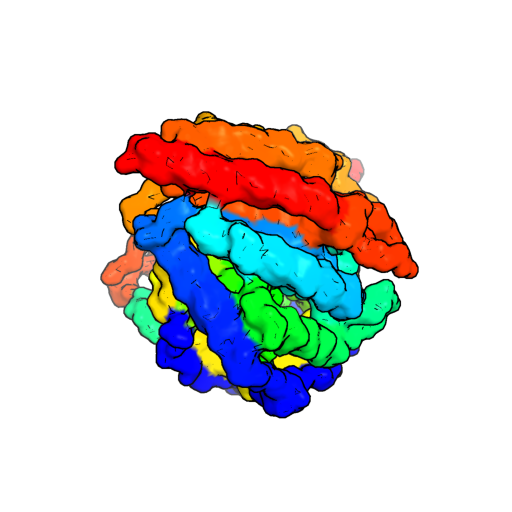38 GLN B O 1
ATOM 2677 N N . VAL B 1 39 ? 194.339 41.526 18.576 1.00 15.92 39 VAL B N 1
ATOM 2678 C CA . VAL B 1 39 ? 195.756 41.871 18.693 1.00 16.34 39 VAL B CA 1
ATOM 2679 C C . VAL B 1 39 ? 196.564 41.245 17.558 1.00 17.24 39 VAL B C 1
ATOM 2680 O O . VAL B 1 39 ? 197.471 41.877 16.995 1.00 18.66 39 VAL B O 1
ATOM 2684 N N . GLN B 1 40 ? 196.244 39.999 17.228 1.00 17.02 40 GLN B N 1
ATOM 2685 C CA . GLN B 1 40 ? 196.962 39.254 16.210 1.00 17.75 40 GLN B CA 1
ATOM 2686 C C . GLN B 1 40 ? 196.745 39.819 14.824 1.00 18.60 40 GLN B C 1
ATOM 2687 O O . GLN B 1 40 ? 197.657 39.783 13.998 1.00 19.57 40 GLN B O 1
ATOM 2693 N N . ILE B 1 41 ? 195.526 40.298 14.571 1.00 17.65 41 ILE B N 1
ATOM 2694 C CA . ILE B 1 41 ? 195.164 40.854 13.265 1.00 17.88 41 ILE B CA 1
ATOM 2695 C C . ILE B 1 41 ? 194.584 42.241 13.459 1.00 17.76 41 ILE B C 1
ATOM 2696 O O . ILE B 1 41 ? 193.373 42.432 13.408 1.00 16.61 41 ILE B O 1
ATOM 2701 N N . PRO B 1 42 ? 195.433 43.233 13.690 1.00 19.04 42 PRO B N 1
ATOM 2702 C CA . PRO B 1 42 ? 194.930 44.564 14.017 1.00 19.06 42 PRO B CA 1
ATOM 2703 C C . PRO B 1 42 ? 194.320 45.276 12.821 1.00 19.03 42 PRO B C 1
ATOM 2704 O O . PRO B 1 42 ? 194.767 45.072 11.691 1.00 19.71 42 PRO B O 1
ATOM 2708 N N . ALA B 1 43 ? 193.288 46.062 13.071 1.00 19.13 43 ALA B N 1
ATOM 2709 C CA . ALA B 1 43 ? 192.723 46.925 12.042 1.00 19.49 43 ALA B CA 1
ATOM 2710 C C . ALA B 1 43 ? 193.687 48.068 11.779 1.00 19.85 43 ALA B C 1
ATOM 2711 O O . ALA B 1 43 ? 194.280 48.603 12.721 1.00 22.33 43 ALA B O 1
ATOM 2713 N N . THR B 1 44 ? 193.841 48.450 10.517 1.00 18.02 44 THR B N 1
ATOM 2714 C CA . THR B 1 44 ? 194.622 49.642 10.180 1.00 18.42 44 THR B CA 1
ATOM 2715 C C . THR B 1 44 ? 193.772 50.869 10.478 1.00 18.71 44 THR B C 1
ATOM 2716 O O . THR B 1 44 ? 192.556 50.782 10.545 1.00 18.01 44 THR B O 1
ATOM 2720 N N . PRO B 1 45 ? 194.389 52.038 10.639 1.00 19.22 45 PRO B N 1
ATOM 2721 C CA . PRO B 1 45 ? 193.614 53.270 10.802 1.00 19.49 45 PRO B CA 1
ATOM 2722 C C . PRO B 1 45 ? 192.635 53.489 9.638 1.00 18.79 45 PRO B C 1
ATOM 2723 O O . PRO B 1 45 ? 191.515 53.916 9.884 1.00 19.37 45 PRO B O 1
ATOM 2727 N N . THR B 1 46 ? 193.042 53.168 8.411 1.00 18.23 46 THR B N 1
ATOM 2728 C CA . THR B 1 46 ? 192.156 53.255 7.259 1.00 17.54 46 THR B CA 1
ATOM 2729 C C . THR B 1 46 ? 190.962 52.299 7.402 1.00 16.77 46 THR B C 1
ATOM 2730 O O . THR B 1 46 ? 189.822 52.678 7.153 1.00 16.67 46 THR B O 1
ATOM 2734 N N . SER B 1 47 ? 191.212 51.056 7.791 1.00 16.74 47 SER B N 1
ATOM 2735 C CA . SER B 1 47 ? 190.104 50.134 8.052 1.00 16.52 47 SER B CA 1
ATOM 2736 C C . SER B 1 47 ? 189.102 50.721 9.019 1.00 15.79 47 SER B C 1
ATOM 2737 O O . SER B 1 47 ? 187.892 50.673 8.772 1.00 15.68 47 SER B O 1
ATOM 2740 N N . LEU B 1 48 ? 189.595 51.298 10.110 1.00 16.32 48 LEU B N 1
ATOM 2741 C CA . LEU B 1 48 ? 188.716 51.809 11.164 1.00 17.56 48 LEU B CA 1
ATOM 2742 C C . LEU B 1 48 ? 187.895 53.017 10.698 1.00 16.55 48 LEU B C 1
ATOM 2743 O O . LEU B 1 48 ? 186.685 53.089 10.939 1.00 18.58 48 LEU B O 1
ATOM 2748 N N . GLU B 1 49 ? 188.540 53.951 10.011 1.00 15.91 49 GLU B N 1
ATOM 2749 C CA . GLU B 1 49 ? 187.848 55.110 9.465 1.00 17.40 49 GLU B CA 1
ATOM 2750 C C . GLU B 1 49 ? 186.827 54.694 8.410 1.00 16.00 49 GLU B C 1
ATOM 2751 O O . GLU B 1 49 ? 185.735 55.256 8.337 1.00 17.24 49 GLU B O 1
ATOM 2757 N N . THR B 1 50 ? 187.178 53.715 7.594 1.00 15.23 50 THR B N 1
ATOM 2758 C CA . THR B 1 50 ? 186.254 53.218 6.579 1.00 14.50 50 THR B CA 1
ATOM 2759 C C . THR B 1 50 ? 185.008 52.639 7.213 1.00 13.81 50 THR B C 1
ATOM 2760 O O . THR B 1 50 ? 183.895 52.899 6.765 1.00 14.24 50 THR B O 1
ATOM 2764 N N . ALA B 1 51 ? 185.201 51.810 8.227 1.00 13.44 51 ALA B N 1
ATOM 2765 C CA . ALA B 1 51 ? 184.057 51.215 8.906 1.00 13.87 51 ALA B CA 1
ATOM 2766 C C . ALA B 1 51 ? 183.170 52.299 9.545 1.00 14.57 51 ALA B C 1
ATOM 2767 O O . ALA B 1 51 ? 181.936 52.265 9.440 1.00 13.54 51 ALA B O 1
ATOM 2769 N N . LYS B 1 52 ? 183.795 53.294 10.155 1.00 15.77 52 LYS B N 1
ATOM 2770 C CA . LYS B 1 52 ? 183.030 54.409 10.730 1.00 16.89 52 LYS B CA 1
ATOM 2771 C C . LYS B 1 52 ? 182.261 55.192 9.689 1.00 15.78 52 LYS B C 1
ATOM 2772 O O . LYS B 1 52 ? 181.089 55.525 9.901 1.00 15.15 52 LYS B O 1
ATOM 2778 N N . ARG B 1 53 ? 182.928 55.502 8.575 1.00 15.31 53 ARG B N 1
ATOM 2779 C CA . ARG B 1 53 ? 182.299 56.261 7.506 1.00 15.32 53 ARG B CA 1
ATOM 2780 C C . ARG B 1 53 ? 181.115 55.510 6.918 1.00 14.02 53 ARG B C 1
ATOM 2781 O O . ARG B 1 53 ? 180.045 56.087 6.686 1.00 13.82 53 ARG B O 1
ATOM 2789 N N . GLY B 1 54 ? 181.283 54.213 6.709 1.00 14.20 54 GLY B N 1
ATOM 2790 C CA . GLY B 1 54 ? 180.192 53.415 6.196 1.00 13.38 54 GLY B CA 1
ATOM 2791 C C . GLY B 1 54 ? 178.970 53.472 7.074 1.00 12.88 54 GLY B C 1
ATOM 2792 O O . GLY B 1 54 ? 177.852 53.555 6.571 1.00 12.56 54 GLY B O 1
ATOM 2793 N N . ARG B 1 55 ? 179.181 53.361 8.382 1.00 13.00 55 ARG B N 1
ATOM 2794 C CA . ARG B 1 55 ? 178.086 53.480 9.345 1.00 12.83 55 ARG B CA 1
ATOM 2795 C C . ARG B 1 55 ? 177.399 54.836 9.232 1.00 12.77 55 ARG B C 1
ATOM 2796 O O . ARG B 1 55 ? 176.180 54.900 9.107 1.00 12.63 55 ARG B O 1
ATOM 2804 N N . ARG B 1 56 ? 178.178 55.919 9.254 1.00 12.92 56 ARG B N 1
ATOM 2805 C CA . ARG B 1 56 ? 177.608 57.249 9.164 1.00 14.77 56 ARG B CA 1
ATOM 2806 C C . ARG B 1 56 ? 176.801 57.440 7.889 1.00 13.38 56 ARG B C 1
ATOM 2807 O O . ARG B 1 56 ? 175.699 57.953 7.935 1.00 13.51 56 ARG B O 1
ATOM 2815 N N . GLU B 1 57 ? 177.325 56.985 6.752 1.00 13.27 57 GLU B N 1
ATOM 2816 C CA . GLU B 1 57 ? 176.620 57.183 5.494 1.00 11.98 57 GLU B CA 1
ATOM 2817 C C . GLU B 1 57 ? 175.337 56.363 5.466 1.00 12.10 57 GLU B C 1
ATOM 2818 O O . GLU B 1 57 ? 174.317 56.820 4.973 1.00 13.15 57 GLU B O 1
ATOM 2824 N N . ALA B 1 58 ? 175.388 55.147 5.988 1.00 11.83 58 ALA B N 1
ATOM 2825 C CA . ALA B 1 58 ? 174.205 54.301 6.043 1.00 12.36 58 ALA B CA 1
ATOM 2826 C C . ALA B 1 58 ? 173.121 54.882 6.941 1.00 12.12 58 ALA B C 1
ATOM 2827 O O . ALA B 1 58 ? 171.942 54.899 6.574 1.00 12.40 58 ALA B O 1
ATOM 2829 N N . ILE B 1 59 ? 173.522 55.354 8.123 1.00 12.10 59 ILE B N 1
ATOM 2830 C CA . ILE B 1 59 ? 172.600 56.015 9.031 1.00 12.16 59 ILE B CA 1
ATOM 2831 C C . ILE B 1 59 ? 171.938 57.199 8.346 1.00 12.02 59 ILE B C 1
ATOM 2832 O O . ILE B 1 59 ? 170.715 57.359 8.399 1.00 12.24 59 ILE B O 1
ATOM 2837 N N . ASP B 1 60 ? 172.740 58.036 7.709 1.00 12.12 60 ASP B N 1
ATOM 2838 C CA . ASP B 1 60 ? 172.179 59.232 7.075 1.00 13.08 60 ASP B CA 1
ATOM 2839 C C . ASP B 1 60 ? 171.142 58.902 6.005 1.00 13.35 60 ASP B C 1
ATOM 2840 O O . ASP B 1 60 ? 170.177 59.612 5.831 1.00 14.51 60 ASP B O 1
ATOM 2845 N N . ILE B 1 61 ? 171.353 57.805 5.292 1.00 12.83 61 ILE B N 1
ATOM 2846 C CA . ILE B 1 61 ? 170.413 57.400 4.259 1.00 13.00 61 ILE B CA 1
ATOM 2847 C C . ILE B 1 61 ? 169.141 56.813 4.845 1.00 12.20 61 ILE B C 1
ATOM 2848 O O . ILE B 1 61 ? 168.058 57.217 4.483 1.00 12.46 61 ILE B O 1
ATOM 2853 N N . ILE B 1 62 ? 169.264 55.863 5.768 1.00 12.15 62 ILE B N 1
ATOM 2854 C CA . ILE B 1 62 ? 168.068 55.160 6.237 1.00 12.04 62 ILE B CA 1
ATOM 2855 C C . ILE B 1 62 ? 167.208 56.080 7.106 1.00 11.76 62 ILE B C 1
ATOM 2856 O O . ILE B 1 62 ? 166.014 55.847 7.279 1.00 12.62 62 ILE B O 1
ATOM 2861 N N . THR B 1 63 ? 167.825 57.132 7.649 1.00 12.86 63 THR B N 1
ATOM 2862 C CA . THR B 1 63 ? 167.101 58.069 8.495 1.00 14.67 63 THR B CA 1
ATOM 2863 C C . THR B 1 63 ? 166.719 59.338 7.729 1.00 15.21 63 THR B C 1
ATOM 2864 O O . THR B 1 63 ? 166.316 60.317 8.350 1.00 16.38 63 THR B O 1
ATOM 2868 N N . GLY B 1 64 ? 166.853 59.326 6.395 1.00 15.52 64 GLY B N 1
ATOM 2869 C CA . GLY B 1 64 ? 166.340 60.405 5.554 1.00 16.27 64 GLY B CA 1
ATOM 2870 C C . GLY B 1 64 ? 167.113 61.698 5.526 1.00 16.03 64 GLY B C 1
ATOM 2871 O O . GLY B 1 64 ? 166.590 62.688 5.026 1.00 17.76 64 GLY B O 1
ATOM 2872 N N . LYS B 1 65 ? 168.316 61.708 6.082 1.00 15.41 65 LYS B N 1
ATOM 2873 C CA . LYS B 1 65 ? 169.189 62.887 6.014 1.00 15.05 65 LYS B CA 1
ATOM 2874 C C . LYS B 1 65 ? 169.831 63.084 4.643 1.00 13.91 65 LYS B C 1
ATOM 2875 O O . LYS B 1 65 ? 170.152 64.204 4.253 1.00 15.95 65 LYS B O 1
ATOM 2881 N N . ASP B 1 66 ? 169.997 61.991 3.914 1.00 14.02 66 ASP B N 1
ATOM 2882 C CA . ASP B 1 66 ? 170.706 61.966 2.645 1.00 14.04 66 ASP B CA 1
ATOM 2883 C C . ASP B 1 66 ? 169.795 61.295 1.621 1.00 14.07 66 ASP B C 1
ATOM 2884 O O . ASP B 1 66 ? 169.107 60.305 1.932 1.00 15.73 66 ASP B O 1
ATOM 2889 N N . ASP B 1 67 ? 169.785 61.822 0.399 1.00 14.58 67 ASP B N 1
ATOM 2890 C CA . ASP B 1 67 ? 168.886 61.310 -0.645 1.00 14.91 67 ASP B CA 1
ATOM 2891 C C . ASP B 1 67 ? 169.559 60.317 -1.624 1.00 14.32 67 ASP B C 1
ATOM 2892 O O . ASP B 1 67 ? 168.982 59.936 -2.650 1.00 14.34 67 ASP B O 1
ATOM 2897 N N . ARG B 1 68 ? 170.791 59.927 -1.313 1.00 14.19 68 ARG B N 1
ATOM 2898 C CA . ARG B 1 68 ? 171.446 58.821 -1.977 1.00 14.16 68 ARG B CA 1
ATOM 2899 C C . ARG B 1 68 ? 170.785 57.527 -1.547 1.00 13.90 68 ARG B C 1
ATOM 2900 O O . ARG B 1 68 ? 170.119 57.484 -0.519 1.00 14.80 68 ARG B O 1
ATOM 2908 N N . VAL B 1 69 ? 170.991 56.468 -2.329 1.00 12.60 69 VAL B N 1
ATOM 2909 C CA . VAL B 1 69 ? 170.531 55.132 -1.960 1.00 13.36 69 VAL B CA 1
ATOM 2910 C C . VAL B 1 69 ? 171.703 54.317 -1.421 1.00 12.58 69 VAL B C 1
ATOM 2911 O O . VAL B 1 69 ? 172.816 54.370 -1.950 1.00 12.87 69 VAL B O 1
ATOM 2915 N N . LEU B 1 70 ? 171.431 53.583 -0.336 1.00 12.96 70 LEU B N 1
ATOM 2916 C CA . LEU B 1 70 ? 172.382 52.680 0.285 1.00 12.63 70 LEU B CA 1
ATOM 2917 C C . LEU B 1 70 ? 172.330 51.343 -0.456 1.00 12.31 70 LEU B C 1
ATOM 2918 O O . LEU B 1 70 ? 171.276 50.765 -0.600 1.00 13.55 70 LEU B O 1
ATOM 2923 N N . VAL B 1 71 ? 173.471 50.853 -0.892 1.00 12.79 71 VAL B N 1
ATOM 2924 C CA . VAL B 1 71 ? 173.544 49.635 -1.688 1.00 12.64 71 VAL B CA 1
ATOM 2925 C C . VAL B 1 71 ? 174.469 48.655 -0.987 1.00 12.63 71 VAL B C 1
ATOM 2926 O O . VAL B 1 71 ? 175.645 48.959 -0.756 1.00 13.67 71 VAL B O 1
ATOM 2930 N N . ILE B 1 72 ? 173.941 47.486 -0.639 1.00 11.08 72 ILE B N 1
ATOM 2931 C CA . ILE B 1 72 ? 174.727 46.386 -0.085 1.00 11.76 72 ILE B CA 1
ATOM 2932 C C . ILE B 1 72 ? 174.859 45.376 -1.223 1.00 11.25 72 ILE B C 1
ATOM 2933 O O . ILE B 1 72 ? 173.865 44.711 -1.591 1.00 11.19 72 ILE B O 1
ATOM 2938 N N . VAL B 1 73 ? 176.059 45.278 -1.793 1.00 11.49 73 VAL B N 1
ATOM 2939 C CA . VAL B 1 73 ? 176.274 44.535 -3.044 1.00 11.50 73 VAL B CA 1
ATOM 2940 C C . VAL B 1 73 ? 177.548 43.710 -2.982 1.00 11.62 73 VAL B C 1
ATOM 2941 O O . VAL B 1 73 ? 178.581 44.174 -2.545 1.00 12.21 73 VAL B O 1
ATOM 2945 N N . GLY B 1 74 ? 177.464 42.469 -3.433 1.00 11.51 74 GLY B N 1
ATOM 2946 C CA . GLY B 1 74 ? 178.602 41.584 -3.435 1.00 11.52 74 GLY B CA 1
ATOM 2947 C C . GLY B 1 74 ? 178.134 40.140 -3.350 1.00 11.59 74 GLY B C 1
ATOM 2948 O O . GLY B 1 74 ? 176.942 39.833 -3.498 1.00 11.67 74 GLY B O 1
ATOM 2949 N N . PRO B 1 75 ? 179.086 39.235 -3.200 1.00 12.10 75 PRO B N 1
ATOM 2950 C CA . PRO B 1 75 ? 178.795 37.798 -3.281 1.00 11.39 75 PRO B CA 1
ATOM 2951 C C . PRO B 1 75 ? 177.750 37.286 -2.315 1.00 13.11 75 PRO B C 1
ATOM 2952 O O . PRO B 1 75 ? 177.517 37.882 -1.260 1.00 12.77 75 PRO B O 1
ATOM 2956 N N . CYS B 1 76 ? 177.073 36.205 -2.682 1.00 14.13 76 CYS B N 1
ATOM 2957 C CA . CYS B 1 76 ? 176.239 35.524 -1.702 1.00 14.58 76 CYS B CA 1
ATOM 2958 C C . CYS B 1 76 ? 177.089 35.153 -0.487 1.00 14.24 76 CYS B C 1
ATOM 2959 O O . CYS B 1 76 ? 176.683 35.354 0.655 1.00 13.14 76 CYS B O 1
ATOM 2962 N N . SER B 1 77 ? 178.284 34.641 -0.755 1.00 13.80 77 SER B N 1
ATOM 2963 C CA . SER B 1 77 ? 179.234 34.261 0.301 1.00 13.41 77 SER B CA 1
ATOM 2964 C C . SER B 1 77 ? 180.658 34.458 -0.171 1.00 12.61 77 SER B C 1
ATOM 2965 O O . SER B 1 77 ? 180.931 34.408 -1.356 1.00 13.55 77 SER B O 1
ATOM 2968 N N . ILE B 1 78 ? 181.568 34.647 0.771 1.00 11.65 78 ILE B N 1
ATOM 2969 C CA . ILE B 1 78 ? 183.002 34.722 0.487 1.00 12.17 78 ILE B CA 1
ATOM 2970 C C . ILE B 1 78 ? 183.645 33.389 0.838 1.00 13.46 78 ILE B C 1
ATOM 2971 O O . ILE B 1 78 ? 183.511 32.895 1.961 1.00 12.85 78 ILE B O 1
ATOM 2976 N N . HIS B 1 79 ? 184.336 32.804 -0.132 1.00 13.42 79 HIS B N 1
ATOM 2977 C CA . HIS B 1 79 ? 185.129 31.600 0.129 1.00 14.65 79 HIS B CA 1
ATOM 2978 C C . HIS B 1 79 ? 186.598 31.730 -0.249 1.00 15.69 79 HIS B C 1
ATOM 2979 O O . HIS B 1 79 ? 187.378 30.819 0.042 1.00 17.36 79 HIS B O 1
ATOM 2986 N N . ASP B 1 80 ? 186.971 32.862 -0.861 1.00 15.65 80 ASP B N 1
ATOM 2987 C CA . ASP B 1 80 ? 188.286 33.052 -1.479 1.00 16.99 80 ASP B CA 1
ATOM 2988 C C . ASP B 1 80 ? 188.692 34.512 -1.248 1.00 16.52 80 ASP B C 1
ATOM 2989 O O . ASP B 1 80 ? 188.090 35.420 -1.827 1.00 16.79 80 ASP B O 1
ATOM 2994 N N . LEU B 1 81 ? 189.680 34.738 -0.381 1.00 16.84 81 LEU B N 1
ATOM 2995 C CA . LEU B 1 81 ? 190.132 36.086 -0.048 1.00 16.50 81 LEU B CA 1
ATOM 2996 C C . LEU B 1 81 ? 190.686 36.845 -1.242 1.00 16.20 81 LEU B C 1
ATOM 2997 O O . LEU B 1 81 ? 190.520 38.037 -1.331 1.00 16.16 81 LEU B O 1
ATOM 3002 N N . GLU B 1 82 ? 191.383 36.148 -2.124 1.00 17.17 82 GLU B N 1
ATOM 3003 C CA . GLU B 1 82 ? 192.007 36.818 -3.265 1.00 18.78 82 GLU B CA 1
ATOM 3004 C C . GLU B 1 82 ? 190.955 37.262 -4.291 1.00 17.21 82 GLU B C 1
ATOM 3005 O O . GLU B 1 82 ? 191.016 38.388 -4.791 1.00 15.95 82 GLU B O 1
ATOM 3011 N N . ALA B 1 83 ? 189.989 36.403 -4.584 1.00 16.73 83 ALA B N 1
ATOM 3012 C CA . ALA B 1 83 ? 188.870 36.764 -5.458 1.00 16.55 83 ALA B CA 1
ATOM 3013 C C . ALA B 1 83 ? 188.011 37.874 -4.826 1.00 15.28 83 ALA B C 1
ATOM 3014 O O . ALA B 1 83 ? 187.540 38.772 -5.509 1.00 16.09 83 ALA B O 1
ATOM 3016 N N . ALA B 1 84 ? 187.811 37.825 -3.517 1.00 14.00 84 ALA B N 1
ATOM 3017 C CA . ALA B 1 84 ? 187.084 38.881 -2.836 1.00 14.36 84 ALA B CA 1
ATOM 3018 C C . ALA B 1 84 ? 187.793 40.212 -2.996 1.00 13.68 84 ALA B C 1
ATOM 3019 O O . ALA B 1 84 ? 187.140 41.246 -3.204 1.00 14.37 84 ALA B O 1
ATOM 3021 N N . GLN B 1 85 ? 189.127 40.203 -2.920 1.00 14.97 85 GLN B N 1
ATOM 3022 C CA . GLN B 1 85 ? 189.883 41.433 -3.067 1.00 14.41 85 GLN B CA 1
ATOM 3023 C C . GLN B 1 85 ? 189.763 42.021 -4.478 1.00 14.24 85 GLN B C 1
ATOM 3024 O O . GLN B 1 85 ? 189.598 43.213 -4.616 1.00 15.53 85 GLN B O 1
ATOM 3030 N N . GLU B 1 86 ? 189.821 41.175 -5.506 1.00 15.11 86 GLU B N 1
ATOM 3031 C CA . GLU B 1 86 ? 189.674 41.625 -6.888 1.00 15.70 86 GLU B CA 1
ATOM 3032 C C . GLU B 1 86 ? 188.300 42.255 -7.072 1.00 15.47 86 GLU B C 1
ATOM 3033 O O . GLU B 1 86 ? 188.186 43.328 -7.650 1.00 17.21 86 GLU B O 1
ATOM 3039 N N . TYR B 1 87 ? 187.262 41.584 -6.568 1.00 15.04 87 TYR B N 1
ATOM 3040 C CA . TYR B 1 87 ? 185.892 42.092 -6.625 1.00 14.54 87 TYR B CA 1
ATOM 3041 C C . TYR B 1 87 ? 185.833 43.459 -5.947 1.00 15.23 87 TYR B C 1
ATOM 3042 O O . TYR B 1 87 ? 185.267 44.439 -6.478 1.00 15.44 87 TYR B O 1
ATOM 3051 N N . ALA B 1 88 ? 186.414 43.525 -4.754 1.00 14.20 88 ALA B N 1
ATOM 3052 C CA . ALA B 1 88 ? 186.403 44.751 -3.967 1.00 15.19 88 ALA B CA 1
ATOM 3053 C C . ALA B 1 88 ? 187.035 45.908 -4.688 1.00 16.03 88 ALA B C 1
ATOM 3054 O O . ALA B 1 88 ? 186.536 47.021 -4.616 1.00 16.29 88 ALA B O 1
ATOM 3056 N N . LEU B 1 89 ? 188.144 45.664 -5.375 1.00 15.77 89 LEU B N 1
ATOM 3057 C CA . LEU B 1 89 ? 188.821 46.766 -6.077 1.00 16.88 89 LEU B CA 1
ATOM 3058 C C . LEU B 1 89 ? 187.943 47.301 -7.210 1.00 15.97 89 LEU B C 1
ATOM 3059 O O . LEU B 1 89 ? 187.889 48.513 -7.448 1.00 16.79 89 LEU B O 1
ATOM 3064 N N . ARG B 1 90 ? 187.229 46.419 -7.899 1.00 15.13 90 ARG B N 1
ATOM 3065 C CA . ARG B 1 90 ? 186.312 46.843 -8.957 1.00 15.30 90 ARG B CA 1
ATOM 3066 C C . ARG B 1 90 ? 185.171 47.641 -8.332 1.00 15.97 90 ARG B C 1
ATOM 3067 O O . ARG B 1 90 ? 184.765 48.692 -8.847 1.00 17.39 90 ARG B O 1
ATOM 3075 N N . LEU B 1 91 ? 184.648 47.147 -7.212 1.00 14.59 91 LEU B N 1
ATOM 3076 C CA . LEU B 1 91 ? 183.509 47.819 -6.582 1.00 14.29 91 LEU B CA 1
ATOM 3077 C C . LEU B 1 91 ? 183.877 49.200 -6.030 1.00 14.55 91 LEU B C 1
ATOM 3078 O O . LEU B 1 91 ? 183.083 50.137 -6.110 1.00 15.32 91 LEU B O 1
ATOM 3083 N N . LYS B 1 92 ? 185.077 49.315 -5.464 1.00 15.24 92 LYS B N 1
ATOM 3084 C CA . LYS B 1 92 ? 185.582 50.573 -4.934 1.00 15.82 92 LYS B CA 1
ATOM 3085 C C . LYS B 1 92 ? 185.765 51.593 -6.045 1.00 16.55 92 LYS B C 1
ATOM 3086 O O . LYS B 1 92 ? 185.368 52.715 -5.896 1.00 17.13 92 LYS B O 1
ATOM 3092 N N . LYS B 1 93 ? 186.318 51.177 -7.174 1.00 16.71 93 LYS B N 1
ATOM 3093 C CA . LYS B 1 93 ? 186.446 52.077 -8.320 1.00 18.50 93 LYS B CA 1
ATOM 3094 C C . LYS B 1 93 ? 185.073 52.592 -8.774 1.00 17.94 93 LYS B C 1
ATOM 3095 O O . LYS B 1 93 ? 184.904 53.791 -8.968 1.00 17.64 93 LYS B O 1
ATOM 3101 N N . LEU B 1 94 ? 184.108 51.689 -8.937 1.00 17.93 94 LEU B N 1
ATOM 3102 C CA . LEU B 1 94 ? 182.763 52.066 -9.332 1.00 17.28 94 LEU B CA 1
ATOM 3103 C C . LEU B 1 94 ? 182.096 52.940 -8.267 1.00 17.26 94 LEU B C 1
ATOM 3104 O O . LEU B 1 94 ? 181.399 53.906 -8.588 1.00 18.92 94 LEU B O 1
ATOM 3109 N N . SER B 1 95 ? 182.335 52.626 -6.997 1.00 15.36 95 SER B N 1
ATOM 3110 C CA . SER B 1 95 ? 181.804 53.432 -5.911 1.00 16.95 95 SER B CA 1
ATOM 3111 C C . SER B 1 95 ? 182.309 54.892 -5.955 1.00 17.72 95 SER B C 1
ATOM 3112 O O . SER B 1 95 ? 181.525 55.836 -5.836 1.00 16.72 95 SER B O 1
ATOM 3115 N N . ASP B 1 96 ? 183.609 55.077 -6.175 1.00 19.19 96 ASP B N 1
ATOM 3116 C CA . ASP B 1 96 ? 184.174 56.420 -6.296 1.00 20.75 96 ASP B CA 1
ATOM 3117 C C . ASP B 1 96 ? 183.483 57.212 -7.403 1.00 20.57 96 ASP B C 1
ATOM 3118 O O . ASP B 1 96 ? 183.256 58.420 -7.262 1.00 23.43 96 ASP B O 1
ATOM 3123 N N . GLU B 1 97 ? 183.140 56.527 -8.496 1.00 19.95 97 GLU B N 1
ATOM 3124 C CA . GLU B 1 97 ? 182.480 57.168 -9.636 1.00 21.23 97 GLU B CA 1
ATOM 3125 C C . GLU B 1 97 ? 181.020 57.518 -9.346 1.00 20.41 97 GLU B C 1
ATOM 3126 O O . GLU B 1 97 ? 180.529 58.553 -9.799 1.00 21.30 97 GLU B O 1
ATOM 3132 N N . LEU B 1 98 ? 180.329 56.668 -8.592 1.00 18.08 98 LEU B N 1
ATOM 3133 C CA . LEU B 1 98 ? 178.893 56.822 -8.397 1.00 17.32 98 LEU B CA 1
ATOM 3134 C C . LEU B 1 98 ? 178.579 57.385 -7.025 1.00 17.26 98 LEU B C 1
ATOM 3135 O O . LEU B 1 98 ? 177.424 57.422 -6.670 1.00 16.82 98 LEU B O 1
ATOM 3140 N N . LYS B 1 99 ? 179.584 57.871 -6.287 1.00 17.45 99 LYS B N 1
ATOM 3141 C CA . LYS B 1 99 ? 179.378 58.276 -4.884 1.00 18.45 99 LYS B CA 1
ATOM 3142 C C . LYS B 1 99 ? 178.431 59.468 -4.659 1.00 17.76 99 LYS B C 1
ATOM 3143 O O . LYS B 1 99 ? 177.918 59.649 -3.563 1.00 17.40 99 LYS B O 1
ATOM 3149 N N . GLY B 1 100 ? 178.212 60.295 -5.676 1.00 16.75 100 GLY B N 1
ATOM 3150 C CA . GLY B 1 100 ? 177.221 61.355 -5.568 1.00 17.10 100 GLY B CA 1
ATOM 3151 C C . GLY B 1 100 ? 175.795 60.849 -5.410 1.00 17.01 100 GLY B C 1
ATOM 3152 O O . GLY B 1 100 ? 174.925 61.582 -4.928 1.00 16.76 100 GLY B O 1
ATOM 3153 N N . ASP B 1 101 ? 175.563 59.592 -5.812 1.00 16.09 101 ASP B N 1
ATOM 3154 C CA . ASP B 1 101 ? 174.227 59.022 -5.906 1.00 14.62 101 ASP B CA 1
ATOM 3155 C C . ASP B 1 101 ? 174.030 57.767 -5.063 1.00 14.65 101 ASP B C 1
ATOM 3156 O O . ASP B 1 101 ? 172.916 57.493 -4.648 1.00 14.37 101 ASP B O 1
ATOM 3161 N N . LEU B 1 102 ? 175.098 57.000 -4.867 1.00 14.11 102 LEU B N 1
ATOM 3162 C CA . LEU B 1 102 ? 175.017 55.720 -4.139 1.00 13.72 102 LEU B CA 1
ATOM 3163 C C . LEU B 1 102 ? 176.068 55.675 -3.042 1.00 13.81 102 LEU B C 1
ATOM 3164 O O . LEU B 1 102 ? 177.189 56.111 -3.241 1.00 15.38 102 LEU B O 1
ATOM 3169 N N . SER B 1 103 ? 175.688 55.134 -1.885 1.00 12.79 103 SER B N 1
ATOM 3170 C CA . SER B 1 103 ? 176.628 54.772 -0.829 1.00 12.38 103 SER B CA 1
ATOM 3171 C C . SER B 1 103 ? 176.722 53.267 -0.850 1.00 11.92 103 SER B C 1
ATOM 3172 O O . SER B 1 103 ? 175.730 52.601 -0.548 1.00 12.68 103 SER B O 1
ATOM 3175 N N . ILE B 1 104 ? 177.885 52.740 -1.221 1.00 13.12 104 ILE B N 1
ATOM 3176 C CA . ILE B 1 104 ? 178.046 51.315 -1.473 1.00 12.74 104 ILE B CA 1
ATOM 3177 C C . ILE B 1 104 ? 178.824 50.634 -0.350 1.00 12.03 104 ILE B C 1
ATOM 3178 O O . ILE B 1 104 ? 179.883 51.114 0.075 1.00 13.30 104 ILE B O 1
ATOM 3183 N N . ILE B 1 105 ? 178.254 49.537 0.147 1.00 12.31 105 ILE B N 1
ATOM 3184 C CA . ILE B 1 105 ? 178.868 48.656 1.126 1.00 11.84 105 ILE B CA 1
ATOM 3185 C C . ILE B 1 105 ? 178.939 47.281 0.485 1.00 11.72 105 ILE B C 1
ATOM 3186 O O . ILE B 1 105 ? 177.955 46.788 -0.097 1.00 12.74 105 ILE B O 1
ATOM 3191 N N . MET B 1 106 ? 180.113 46.665 0.546 1.00 11.84 106 MET B N 1
ATOM 3192 C CA . MET B 1 106 ? 180.275 45.351 -0.032 1.00 11.15 106 MET B CA 1
ATOM 3193 C C . MET B 1 106 ? 179.677 44.245 0.858 1.00 11.09 106 MET B C 1
ATOM 3194 O O . MET B 1 106 ? 179.916 44.212 2.063 1.00 12.63 106 MET B O 1
ATOM 3199 N N . ARG B 1 107 ? 178.940 43.308 0.253 1.00 11.32 107 ARG B N 1
ATOM 3200 C CA . ARG B 1 107 ? 178.576 42.063 0.933 1.00 11.12 107 ARG B CA 1
ATOM 3201 C C . ARG B 1 107 ? 179.833 41.217 1.117 1.00 11.66 107 ARG B C 1
ATOM 3202 O O . ARG B 1 107 ? 180.451 40.798 0.149 1.00 12.55 107 ARG B O 1
ATOM 3210 N N . ALA B 1 108 ? 180.218 41.003 2.366 1.00 11.99 108 ALA B N 1
ATOM 3211 C CA . ALA B 1 108 ? 181.342 40.134 2.699 1.00 12.50 108 ALA B CA 1
ATOM 3212 C C . ALA B 1 108 ? 180.817 39.123 3.704 1.00 12.07 108 ALA B C 1
ATOM 3213 O O . ALA B 1 108 ? 181.181 39.131 4.882 1.00 12.95 108 ALA B O 1
ATOM 3215 N N . TYR B 1 109 ? 179.921 38.265 3.231 1.00 12.10 109 TYR B N 1
ATOM 3216 C CA . TYR B 1 109 ? 179.172 37.372 4.117 1.00 10.92 109 TYR B CA 1
ATOM 3217 C C . TYR B 1 109 ? 179.964 36.123 4.502 1.00 12.06 109 TYR B C 1
ATOM 3218 O O . TYR B 1 109 ? 180.403 35.364 3.633 1.00 12.81 109 TYR B O 1
ATOM 3227 N N . LEU B 1 110 ? 180.127 35.948 5.812 1.00 12.75 110 LEU B N 1
ATOM 3228 C CA . LEU B 1 110 ? 180.967 34.927 6.421 1.00 12.79 110 LEU B CA 1
ATOM 3229 C C . LEU B 1 110 ? 180.194 33.715 6.893 1.00 12.36 110 LEU B C 1
ATOM 3230 O O . LEU B 1 110 ? 180.800 32.675 7.178 1.00 12.32 110 LEU B O 1
ATOM 3235 N N . GLU B 1 111 ? 178.870 33.861 6.994 1.00 12.21 111 GLU B N 1
ATOM 3236 C CA . GLU B 1 111 ? 177.991 32.901 7.685 1.00 12.01 111 GLU B CA 1
ATOM 3237 C C . GLU B 1 111 ? 176.711 32.710 6.892 1.00 11.67 111 GLU B C 1
ATOM 3238 O O . GLU B 1 111 ? 176.026 33.665 6.585 1.00 11.65 111 GLU B O 1
ATOM 3244 N N . LYS B 1 112 ? 176.405 31.470 6.547 1.00 11.36 112 LYS B N 1
ATOM 3245 C CA . LYS B 1 112 ? 175.302 31.155 5.665 1.00 11.57 112 LYS B CA 1
ATOM 3246 C C . LYS B 1 112 ? 174.284 30.249 6.337 1.00 12.26 112 LYS B C 1
ATOM 3247 O O . LYS B 1 112 ? 174.614 29.119 6.766 1.00 11.76 112 LYS B O 1
ATOM 3253 N N . PRO B 1 113 ? 173.041 30.720 6.426 1.00 11.96 113 PRO B N 1
ATOM 3254 C CA . PRO B 1 113 ? 171.963 29.893 6.989 1.00 11.75 113 PRO B CA 1
ATOM 3255 C C . PRO B 1 113 ? 171.469 28.922 5.918 1.00 13.19 113 PRO B C 1
ATOM 3256 O O . PRO B 1 113 ? 171.098 29.354 4.824 1.00 16.17 113 PRO B O 1
ATOM 3260 N N . ARG B 1 114 ? 171.456 27.638 6.234 1.00 12.27 114 ARG B N 1
ATOM 3261 C CA . ARG B 1 114 ? 171.057 26.617 5.276 1.00 12.94 114 ARG B CA 1
ATOM 3262 C C . ARG B 1 114 ? 169.630 26.173 5.513 1.00 13.44 114 ARG B C 1
ATOM 3263 O O . ARG B 1 114 ? 169.140 26.166 6.649 1.00 12.65 114 ARG B O 1
ATOM 3271 N N . THR B 1 115 ? 168.958 25.799 4.432 1.00 12.88 115 THR B N 1
ATOM 3272 C CA . THR B 1 115 ? 167.611 25.261 4.516 1.00 13.00 115 THR B CA 1
ATOM 3273 C C . THR B 1 115 ? 167.604 24.001 5.378 1.00 13.52 115 THR B C 1
ATOM 3274 O O . THR B 1 115 ? 166.730 23.831 6.227 1.00 13.58 115 THR B O 1
ATOM 3278 N N . THR B 1 116 ? 168.555 23.100 5.119 1.00 14.39 116 THR B N 1
ATOM 3279 C CA . THR B 1 116 ? 168.840 21.976 6.012 1.00 14.38 116 THR B CA 1
ATOM 3280 C C . THR B 1 116 ? 170.311 21.994 6.407 1.00 14.18 116 THR B C 1
ATOM 3281 O O . THR B 1 116 ? 170.648 22.527 7.455 1.00 14.51 116 THR B O 1
ATOM 3285 N N . VAL B 1 117 ? 171.163 21.458 5.537 1.00 13.50 117 VAL B N 1
ATOM 3286 C CA . VAL B 1 117 ? 172.597 21.364 5.756 1.00 13.79 117 VAL B CA 1
ATOM 3287 C C . VAL B 1 117 ? 173.363 21.839 4.533 1.00 14.24 117 VAL B C 1
ATOM 3288 O O . VAL B 1 117 ? 172.806 22.022 3.466 1.00 14.55 117 VAL B O 1
ATOM 3292 N N . GLY B 1 118 ? 174.654 22.071 4.719 1.00 14.21 118 GLY B N 1
ATOM 3293 C CA . GLY B 1 118 ? 175.506 22.555 3.652 1.00 13.37 118 GLY B CA 1
ATOM 3294 C C . GLY B 1 118 ? 176.625 23.393 4.231 1.00 12.79 118 GLY B C 1
ATOM 3295 O O . GLY B 1 118 ? 176.641 23.688 5.438 1.00 13.77 118 GLY B O 1
ATOM 3296 N N . TRP B 1 119 ? 177.557 23.804 3.373 1.00 13.51 119 TRP B N 1
ATOM 3297 C CA . TRP B 1 119 ? 178.636 24.683 3.787 1.00 13.14 119 TRP B CA 1
ATOM 3298 C C . TRP B 1 119 ? 178.073 25.951 4.456 1.00 12.37 119 TRP B C 1
ATOM 3299 O O . TRP B 1 119 ? 177.302 26.691 3.861 1.00 13.05 119 TRP B O 1
ATOM 3310 N N . LYS B 1 120 ? 178.522 26.220 5.669 1.00 11.50 120 LYS B N 1
ATOM 3311 C CA . LYS B 1 120 ? 178.009 27.361 6.437 1.00 11.88 120 LYS B CA 1
ATOM 3312 C C . LYS B 1 120 ? 178.820 28.626 6.285 1.00 11.32 120 LYS B C 1
ATOM 3313 O O . LYS B 1 120 ? 178.466 29.641 6.878 1.00 13.65 120 LYS B O 1
ATOM 3319 N N . GLY B 1 121 ? 179.932 28.576 5.567 1.00 11.35 121 GLY B N 1
ATOM 3320 C CA . GLY B 1 121 ? 180.716 29.775 5.325 1.00 11.77 121 GLY B CA 1
ATOM 3321 C C . GLY B 1 121 ? 182.168 29.719 5.734 1.00 11.67 121 GLY B C 1
ATOM 3322 O O . GLY B 1 121 ? 182.679 28.703 6.190 1.00 12.81 121 GLY B O 1
ATOM 3323 N N . LEU B 1 122 ? 182.829 30.845 5.542 1.00 11.62 122 LEU B N 1
ATOM 3324 C CA . LEU B 1 122 ? 184.270 30.954 5.699 1.00 12.32 122 LEU B CA 1
ATOM 3325 C C . LEU B 1 122 ? 184.703 30.703 7.127 1.00 12.95 122 LEU B C 1
ATOM 3326 O O . LEU B 1 122 ? 185.749 30.106 7.342 1.00 13.52 122 LEU B O 1
ATOM 3331 N N . ILE B 1 123 ? 183.946 31.192 8.110 1.00 12.18 123 ILE B N 1
ATOM 3332 C CA . ILE B 1 123 ? 184.332 30.961 9.495 1.00 11.57 123 ILE B CA 1
ATOM 3333 C C . ILE B 1 123 ? 184.221 29.482 9.872 1.00 11.50 123 ILE B C 1
ATOM 3334 O O . ILE B 1 123 ? 185.136 28.934 10.463 1.00 12.19 123 ILE B O 1
ATOM 3339 N N . ASN B 1 124 ? 183.109 28.844 9.517 1.00 10.44 124 ASN B N 1
ATOM 3340 C CA . ASN B 1 124 ? 182.804 27.490 9.976 1.00 11.08 124 ASN B CA 1
ATOM 3341 C C . ASN B 1 124 ? 183.707 26.458 9.347 1.00 10.84 124 ASN B C 1
ATOM 3342 O O . ASN B 1 124 ? 184.053 25.471 9.971 1.00 12.57 124 ASN B O 1
ATOM 3347 N N . ASP B 1 125 ? 184.084 26.667 8.087 1.00 11.64 125 ASP B N 1
ATOM 3348 C CA . ASP B 1 125 ? 184.856 25.663 7.345 1.00 12.09 125 ASP B CA 1
ATOM 3349 C C . ASP B 1 125 ? 185.632 26.370 6.219 1.00 11.76 125 ASP B C 1
ATOM 3350 O O . ASP B 1 125 ? 185.297 26.266 5.023 1.00 12.59 125 ASP B O 1
ATOM 3355 N N . PRO B 1 126 ? 186.676 27.105 6.587 1.00 12.14 126 PRO B N 1
ATOM 3356 C CA . PRO B 1 126 ? 187.399 27.922 5.597 1.00 13.31 126 PRO B CA 1
ATOM 3357 C C . PRO B 1 126 ? 188.030 27.097 4.477 1.00 14.25 126 PRO B C 1
ATOM 3358 O O . PRO B 1 126 ? 188.183 27.618 3.388 1.00 16.23 126 PRO B O 1
ATOM 3362 N N . ASP B 1 127 ? 188.383 25.848 4.748 1.00 15.13 127 ASP B N 1
ATOM 3363 C CA . ASP B 1 127 ? 188.956 24.962 3.727 1.00 16.96 127 ASP B CA 1
ATOM 3364 C C . ASP B 1 127 ? 187.910 24.287 2.825 1.00 15.77 127 ASP B C 1
ATOM 3365 O O . ASP B 1 127 ? 188.263 23.612 1.845 1.00 15.63 127 ASP B O 1
ATOM 3370 N N . VAL B 1 128 ? 186.635 24.488 3.130 1.00 15.66 128 VAL B N 1
ATOM 3371 C CA . VAL B 1 128 ? 185.520 24.015 2.308 1.00 15.72 128 VAL B CA 1
ATOM 3372 C C . VAL B 1 128 ? 185.668 22.525 2.021 1.00 16.39 128 VAL B C 1
ATOM 3373 O O . VAL B 1 128 ? 185.441 22.066 0.908 1.00 18.25 128 VAL B O 1
ATOM 3377 N N . ASN B 1 129 ? 186.044 21.772 3.045 1.00 17.01 129 ASN B N 1
ATOM 3378 C CA . ASN B 1 129 ? 186.291 20.346 2.902 1.00 18.22 129 ASN B CA 1
ATOM 3379 C C . ASN B 1 129 ? 185.921 19.551 4.144 1.00 18.43 129 ASN B C 1
ATOM 3380 O O . ASN B 1 129 ? 186.429 18.446 4.364 1.00 21.21 129 ASN B O 1
ATOM 3385 N N . ASN B 1 130 ? 185.012 20.099 4.956 1.00 18.26 130 ASN B N 1
ATOM 3386 C CA . ASN B 1 130 ? 184.506 19.412 6.141 1.00 19.04 130 ASN B CA 1
ATOM 3387 C C . ASN B 1 130 ? 185.586 19.124 7.192 1.00 17.02 130 ASN B C 1
ATOM 3388 O O . ASN B 1 130 ? 185.569 18.084 7.858 1.00 18.69 130 ASN B O 1
ATOM 3393 N N . THR B 1 131 ? 186.539 20.045 7.332 1.00 16.16 131 THR B N 1
ATOM 3394 C CA . THR B 1 131 ? 187.502 20.008 8.446 1.00 16.69 131 THR B CA 1
ATOM 3395 C C . THR B 1 131 ? 187.168 20.970 9.575 1.00 15.68 131 THR B C 1
ATOM 3396 O O . THR B 1 131 ? 187.638 20.807 10.686 1.00 15.95 131 THR B O 1
ATOM 3400 N N . PHE B 1 132 ? 186.368 21.989 9.287 1.00 14.01 132 PHE B N 1
ATOM 3401 C CA . PHE B 1 132 ? 185.780 22.820 10.345 1.00 14.53 132 PHE B CA 1
ATOM 3402 C C . PHE B 1 132 ? 186.802 23.500 11.241 1.00 14.37 132 PHE B C 1
ATOM 3403 O O . PHE B 1 132 ? 186.658 23.539 12.454 1.00 14.43 132 PHE B O 1
ATOM 3411 N N . ASN B 1 133 ? 187.828 24.064 10.624 1.00 13.28 133 ASN B N 1
ATOM 3412 C CA . ASN B 1 133 ? 188.887 24.724 11.355 1.00 13.88 133 ASN B CA 1
ATOM 3413 C C . ASN B 1 133 ? 188.444 26.153 11.661 1.00 12.51 133 ASN B C 1
ATOM 3414 O O . ASN B 1 133 ? 188.846 27.104 10.987 1.00 12.61 133 ASN B O 1
ATOM 3419 N N . ILE B 1 134 ? 187.592 26.285 12.684 1.00 11.87 134 ILE B N 1
ATOM 3420 C CA . ILE B 1 134 ? 186.991 27.571 13.037 1.00 12.27 134 ILE B CA 1
ATOM 3421 C C . ILE B 1 134 ? 188.026 28.614 13.490 1.00 11.41 134 ILE B C 1
ATOM 3422 O O . ILE B 1 134 ? 187.873 29.798 13.195 1.00 11.85 134 ILE B O 1
ATOM 3427 N N . ASN B 1 135 ? 189.095 28.219 14.177 1.00 12.81 135 ASN B N 1
ATOM 3428 C CA . ASN B 1 135 ? 190.118 29.217 14.510 1.00 12.88 135 ASN B CA 1
ATOM 3429 C C . ASN B 1 135 ? 190.724 29.830 13.244 1.00 13.06 135 ASN B C 1
ATOM 3430 O O . ASN B 1 135 ? 190.945 31.033 13.166 1.00 13.45 135 ASN B O 1
ATOM 3435 N N . LYS B 1 136 ? 191.015 28.987 12.264 1.00 13.80 136 LYS B N 1
ATOM 3436 C CA . LYS B 1 136 ? 191.508 29.459 10.975 1.00 13.94 136 LYS B CA 1
ATOM 3437 C C . LYS B 1 136 ? 190.442 30.287 10.261 1.00 13.12 136 LYS B C 1
ATOM 3438 O O . LYS B 1 136 ? 190.743 31.312 9.657 1.00 13.46 136 LYS B O 1
ATOM 3444 N N . GLY B 1 137 ? 189.188 29.887 10.377 1.00 13.04 137 GLY B N 1
ATOM 3445 C CA . GLY B 1 137 ? 188.098 30.621 9.754 1.00 11.47 137 GLY B CA 1
ATOM 3446 C C . GLY B 1 137 ? 187.960 32.036 10.310 1.00 11.63 137 GLY B C 1
ATOM 3447 O O . GLY B 1 137 ? 187.756 32.980 9.564 1.00 12.17 137 GLY B O 1
ATOM 3448 N N . LEU B 1 138 ? 188.090 32.180 11.631 1.00 11.45 138 LEU B N 1
ATOM 3449 C CA . LEU B 1 138 ? 188.028 33.486 12.265 1.00 12.93 138 LEU B CA 1
ATOM 3450 C C . LEU B 1 138 ? 189.225 34.328 11.849 1.00 12.81 138 LEU B C 1
ATOM 3451 O O . LEU B 1 138 ? 189.100 35.523 11.619 1.00 11.56 138 LEU B O 1
ATOM 3456 N N . GLN B 1 139 ? 190.397 33.716 11.769 1.00 13.48 139 GLN B N 1
ATOM 3457 C CA . GLN B 1 139 ? 191.580 34.430 11.289 1.00 14.13 139 GLN B CA 1
ATOM 3458 C C . GLN B 1 139 ? 191.384 34.900 9.847 1.00 13.77 139 GLN B C 1
ATOM 3459 O O . GLN B 1 139 ? 191.650 36.042 9.532 1.00 15.33 139 GLN B O 1
ATOM 3465 N N . SER B 1 140 ? 190.891 34.016 8.984 1.00 13.26 140 SER B N 1
ATOM 3466 C CA . SER B 1 140 ? 190.633 34.343 7.582 1.00 13.99 140 SER B CA 1
ATOM 3467 C C . SER B 1 140 ? 189.568 35.431 7.447 1.00 12.94 140 SER B C 1
ATOM 3468 O O . SER B 1 140 ? 189.717 36.360 6.654 1.00 12.93 140 SER B O 1
ATOM 3471 N N . ALA B 1 141 ? 188.508 35.330 8.239 1.00 13.00 141 ALA B N 1
ATOM 3472 C CA . ALA B 1 141 ? 187.460 36.355 8.251 1.00 12.20 141 ALA B CA 1
ATOM 3473 C C . ALA B 1 141 ? 187.986 37.716 8.670 1.00 12.41 141 ALA B C 1
ATOM 3474 O O . ALA B 1 141 ? 187.682 38.726 8.034 1.00 12.79 141 ALA B O 1
ATOM 3476 N N . ARG B 1 142 ? 188.735 37.768 9.763 1.00 11.77 142 ARG B N 1
ATOM 3477 C CA . ARG B 1 142 ? 189.203 39.053 10.239 1.00 13.15 142 ARG B CA 1
ATOM 3478 C C . ARG B 1 142 ? 190.206 39.630 9.259 1.00 13.01 142 ARG B C 1
ATOM 3479 O O . ARG B 1 142 ? 190.166 40.833 8.980 1.00 13.52 142 ARG B O 1
ATOM 3487 N N . GLN B 1 143 ? 191.086 38.785 8.723 1.00 12.96 143 GLN B N 1
ATOM 3488 C CA . GLN B 1 143 ? 192.048 39.244 7.709 1.00 13.82 143 GLN B CA 1
ATOM 3489 C C . GLN B 1 143 ? 191.321 39.774 6.469 1.00 13.56 143 GLN B C 1
ATOM 3490 O O . GLN B 1 143 ? 191.663 40.823 5.952 1.00 12.92 143 GLN B O 1
ATOM 3496 N N . LEU B 1 144 ? 190.307 39.057 6.016 1.00 13.05 144 LEU B N 1
ATOM 3497 C CA . LEU B 1 144 ? 189.482 39.523 4.910 1.00 13.08 144 LEU B CA 1
ATOM 3498 C C . LEU B 1 144 ? 188.893 40.889 5.199 1.00 11.96 144 LEU B C 1
ATOM 3499 O O . LEU B 1 144 ? 188.965 41.784 4.370 1.00 13.08 144 LEU B O 1
ATOM 3504 N N . PHE B 1 145 ? 188.296 41.050 6.379 1.00 11.75 145 PHE B N 1
ATOM 3505 C CA . PHE B 1 145 ? 187.614 42.294 6.721 1.00 12.43 145 PHE B CA 1
ATOM 3506 C C . PHE B 1 145 ? 188.593 43.466 6.781 1.00 12.40 145 PHE B C 1
ATOM 3507 O O . PHE B 1 145 ? 188.290 44.573 6.320 1.00 13.25 145 PHE B O 1
ATOM 3515 N N . VAL B 1 146 ? 189.784 43.216 7.305 1.00 13.44 146 VAL B N 1
ATOM 3516 C CA . VAL B 1 146 ? 190.845 44.218 7.291 1.00 13.78 146 VAL B CA 1
ATOM 3517 C C . VAL B 1 146 ? 191.251 44.539 5.843 1.00 12.92 146 VAL B C 1
ATOM 3518 O O . VAL B 1 146 ? 191.325 45.720 5.456 1.00 14.53 146 VAL B O 1
ATOM 3522 N N . ASN B 1 147 ? 191.443 43.500 5.034 1.00 13.11 147 ASN B N 1
ATOM 3523 C CA . ASN B 1 147 ? 191.841 43.687 3.632 1.00 13.44 147 ASN B CA 1
ATOM 3524 C C . ASN B 1 147 ? 190.862 44.548 2.857 1.00 13.72 147 ASN B C 1
ATOM 3525 O O . ASN B 1 147 ? 191.262 45.422 2.113 1.00 14.85 147 ASN B O 1
ATOM 3530 N N . LEU B 1 148 ? 189.577 44.290 3.014 1.00 13.82 148 LEU B N 1
ATOM 3531 C CA . LEU B 1 148 ? 188.551 45.010 2.263 1.00 13.72 148 LEU B CA 1
ATOM 3532 C C . LEU B 1 148 ? 188.414 46.445 2.753 1.00 13.21 148 LEU B C 1
ATOM 3533 O O . LEU B 1 148 ? 188.435 47.380 1.957 1.00 14.85 148 LEU B O 1
ATOM 3538 N N . THR B 1 149 ? 188.278 46.639 4.067 1.00 13.54 149 THR B N 1
ATOM 3539 C CA . THR B 1 149 ? 188.133 47.984 4.596 1.00 13.80 149 THR B CA 1
ATOM 3540 C C . THR B 1 149 ? 189.357 48.853 4.445 1.00 13.97 149 THR B C 1
ATOM 3541 O O . THR B 1 149 ? 189.229 50.069 4.410 1.00 14.86 149 THR B O 1
ATOM 3545 N N . ASN B 1 150 ? 190.526 48.237 4.351 1.00 15.36 150 ASN B N 1
ATOM 3546 C CA . ASN B 1 150 ? 191.784 48.952 4.236 1.00 15.70 150 ASN B CA 1
ATOM 3547 C C . ASN B 1 150 ? 191.941 49.648 2.870 1.00 15.13 150 ASN B C 1
ATOM 3548 O O . ASN B 1 150 ? 192.747 50.567 2.742 1.00 17.73 150 ASN B O 1
ATOM 3553 N N . ILE B 1 151 ? 191.170 49.230 1.869 1.00 14.94 151 ILE B N 1
ATOM 3554 C CA . ILE B 1 151 ? 191.144 49.937 0.587 1.00 15.32 151 ILE B CA 1
ATOM 3555 C C . ILE B 1 151 ? 190.036 50.998 0.520 1.00 16.06 151 ILE B C 1
ATOM 3556 O O . ILE B 1 151 ? 189.823 51.612 -0.526 1.00 18.14 151 ILE B O 1
ATOM 3561 N N . GLY B 1 152 ? 189.339 51.208 1.628 1.00 14.98 152 GLY B N 1
ATOM 3562 C CA . GLY B 1 152 ? 188.326 52.243 1.728 1.00 14.91 152 GLY B CA 1
ATOM 3563 C C . GLY B 1 152 ? 186.931 51.801 1.334 1.00 14.23 152 GLY B C 1
ATOM 3564 O O . GLY B 1 152 ? 186.063 52.642 1.109 1.00 15.54 152 GLY B O 1
ATOM 3565 N N . LEU B 1 153 ? 186.696 50.496 1.306 1.00 14.02 153 LEU B N 1
ATOM 3566 C CA . LEU B 1 153 ? 185.391 49.944 0.973 1.00 13.05 153 LEU B CA 1
ATOM 3567 C C . LEU B 1 153 ? 184.726 49.392 2.216 1.00 12.61 153 LEU B C 1
ATOM 3568 O O . LEU B 1 153 ? 185.204 48.399 2.771 1.00 13.33 153 LEU B O 1
ATOM 3573 N N . PRO B 1 154 ? 183.645 50.010 2.688 1.00 12.15 154 PRO B N 1
ATOM 3574 C CA . PRO B 1 154 ? 182.934 49.456 3.842 1.00 12.42 154 PRO B CA 1
ATOM 3575 C C . PRO B 1 154 ? 182.294 48.115 3.505 1.00 12.28 154 PRO B C 1
ATOM 3576 O O . PRO B 1 154 ? 182.005 47.832 2.329 1.00 12.03 154 PRO B O 1
ATOM 3580 N N . ILE B 1 155 ? 182.101 47.298 4.538 1.00 10.92 155 ILE B N 1
ATOM 3581 C CA . ILE B 1 155 ? 181.566 45.945 4.406 1.00 11.28 155 ILE B CA 1
ATOM 3582 C C . ILE B 1 155 ? 180.365 45.661 5.309 1.00 11.43 155 ILE B C 1
ATOM 3583 O O . ILE B 1 155 ? 180.127 46.353 6.305 1.00 11.15 155 ILE B O 1
ATOM 3588 N N . GLY B 1 156 ? 179.578 44.672 4.885 1.00 11.73 156 GLY B N 1
ATOM 3589 C CA . GLY B 1 156 ? 178.440 44.178 5.617 1.00 12.40 156 GLY B CA 1
ATOM 3590 C C . GLY B 1 156 ? 178.427 42.661 5.600 1.00 11.65 156 GLY B C 1
ATOM 3591 O O . GLY B 1 156 ? 179.006 42.009 4.721 1.00 11.66 156 GLY B O 1
ATOM 3592 N N . SER B 1 157 ? 177.750 42.083 6.583 1.00 11.99 157 SER B N 1
ATOM 3593 C CA . SER B 1 157 ? 177.649 40.628 6.684 1.00 12.40 157 SER B CA 1
ATOM 3594 C C . SER B 1 157 ? 176.353 40.261 7.385 1.00 11.38 157 SER B C 1
ATOM 3595 O O . SER B 1 157 ? 175.793 41.069 8.112 1.00 11.83 157 SER B O 1
ATOM 3598 N N . GLU B 1 158 ? 175.862 39.047 7.154 1.00 11.32 158 GLU B N 1
ATOM 3599 C CA . GLU B 1 158 ? 174.764 38.527 7.965 1.00 11.74 158 GLU B CA 1
ATOM 3600 C C . GLU B 1 158 ? 175.313 38.153 9.329 1.00 11.18 158 GLU B C 1
ATOM 3601 O O . GLU B 1 158 ? 176.276 37.396 9.455 1.00 11.19 158 GLU B O 1
ATOM 3607 N N . MET B 1 159 ? 174.652 38.671 10.343 1.00 11.36 159 MET B N 1
ATOM 3608 C CA . MET B 1 159 ? 174.935 38.350 11.719 1.00 10.88 159 MET B CA 1
ATOM 3609 C C . MET B 1 159 ? 174.099 37.129 12.104 1.00 11.27 159 MET B C 1
ATOM 3610 O O . MET B 1 159 ? 172.989 37.226 12.638 1.00 11.48 159 MET B O 1
ATOM 3615 N N . LEU B 1 160 ? 174.639 35.961 11.778 1.00 11.23 160 LEU B N 1
ATOM 3616 C CA . LEU B 1 160 ? 173.992 34.691 12.086 1.00 10.72 160 LEU B CA 1
ATOM 3617 C C . LEU B 1 160 ? 174.431 34.132 13.452 1.00 11.54 160 LEU B C 1
ATOM 3618 O O . LEU B 1 160 ? 173.622 33.879 14.339 1.00 12.50 160 LEU B O 1
ATOM 3623 N N . ASP B 1 161 ? 175.732 33.965 13.608 1.00 11.71 161 ASP B N 1
ATOM 3624 C CA . ASP B 1 161 ? 176.340 33.545 14.872 1.00 11.24 161 ASP B CA 1
ATOM 3625 C C . ASP B 1 161 ? 176.249 34.723 15.867 1.00 12.04 161 ASP B C 1
ATOM 3626 O O . ASP B 1 161 ? 176.506 35.878 15.503 1.00 12.92 161 ASP B O 1
ATOM 3631 N N . THR B 1 162 ? 175.861 34.432 17.103 1.00 11.28 162 THR B N 1
ATOM 3632 C CA . THR B 1 162 ? 175.816 35.464 18.143 1.00 12.36 162 THR B CA 1
ATOM 3633 C C . THR B 1 162 ? 177.150 35.696 18.846 1.00 12.72 162 THR B C 1
ATOM 3634 O O . THR B 1 162 ? 177.286 36.643 19.605 1.00 14.82 162 THR B O 1
ATOM 3638 N N . ILE B 1 163 ? 178.126 34.832 18.604 1.00 11.65 163 ILE B N 1
ATOM 3639 C CA . ILE B 1 163 ? 179.449 34.949 19.207 1.00 12.58 163 ILE B CA 1
ATOM 3640 C C . ILE B 1 163 ? 180.472 35.599 18.277 1.00 12.99 163 ILE B C 1
ATOM 3641 O O . ILE B 1 163 ? 181.274 36.416 18.710 1.00 14.68 163 ILE B O 1
ATOM 3646 N N . SER B 1 164 ? 180.446 35.265 16.994 1.00 12.40 164 SER B N 1
ATOM 3647 C CA . SER B 1 164 ? 181.442 35.790 16.072 1.00 12.41 164 SER B CA 1
ATOM 3648 C C . SER B 1 164 ? 181.525 37.326 15.941 1.00 13.00 164 SER B C 1
ATOM 3649 O O . SER B 1 164 ? 182.617 37.826 15.676 1.00 13.94 164 SER B O 1
ATOM 3652 N N . PRO B 1 165 ? 180.435 38.082 16.118 1.00 13.95 165 PRO B N 1
ATOM 3653 C CA . PRO B 1 165 ? 180.548 39.535 16.030 1.00 12.86 165 PRO B CA 1
ATOM 3654 C C . PRO B 1 165 ? 181.602 40.117 16.964 1.00 12.73 165 PRO B C 1
ATOM 3655 O O . PRO B 1 165 ? 182.189 41.150 16.626 1.00 13.29 165 PRO B O 1
ATOM 3659 N N . GLN B 1 166 ? 181.871 39.482 18.096 1.00 14.45 166 GLN B N 1
ATOM 3660 C CA . GLN B 1 166 ? 182.903 39.992 19.010 1.00 15.47 166 GLN B CA 1
ATOM 3661 C C . GLN B 1 166 ? 184.260 40.048 18.334 1.00 14.57 166 GLN B C 1
ATOM 3662 O O . GLN B 1 166 ? 185.114 40.863 18.690 1.00 16.18 166 GLN B O 1
ATOM 3668 N N . TYR B 1 167 ? 184.469 39.162 17.358 1.00 13.02 167 TYR B N 1
ATOM 3669 C CA . TYR B 1 167 ? 185.765 39.052 16.696 1.00 12.92 167 TYR B CA 1
ATOM 3670 C C . TYR B 1 167 ? 185.961 40.049 15.563 1.00 13.06 167 TYR B C 1
ATOM 3671 O O . TYR B 1 167 ? 187.080 40.264 15.137 1.00 14.28 167 TYR B O 1
ATOM 3680 N N . LEU B 1 168 ? 184.851 40.610 15.082 1.00 13.41 168 LEU B N 1
ATOM 3681 C CA . LEU B 1 168 ? 184.785 41.274 13.796 1.00 12.82 168 LEU B CA 1
ATOM 3682 C C . LEU B 1 168 ? 184.066 42.627 13.747 1.00 13.96 168 LEU B C 1
ATOM 3683 O O . LEU B 1 168 ? 184.203 43.359 12.758 1.00 13.58 168 LEU B O 1
ATOM 3688 N N . ALA B 1 169 ? 183.314 42.968 14.785 1.00 16.23 169 ALA B N 1
ATOM 3689 C CA . ALA B 1 169 ? 182.374 44.093 14.700 1.00 16.72 169 ALA B CA 1
ATOM 3690 C C . ALA B 1 169 ? 183.031 45.443 14.489 1.00 16.23 169 ALA B C 1
ATOM 3691 O O . ALA B 1 169 ? 182.396 46.329 13.925 1.00 17.18 169 ALA B O 1
ATOM 3693 N N . ASP B 1 170 ? 184.269 45.623 14.940 1.00 15.56 170 ASP B N 1
ATOM 3694 C CA . ASP B 1 170 ? 184.980 46.893 14.734 1.00 17.38 170 ASP B CA 1
ATOM 3695 C C . ASP B 1 170 ? 185.171 47.223 13.262 1.00 16.76 170 ASP B C 1
ATOM 3696 O O . ASP B 1 170 ? 185.422 48.376 12.926 1.00 17.94 170 ASP B O 1
ATOM 3701 N N . LEU B 1 171 ? 185.050 46.214 12.392 1.00 13.52 171 LEU B N 1
ATOM 3702 C CA . LEU B 1 171 ? 185.291 46.400 10.952 1.00 13.00 171 LEU B CA 1
ATOM 3703 C C . LEU B 1 171 ? 184.018 46.488 10.110 1.00 12.63 171 LEU B C 1
ATOM 3704 O O . LEU B 1 171 ? 184.095 46.740 8.913 1.00 13.69 171 LEU B O 1
ATOM 3709 N N . VAL B 1 172 ? 182.860 46.290 10.736 1.00 12.22 172 VAL B N 1
ATOM 3710 C CA . VAL B 1 172 ? 181.586 46.143 10.037 1.00 12.69 172 VAL B CA 1
ATOM 3711 C C . VAL B 1 172 ? 180.761 47.420 10.022 1.00 12.52 172 VAL B C 1
ATOM 3712 O O . VAL B 1 172 ? 180.670 48.093 11.035 1.00 13.51 172 VAL B O 1
ATOM 3716 N N . SER B 1 173 ? 180.181 47.749 8.864 1.00 11.49 173 SER B N 1
ATOM 3717 C CA . SER B 1 173 ? 179.310 48.939 8.705 1.00 11.20 173 SER B CA 1
ATOM 3718 C C . SER B 1 173 ? 177.828 48.634 8.588 1.00 10.74 173 SER B C 1
ATOM 3719 O O . SER B 1 173 ? 177.016 49.531 8.734 1.00 12.03 173 SER B O 1
ATOM 3722 N N . PHE B 1 174 ? 177.481 47.375 8.325 1.00 11.36 174 PHE B N 1
ATOM 3723 C CA . PHE B 1 174 ? 176.094 46.959 8.162 1.00 10.46 174 PHE B CA 1
ATOM 3724 C C . PHE B 1 174 ? 175.998 45.504 8.545 1.00 10.82 174 PHE B C 1
ATOM 3725 O O . PHE B 1 174 ? 176.843 44.710 8.139 1.00 11.58 174 PHE B O 1
ATOM 3733 N N . GLY B 1 175 ? 174.934 45.166 9.267 1.00 11.15 175 GLY B N 1
ATOM 3734 C CA . GLY B 1 175 ? 174.595 43.783 9.585 1.00 10.67 175 GLY B CA 1
ATOM 3735 C C . GLY B 1 175 ? 173.212 43.426 9.091 1.00 11.06 175 GLY B C 1
ATOM 3736 O O . GLY B 1 175 ? 172.314 44.224 9.222 1.00 13.19 175 GLY B O 1
ATOM 3737 N N . ALA B 1 176 ? 173.048 42.230 8.517 1.00 11.40 176 ALA B N 1
ATOM 3738 C CA . ALA B 1 176 ? 171.734 41.688 8.185 1.00 11.03 176 ALA B CA 1
ATOM 3739 C C . ALA B 1 176 ? 171.362 40.636 9.195 1.00 10.58 176 ALA B C 1
ATOM 3740 O O . ALA B 1 176 ? 172.212 39.871 9.625 1.00 12.10 176 ALA B O 1
ATOM 3742 N N . ILE B 1 177 ? 170.076 40.549 9.519 1.00 10.82 177 ILE B N 1
ATOM 3743 C CA . ILE B 1 177 ? 169.531 39.402 10.226 1.00 10.17 177 ILE B CA 1
ATOM 3744 C C . ILE B 1 177 ? 168.679 38.708 9.157 1.00 10.31 177 ILE B C 1
ATOM 3745 O O . ILE B 1 177 ? 167.780 39.310 8.553 1.00 10.61 177 ILE B O 1
ATOM 3750 N N . GLY B 1 178 ? 168.998 37.450 8.899 1.00 10.96 178 GLY B N 1
ATOM 3751 C CA . GLY B 1 178 ? 168.370 36.704 7.823 1.00 10.75 178 GLY B CA 1
ATOM 3752 C C . GLY B 1 178 ? 166.910 36.388 8.009 1.00 10.71 178 GLY B C 1
ATOM 3753 O O . GLY B 1 178 ? 166.383 36.401 9.108 1.00 12.02 178 GLY B O 1
ATOM 3754 N N . ALA B 1 179 ? 166.247 36.071 6.898 1.00 10.51 179 ALA B N 1
ATOM 3755 C CA . ALA B 1 179 ? 164.835 35.699 6.899 1.00 9.82 179 ALA B CA 1
ATOM 3756 C C . ALA B 1 179 ? 164.511 34.608 7.913 1.00 10.71 179 ALA B C 1
ATOM 3757 O O . ALA B 1 179 ? 163.470 34.629 8.559 1.00 12.31 179 ALA B O 1
ATOM 3759 N N . ARG B 1 180 ? 165.432 33.673 8.055 1.00 10.34 180 ARG B N 1
ATOM 3760 C CA . ARG B 1 180 ? 165.261 32.520 8.921 1.00 9.61 180 ARG B CA 1
ATOM 3761 C C . ARG B 1 180 ? 165.513 32.794 10.379 1.00 9.49 180 ARG B C 1
ATOM 3762 O O . ARG B 1 180 ? 165.212 31.940 11.212 1.00 11.11 180 ARG B O 1
ATOM 3770 N N . THR B 1 181 ? 166.076 33.969 10.679 1.00 9.98 181 THR B N 1
ATOM 3771 C CA . THR B 1 181 ? 166.351 34.393 12.058 1.00 9.02 181 THR B CA 1
ATOM 3772 C C . THR B 1 181 ? 165.747 35.721 12.484 1.00 10.01 181 THR B C 1
ATOM 3773 O O . THR B 1 181 ? 165.889 36.109 13.635 1.00 10.23 181 THR B O 1
ATOM 3777 N N . THR B 1 182 ? 165.022 36.395 11.588 1.00 10.89 182 THR B N 1
ATOM 3778 C CA . THR B 1 182 ? 164.343 37.637 11.962 1.00 10.87 182 THR B CA 1
ATOM 3779 C C . THR B 1 182 ? 163.368 37.494 13.149 1.00 10.09 182 THR B C 1
ATOM 3780 O O . THR B 1 182 ? 163.215 38.440 13.925 1.00 11.38 182 THR B O 1
ATOM 3784 N N . GLU B 1 183 ? 162.713 36.340 13.277 1.00 9.71 183 GLU B N 1
ATOM 3785 C CA . GLU B 1 183 ? 161.766 36.059 14.367 1.00 10.72 183 GLU B CA 1
ATOM 3786 C C . GLU B 1 183 ? 162.422 35.658 15.679 1.00 10.44 183 GLU B C 1
ATOM 3787 O O . GLU B 1 183 ? 161.770 35.692 16.731 1.00 11.86 183 GLU B O 1
ATOM 3793 N N . SER B 1 184 ? 163.698 35.298 15.615 1.00 10.86 184 SER B N 1
ATOM 3794 C CA . SER B 1 184 ? 164.453 34.794 16.760 1.00 9.86 184 SER B CA 1
ATOM 3795 C C . SER B 1 184 ? 164.750 35.885 17.784 1.00 9.74 184 SER B C 1
ATOM 3796 O O . SER B 1 184 ? 165.395 36.914 17.495 1.00 10.05 184 SER B O 1
ATOM 3799 N N . GLN B 1 185 ? 164.337 35.648 19.004 1.00 10.18 185 GLN B N 1
ATOM 3800 C CA . GLN B 1 185 ? 164.598 36.618 20.049 1.00 9.52 185 GLN B CA 1
ATOM 3801 C C . GLN B 1 185 ? 166.095 36.817 20.284 1.00 9.55 185 GLN B C 1
ATOM 3802 O O . GLN B 1 185 ? 166.523 37.910 20.619 1.00 9.77 185 GLN B O 1
ATOM 3808 N N . LEU B 1 186 ? 166.897 35.781 20.065 1.00 9.15 186 LEU B N 1
ATOM 3809 C CA . LEU B 1 186 ? 168.343 35.892 20.265 1.00 8.89 186 LEU B CA 1
ATOM 3810 C C . LEU B 1 186 ? 168.951 36.892 19.291 1.00 9.80 186 LEU B C 1
ATOM 3811 O O . LEU B 1 186 ? 169.924 37.564 19.615 1.00 9.98 186 LEU B O 1
ATOM 3816 N N . HIS B 1 187 ? 168.437 36.909 18.073 1.00 10.66 187 HIS B N 1
ATOM 3817 C CA . HIS B 1 187 ? 168.972 37.781 17.032 1.00 9.93 187 HIS B CA 1
ATOM 3818 C C . HIS B 1 187 ? 168.482 39.191 17.208 1.00 10.08 187 HIS B C 1
ATOM 3819 O O . HIS B 1 187 ? 169.214 40.134 16.914 1.00 11.57 187 HIS B O 1
ATOM 3826 N N . ARG B 1 188 ? 167.261 39.350 17.715 1.00 9.98 188 ARG B N 1
ATOM 3827 C CA . ARG B 1 188 ? 166.796 40.695 18.077 1.00 9.84 188 ARG B CA 1
ATOM 3828 C C . ARG B 1 188 ? 167.628 41.272 19.228 1.00 9.07 188 ARG B C 1
ATOM 3829 O O . ARG B 1 188 ? 168.017 42.440 19.199 1.00 10.33 188 ARG B O 1
ATOM 3837 N N . GLU B 1 189 ? 167.930 40.440 20.219 1.00 9.68 189 GLU B N 1
ATOM 3838 C CA . GLU B 1 189 ? 168.816 40.813 21.318 1.00 9.25 189 GLU B CA 1
ATOM 3839 C C . GLU B 1 189 ? 170.200 41.219 20.774 1.00 9.50 189 GLU B C 1
ATOM 3840 O O . GLU B 1 189 ? 170.744 42.255 21.100 1.00 11.23 189 GLU B O 1
ATOM 3846 N N . LEU B 1 190 ? 170.761 40.393 19.913 1.00 9.75 190 LEU B N 1
ATOM 3847 C CA . LEU B 1 190 ? 172.051 40.698 19.310 1.00 9.91 190 LEU B CA 1
ATOM 3848 C C . LEU B 1 190 ? 172.057 42.042 18.625 1.00 10.01 190 LEU B C 1
ATOM 3849 O O . LEU B 1 190 ? 172.947 42.855 18.864 1.00 9.74 190 LEU B O 1
ATOM 3854 N N . ALA B 1 191 ? 171.067 42.263 17.767 1.00 8.93 191 ALA B N 1
ATOM 3855 C CA . ALA B 1 191 ? 170.989 43.501 16.973 1.00 9.11 191 ALA B CA 1
ATOM 3856 C C . ALA B 1 191 ? 170.903 44.727 17.881 1.00 10.21 191 ALA B C 1
ATOM 3857 O O . ALA B 1 191 ? 171.479 45.780 17.588 1.00 10.62 191 ALA B O 1
ATOM 3859 N N . SER B 1 192 ? 170.240 44.566 19.017 1.00 10.60 192 SER B N 1
ATOM 3860 C CA . SER B 1 192 ? 170.051 45.692 19.951 1.00 11.14 192 SER B CA 1
ATOM 3861 C C . SER B 1 192 ? 171.344 46.207 20.544 1.00 11.22 192 SER B C 1
ATOM 3862 O O . SER B 1 192 ? 171.360 47.307 21.070 1.00 11.12 192 SER B O 1
ATOM 3865 N N . GLY B 1 193 ? 172.414 45.411 20.445 1.00 11.92 193 GLY B N 1
ATOM 3866 C CA . GLY B 1 193 ? 173.733 45.784 20.932 1.00 11.85 193 GLY B CA 1
ATOM 3867 C C . GLY B 1 193 ? 174.826 45.994 19.908 1.00 11.63 193 GLY B C 1
ATOM 3868 O O . GLY B 1 193 ? 175.987 46.199 20.261 1.00 12.35 193 GLY B O 1
ATOM 3869 N N . LEU B 1 194 ? 174.475 45.935 18.634 1.00 11.02 194 LEU B N 1
ATOM 3870 C CA . LEU B 1 194 ? 175.457 46.139 17.559 1.00 11.96 194 LEU B CA 1
ATOM 3871 C C . LEU B 1 194 ? 175.607 47.618 17.275 1.00 13.55 194 LEU B C 1
ATOM 3872 O O . LEU B 1 194 ? 174.618 48.354 17.243 1.00 15.12 194 LEU B O 1
ATOM 3877 N N . SER B 1 195 ? 176.846 48.039 17.030 1.00 14.46 195 SER B N 1
ATOM 3878 C CA . SER B 1 195 ? 177.154 49.465 16.841 1.00 15.21 195 SER B CA 1
ATOM 3879 C C . SER B 1 195 ? 177.054 49.975 15.396 1.00 14.74 195 SER B C 1
ATOM 3880 O O . SER B 1 195 ? 177.741 50.914 15.000 1.00 15.91 195 SER B O 1
ATOM 3883 N N . PHE B 1 196 ? 176.153 49.383 14.628 1.00 13.43 196 PHE B N 1
ATOM 3884 C CA . PHE B 1 196 ? 175.952 49.747 13.237 1.00 11.95 196 PHE B CA 1
ATOM 3885 C C . PHE B 1 196 ? 174.523 49.423 12.833 1.00 11.13 196 PHE B C 1
ATOM 3886 O O . PHE B 1 196 ? 173.813 48.713 13.571 1.00 12.05 196 PHE B O 1
ATOM 3894 N N . PRO B 1 197 ? 174.066 49.946 11.702 1.00 11.18 197 PRO B N 1
ATOM 3895 C CA . PRO B 1 197 ? 172.712 49.636 11.241 1.00 11.48 197 PRO B CA 1
ATOM 3896 C C . PRO B 1 197 ? 172.505 48.158 10.935 1.00 11.01 197 PRO B C 1
ATOM 3897 O O . PRO B 1 197 ? 173.425 47.479 10.502 1.00 10.81 197 PRO B O 1
ATOM 3901 N N . VAL B 1 198 ? 171.296 47.690 11.189 1.00 10.70 198 VAL B N 1
ATOM 3902 C CA . VAL B 1 198 ? 170.917 46.314 10.985 1.00 11.15 198 VAL B CA 1
ATOM 3903 C C . VAL B 1 198 ? 169.639 46.208 10.185 1.00 11.44 198 VAL B C 1
ATOM 3904 O O . VAL B 1 198 ? 168.634 46.829 10.526 1.00 11.74 198 VAL B O 1
ATOM 3908 N N . GLY B 1 199 ? 169.680 45.398 9.136 1.00 10.55 199 GLY B N 1
ATOM 3909 C CA . GLY B 1 199 ? 168.527 45.161 8.302 1.00 10.87 199 GLY B CA 1
ATOM 3910 C C . GLY B 1 199 ? 167.929 43.808 8.648 1.00 10.54 199 GLY B C 1
ATOM 3911 O O . GLY B 1 199 ? 168.643 42.815 8.632 1.00 12.56 199 GLY B O 1
ATOM 3912 N N . PHE B 1 200 ? 166.634 43.770 8.948 1.00 10.17 200 PHE B N 1
ATOM 3913 C CA . PHE B 1 200 ? 165.900 42.533 9.204 1.00 10.38 200 PHE B CA 1
ATOM 3914 C C . PHE B 1 200 ? 165.138 42.149 7.953 1.00 11.27 200 PHE B C 1
ATOM 3915 O O . PHE B 1 200 ? 164.281 42.906 7.472 1.00 12.19 200 PHE B O 1
ATOM 3923 N N . LYS B 1 201 ? 165.451 40.965 7.433 1.00 11.06 201 LYS B N 1
ATOM 3924 C CA . LYS B 1 201 ? 164.765 40.435 6.279 1.00 11.88 201 LYS B CA 1
ATOM 3925 C C . LYS B 1 201 ? 163.345 40.013 6.676 1.00 12.20 201 LYS B C 1
ATOM 3926 O O . LYS B 1 201 ? 163.120 39.503 7.779 1.00 11.43 201 LYS B O 1
ATOM 3932 N N . ASN B 1 202 ? 162.381 40.193 5.781 1.00 10.81 202 ASN B N 1
ATOM 3933 C CA . ASN B 1 202 ? 161.069 39.610 5.992 1.00 10.00 202 ASN B CA 1
ATOM 3934 C C . ASN B 1 202 ? 161.179 38.090 6.052 1.00 10.10 202 ASN B C 1
ATOM 3935 O O . ASN B 1 202 ? 162.230 37.534 5.737 1.00 11.37 202 ASN B O 1
ATOM 3940 N N . GLY B 1 203 ? 160.128 37.424 6.536 1.00 12.22 203 GLY B N 1
ATOM 3941 C CA . GLY B 1 203 ? 160.158 35.981 6.718 1.00 12.72 203 GLY B CA 1
ATOM 3942 C C . GLY B 1 203 ? 160.176 35.231 5.398 1.00 13.53 203 GLY B C 1
ATOM 3943 O O . GLY B 1 203 ? 159.812 35.794 4.345 1.00 13.90 203 GLY B O 1
ATOM 3944 N N . THR B 1 204 ? 160.540 33.951 5.455 1.00 14.28 204 THR B N 1
ATOM 3945 C CA . THR B 1 204 ? 160.643 33.139 4.243 1.00 13.91 204 THR B CA 1
ATOM 3946 C C . THR B 1 204 ? 159.282 32.907 3.600 1.00 13.96 204 THR B C 1
ATOM 3947 O O . THR B 1 204 ? 159.221 32.567 2.412 1.00 14.18 204 THR B O 1
ATOM 3951 N N . ASP B 1 205 ? 158.208 33.133 4.359 1.00 14.91 205 ASP B N 1
ATOM 3952 C CA . ASP B 1 205 ? 156.843 33.045 3.820 1.00 15.52 205 ASP B CA 1
ATOM 3953 C C . ASP B 1 205 ? 156.451 34.284 3.036 1.00 15.96 205 ASP B C 1
ATOM 3954 O O . ASP B 1 205 ? 155.373 34.312 2.426 1.00 17.56 205 ASP B O 1
ATOM 3959 N N . GLY B 1 206 ? 157.314 35.303 3.040 1.00 15.31 206 GLY B N 1
ATOM 3960 C CA . GLY B 1 206 ? 157.119 36.471 2.211 1.00 17.57 206 GLY B CA 1
ATOM 3961 C C . GLY B 1 206 ? 156.387 37.598 2.886 1.00 19.88 206 GLY B C 1
ATOM 3962 O O . GLY B 1 206 ? 156.072 38.604 2.219 1.00 22.32 206 GLY B O 1
ATOM 3963 N N . THR B 1 207 ? 156.121 37.481 4.184 1.00 18.63 207 THR B N 1
ATOM 3964 C CA . THR B 1 207 ? 155.393 38.539 4.888 1.00 20.10 207 THR B CA 1
ATOM 3965 C C . THR B 1 207 ? 156.312 39.336 5.797 1.00 18.72 207 THR B C 1
ATOM 3966 O O . THR B 1 207 ? 157.325 38.840 6.314 1.00 17.77 207 THR B O 1
ATOM 3970 N N . LEU B 1 208 ? 155.949 40.598 5.974 1.00 18.54 208 LEU B N 1
ATOM 3971 C CA . LEU B 1 208 ? 156.867 41.527 6.588 1.00 19.34 208 LEU B CA 1
ATOM 3972 C C . LEU B 1 208 ? 156.624 41.802 8.065 1.00 16.68 208 LEU B C 1
ATOM 3973 O O . LEU B 1 208 ? 157.489 42.366 8.686 1.00 15.93 208 LEU B O 1
ATOM 3978 N N . ASN B 1 209 ? 155.508 41.339 8.629 1.00 15.71 209 ASN B N 1
ATOM 3979 C CA . ASN B 1 209 ? 155.170 41.610 10.018 1.00 16.96 209 ASN B CA 1
ATOM 3980 C C . ASN B 1 209 ? 156.332 41.240 10.951 1.00 15.15 209 ASN B C 1
ATOM 3981 O O . ASN B 1 209 ? 156.664 41.988 11.858 1.00 15.13 209 ASN B O 1
ATOM 3986 N N . VAL B 1 210 ? 156.984 40.102 10.701 1.00 14.59 210 VAL B N 1
ATOM 3987 C CA . VAL B 1 210 ? 158.037 39.673 11.599 1.00 13.46 210 VAL B CA 1
ATOM 3988 C C . VAL B 1 210 ? 159.244 40.588 11.587 1.00 12.52 210 VAL B C 1
ATOM 3989 O O . VAL B 1 210 ? 159.933 40.694 12.592 1.00 12.64 210 VAL B O 1
ATOM 3993 N N . ALA B 1 211 ? 159.520 41.213 10.443 1.00 12.38 211 ALA B N 1
ATOM 3994 C CA . ALA B 1 211 ? 160.615 42.174 10.344 1.00 12.13 211 ALA B CA 1
ATOM 3995 C C . ALA B 1 211 ? 160.285 43.515 11.020 1.00 11.68 211 ALA B C 1
ATOM 3996 O O . ALA B 1 211 ? 161.140 44.122 11.630 1.00 11.25 211 ALA B O 1
ATOM 3998 N N . VAL B 1 212 ? 159.035 43.963 10.888 1.00 10.79 212 VAL B N 1
ATOM 3999 C CA . VAL B 1 212 ? 158.556 45.147 11.581 1.00 10.31 212 VAL B CA 1
ATOM 4000 C C . VAL B 1 212 ? 158.669 44.891 13.086 1.00 10.78 212 VAL B C 1
ATOM 4001 O O . VAL B 1 212 ? 159.190 45.731 13.822 1.00 11.73 212 VAL B O 1
ATOM 4005 N N . ASP B 1 213 ? 158.205 43.724 13.528 1.00 11.28 213 ASP B N 1
ATOM 4006 C CA . ASP B 1 213 ? 158.290 43.331 14.938 1.00 10.70 213 ASP B CA 1
ATOM 4007 C C . ASP B 1 213 ? 159.728 43.287 15.404 1.00 11.59 213 ASP B C 1
ATOM 4008 O O . ASP B 1 213 ? 160.013 43.677 16.525 1.00 12.16 213 ASP B O 1
ATOM 4013 N N . ALA B 1 214 ? 160.628 42.735 14.579 1.00 11.44 214 ALA B N 1
ATOM 4014 C CA . ALA B 1 214 ? 162.037 42.625 14.941 1.00 11.09 214 ALA B CA 1
ATOM 4015 C C . ALA B 1 214 ? 162.678 44.002 15.111 1.00 10.25 214 ALA B C 1
ATOM 4016 O O . ALA B 1 214 ? 163.432 44.220 16.058 1.00 11.54 214 ALA B O 1
ATOM 4018 N N . CYS B 1 215 ? 162.343 44.955 14.241 1.00 11.44 215 CYS B N 1
ATOM 4019 C CA . CYS B 1 215 ? 162.878 46.307 14.374 1.00 11.94 215 CYS B CA 1
ATOM 4020 C C . CYS B 1 215 ? 162.418 46.929 15.691 1.00 12.10 215 CYS B C 1
ATOM 4021 O O . CYS B 1 215 ? 163.221 47.534 16.411 1.00 12.74 215 CYS B O 1
ATOM 4024 N N . GLN B 1 216 ? 161.156 46.706 16.037 1.00 12.79 216 GLN B N 1
ATOM 4025 C CA . GLN B 1 216 ? 160.596 47.177 17.318 1.00 13.35 216 GLN B CA 1
ATOM 4026 C C . GLN B 1 216 ? 161.381 46.569 18.478 1.00 13.40 216 GLN B C 1
ATOM 4027 O O . GLN B 1 216 ? 161.863 47.268 19.366 1.00 14.43 216 GLN B O 1
ATOM 4033 N N . ALA B 1 217 ? 161.526 45.254 18.458 1.00 11.85 217 ALA B N 1
ATOM 4034 C CA . ALA B 1 217 ? 162.224 44.572 19.543 1.00 11.54 217 ALA B CA 1
ATOM 4035 C C . ALA B 1 217 ? 163.671 45.029 19.692 1.00 11.06 217 ALA B C 1
ATOM 4036 O O . ALA B 1 217 ? 164.138 45.306 20.802 1.00 12.57 217 ALA B O 1
ATOM 4038 N N . ALA B 1 218 ? 164.382 45.121 18.575 1.00 9.63 218 ALA B N 1
ATOM 4039 C CA . ALA B 1 218 ? 165.809 45.467 18.589 1.00 10.42 218 ALA B CA 1
ATOM 4040 C C . ALA B 1 218 ? 166.062 46.908 19.033 1.00 12.05 218 ALA B C 1
ATOM 4041 O O . ALA B 1 218 ? 167.166 47.244 19.448 1.00 11.65 218 ALA B O 1
ATOM 4043 N N . ALA B 1 219 ? 165.038 47.751 18.945 1.00 11.50 219 ALA B N 1
ATOM 4044 C CA . ALA B 1 219 ? 165.139 49.123 19.392 1.00 13.08 219 ALA B CA 1
ATOM 4045 C C . ALA B 1 219 ? 165.156 49.252 20.920 1.00 12.48 219 ALA B C 1
ATOM 4046 O O . ALA B 1 219 ? 165.492 50.311 21.441 1.00 13.87 219 ALA B O 1
ATOM 4048 N N . HIS B 1 220 ? 164.750 48.200 21.631 1.00 12.29 220 HIS B N 1
ATOM 4049 C CA . HIS B 1 220 ? 164.759 48.185 23.081 1.00 12.59 220 HIS B CA 1
ATOM 4050 C C . HIS B 1 220 ? 166.076 47.687 23.658 1.00 12.25 220 HIS B C 1
ATOM 4051 O O . HIS B 1 220 ? 166.833 46.947 23.010 1.00 12.45 220 HIS B O 1
ATOM 4058 N N . SER B 1 221 ? 166.345 48.108 24.886 1.00 13.18 221 SER B N 1
ATOM 4059 C CA . SER B 1 221 ? 167.402 47.532 25.691 1.00 13.93 221 SER B CA 1
ATOM 4060 C C . SER B 1 221 ? 167.031 46.088 26.011 1.00 14.38 221 SER B C 1
ATOM 4061 O O . SER B 1 221 ? 165.866 45.753 26.274 1.00 15.34 221 SER B O 1
ATOM 4064 N N . HIS B 1 222 ? 168.049 45.235 26.002 1.00 12.38 222 HIS B N 1
ATOM 4065 C CA . HIS B 1 222 ? 167.890 43.822 26.373 1.00 11.63 222 HIS B CA 1
ATOM 4066 C C . HIS B 1 222 ? 169.008 43.405 27.303 1.00 11.97 222 HIS B C 1
ATOM 4067 O O . HIS B 1 222 ? 170.075 43.993 27.303 1.00 10.52 222 HIS B O 1
ATOM 4074 N N . HIS B 1 223 ? 168.726 42.385 28.100 1.00 12.60 223 HIS B N 1
ATOM 4075 C CA . HIS B 1 223 ? 169.685 41.809 29.028 1.00 12.55 223 HIS B CA 1
ATOM 4076 C C . HIS B 1 223 ? 169.726 40.330 28.719 1.00 11.50 223 HIS B C 1
ATOM 4077 O O . HIS B 1 223 ? 168.671 39.709 28.622 1.00 12.44 223 HIS B O 1
ATOM 4084 N N . PHE B 1 224 ? 170.916 39.789 28.499 1.00 12.56 224 PHE B N 1
ATOM 4085 C CA . PHE B 1 224 ? 171.070 38.391 28.126 1.00 11.53 224 PHE B CA 1
ATOM 4086 C C . PHE B 1 224 ? 172.506 37.926 28.296 1.00 11.11 224 PHE B C 1
ATOM 4087 O O . PHE B 1 224 ? 173.448 38.732 28.369 1.00 12.62 224 PHE B O 1
ATOM 4095 N N . MET B 1 225 ? 172.686 36.620 28.339 1.00 11.95 225 MET B N 1
ATOM 4096 C CA . MET B 1 225 ? 174.017 36.067 28.427 1.00 11.88 225 MET B CA 1
ATOM 4097 C C . MET B 1 225 ? 174.692 36.098 27.073 1.00 11.81 225 MET B C 1
ATOM 4098 O O . MET B 1 225 ? 174.090 35.768 26.063 1.00 13.43 225 MET B O 1
ATOM 4103 N N . GLY B 1 226 ? 175.953 36.518 27.058 1.00 11.47 226 GLY B N 1
ATOM 4104 C CA . GLY B 1 226 ? 176.745 36.566 25.848 1.00 12.46 226 GLY B CA 1
ATOM 4105 C C . GLY B 1 226 ? 178.211 36.437 26.152 1.00 13.23 226 GLY B C 1
ATOM 4106 O O . GLY B 1 226 ? 178.631 36.527 27.294 1.00 16.51 226 GLY B O 1
ATOM 4107 N N . VAL B 1 227 ? 178.999 36.244 25.112 1.00 14.44 227 VAL B N 1
ATOM 4108 C CA . VAL B 1 227 ? 180.423 36.034 25.252 1.00 14.81 227 VAL B CA 1
ATOM 4109 C C . VAL B 1 227 ? 181.115 37.378 25.093 1.00 14.73 227 VAL B C 1
ATOM 4110 O O . VAL B 1 227 ? 180.825 38.115 24.168 1.00 16.90 227 VAL B O 1
ATOM 4114 N N . THR B 1 228 ? 182.023 37.697 26.003 1.00 14.16 228 THR B N 1
ATOM 4115 C CA . THR B 1 228 ? 182.764 38.952 25.946 1.00 15.38 228 THR B CA 1
ATOM 4116 C C . THR B 1 228 ? 184.028 38.822 25.129 1.00 15.37 228 THR B C 1
ATOM 4117 O O . THR B 1 228 ? 184.367 37.738 24.655 1.00 14.74 228 THR B O 1
ATOM 4121 N N . LYS B 1 229 ? 184.756 39.927 25.020 1.00 15.79 229 LYS B N 1
ATOM 4122 C CA . LYS B 1 229 ? 186.010 39.952 24.268 1.00 17.16 229 LYS B CA 1
ATOM 4123 C C . LYS B 1 229 ? 187.040 39.049 24.881 1.00 16.29 229 LYS B C 1
ATOM 4124 O O . LYS B 1 229 ? 187.987 38.664 24.217 1.00 14.64 229 LYS B O 1
ATOM 4130 N N . HIS B 1 230 ? 186.868 38.702 26.150 1.00 17.08 230 HIS B N 1
ATOM 4131 C CA . HIS B 1 230 ? 187.800 37.815 26.829 1.00 18.23 230 HIS B CA 1
ATOM 4132 C C . HIS B 1 230 ? 187.458 36.325 26.671 1.00 17.21 230 HIS B C 1
ATOM 4133 O O . HIS B 1 230 ? 188.141 35.467 27.208 1.00 17.73 230 HIS B O 1
ATOM 4140 N N . GLY B 1 231 ? 186.415 36.032 25.900 1.00 15.36 231 GLY B N 1
ATOM 4141 C CA . GLY B 1 231 ? 186.024 34.666 25.633 1.00 16.05 231 GLY B CA 1
ATOM 4142 C C . GLY B 1 231 ? 185.218 34.000 26.724 1.00 16.57 231 GLY B C 1
ATOM 4143 O O . GLY B 1 231 ? 185.021 32.791 26.681 1.00 17.86 231 GLY B O 1
ATOM 4144 N N . VAL B 1 232 ? 184.750 34.789 27.685 1.00 16.66 232 VAL B N 1
ATOM 4145 C CA . VAL B 1 232 ? 183.960 34.266 28.801 1.00 17.98 232 VAL B CA 1
ATOM 4146 C C . VAL B 1 232 ? 182.522 34.753 28.687 1.00 16.00 232 VAL B C 1
ATOM 4147 O O . VAL B 1 232 ? 182.261 35.825 28.140 1.00 16.05 232 VAL B O 1
ATOM 4151 N N . ALA B 1 233 ? 181.595 33.962 29.203 1.00 14.56 233 ALA B N 1
ATOM 4152 C CA . ALA B 1 233 ? 180.193 34.330 29.202 1.00 14.07 233 ALA B CA 1
ATOM 4153 C C . ALA B 1 233 ? 179.917 35.322 30.341 1.00 13.67 233 ALA B C 1
ATOM 4154 O O . ALA B 1 233 ? 180.399 35.154 31.464 1.00 15.41 233 ALA B O 1
ATOM 4156 N N . ALA B 1 234 ? 179.146 36.352 30.025 1.00 12.93 234 ALA B N 1
ATOM 4157 C CA . ALA B 1 234 ? 178.750 37.372 30.987 1.00 11.44 234 ALA B CA 1
ATOM 4158 C C . ALA B 1 234 ? 177.360 37.830 30.676 1.00 11.92 234 ALA B C 1
ATOM 4159 O O . ALA B 1 234 ? 176.783 37.438 29.670 1.00 14.30 234 ALA B O 1
ATOM 4161 N N . ILE B 1 235 ? 176.803 38.637 31.561 1.00 11.15 235 ILE B N 1
ATOM 4162 C CA . ILE B 1 235 ? 175.488 39.218 31.338 1.00 11.81 235 ILE B CA 1
ATOM 4163 C C . ILE B 1 235 ? 175.660 40.535 30.609 1.00 12.49 235 ILE B C 1
ATOM 4164 O O . ILE B 1 235 ? 176.229 41.473 31.144 1.00 13.73 235 ILE B O 1
ATOM 4169 N N . THR B 1 236 ? 175.117 40.609 29.407 1.00 12.07 236 THR B N 1
ATOM 4170 C CA . THR B 1 236 ? 175.160 41.787 28.555 1.00 12.80 236 THR B CA 1
ATOM 4171 C C . THR B 1 236 ? 173.925 42.648 28.776 1.00 12.92 236 THR B C 1
ATOM 4172 O O . THR B 1 236 ? 172.809 42.124 28.828 1.00 13.27 236 THR B O 1
ATOM 4176 N N . THR B 1 237 ? 174.118 43.968 28.865 1.00 13.02 237 THR B N 1
ATOM 4177 C CA . THR B 1 237 ? 173.022 44.916 28.779 1.00 13.24 237 THR B CA 1
ATOM 4178 C C . THR B 1 237 ? 173.254 45.771 27.560 1.00 12.28 237 THR B C 1
ATOM 4179 O O . THR B 1 237 ? 174.303 46.387 27.436 1.00 12.82 237 THR B O 1
ATOM 4183 N N . THR B 1 238 ? 172.288 45.782 26.652 1.00 10.89 238 THR B N 1
ATOM 4184 C CA . THR B 1 238 ? 172.376 46.624 25.464 1.00 12.34 238 THR B CA 1
ATOM 4185 C C . THR B 1 238 ? 171.541 47.880 25.610 1.00 13.50 238 THR B C 1
ATOM 4186 O O . THR B 1 238 ? 170.693 48.013 26.493 1.00 13.75 238 THR B O 1
ATOM 4190 N N . LYS B 1 239 ? 171.798 48.805 24.701 1.00 14.13 239 LYS B N 1
ATOM 4191 C CA . LYS B 1 239 ? 171.133 50.105 24.683 1.00 15.20 239 LYS B CA 1
ATOM 4192 C C . LYS B 1 239 ? 169.856 50.112 23.840 1.00 14.91 239 LYS B C 1
ATOM 4193 O O . LYS B 1 239 ? 168.960 50.932 24.084 1.00 16.16 239 LYS B O 1
ATOM 4199 N N . GLY B 1 240 ? 169.757 49.183 22.891 1.00 13.87 240 GLY B N 1
ATOM 4200 C CA . GLY B 1 240 ? 168.749 49.257 21.851 1.00 12.61 240 GLY B CA 1
ATOM 4201 C C . GLY B 1 240 ? 169.344 49.911 20.618 1.00 12.20 240 GLY B C 1
ATOM 4202 O O . GLY B 1 240 ? 170.212 50.786 20.707 1.00 12.36 240 GLY B O 1
ATOM 4203 N N . ASN B 1 241 ? 168.873 49.475 19.453 1.00 11.20 241 ASN B N 1
ATOM 4204 C CA . ASN B 1 241 ? 169.398 49.922 18.172 1.00 10.94 241 ASN B CA 1
ATOM 4205 C C . ASN B 1 241 ? 168.300 50.592 17.361 1.00 11.65 241 ASN B C 1
ATOM 4206 O O . ASN B 1 241 ? 167.386 49.956 16.858 1.00 12.61 241 ASN B O 1
ATOM 4211 N N . GLU B 1 242 ? 168.384 51.912 17.290 1.00 13.26 242 GLU B N 1
ATOM 4212 C CA . GLU B 1 242 ? 167.427 52.721 16.559 1.00 13.99 242 GLU B CA 1
ATOM 4213 C C . GLU B 1 242 ? 167.653 52.756 15.046 1.00 14.56 242 GLU B C 1
ATOM 4214 O O . GLU B 1 242 ? 166.913 53.442 14.337 1.00 16.19 242 GLU B O 1
ATOM 4220 N N . HIS B 1 243 ? 168.664 52.028 14.574 1.00 12.07 243 HIS B N 1
ATOM 4221 C CA . HIS B 1 243 ? 169.048 52.004 13.166 1.00 12.39 243 HIS B CA 1
ATOM 4222 C C . HIS B 1 243 ? 168.746 50.678 12.531 1.00 13.05 243 HIS B C 1
ATOM 4223 O O . HIS B 1 243 ? 169.512 50.202 11.705 1.00 12.33 243 HIS B O 1
ATOM 4230 N N . CYS B 1 244 ? 167.610 50.108 12.902 1.00 13.09 244 CYS B N 1
ATOM 4231 C CA . CYS B 1 244 ? 167.166 48.875 12.265 1.00 12.02 244 CYS B CA 1
ATOM 4232 C C . CYS B 1 244 ? 166.131 49.224 11.227 1.00 11.60 244 CYS B C 1
ATOM 4233 O O . CYS B 1 244 ? 165.362 50.186 11.363 1.00 13.12 244 CYS B O 1
ATOM 4236 N N . PHE B 1 245 ? 166.135 48.459 10.155 1.00 11.18 245 PHE B N 1
ATOM 4237 C CA . PHE B 1 245 ? 165.180 48.682 9.086 1.00 10.84 245 PHE B CA 1
ATOM 4238 C C . PHE B 1 245 ? 164.792 47.341 8.448 1.00 11.15 245 PHE B C 1
ATOM 4239 O O . PHE B 1 245 ? 165.442 46.326 8.657 1.00 13.54 245 PHE B O 1
ATOM 4247 N N . VAL B 1 246 ? 163.708 47.363 7.697 1.00 11.65 246 VAL B N 1
ATOM 4248 C CA . VAL B 1 246 ? 163.181 46.180 7.043 1.00 11.50 246 VAL B CA 1
ATOM 4249 C C . VAL B 1 246 ? 163.774 46.015 5.649 1.00 11.52 246 VAL B C 1
ATOM 4250 O O . VAL B 1 246 ? 163.919 46.973 4.893 1.00 11.69 246 VAL B O 1
ATOM 4254 N N . ILE B 1 247 ? 164.119 44.777 5.328 1.00 10.63 247 ILE B N 1
ATOM 4255 C CA . ILE B 1 247 ? 164.549 44.404 3.994 1.00 11.08 247 ILE B CA 1
ATOM 4256 C C . ILE B 1 247 ? 163.495 43.486 3.377 1.00 10.26 247 ILE B C 1
ATOM 4257 O O . ILE B 1 247 ? 163.144 42.452 3.930 1.00 11.37 247 ILE B O 1
ATOM 4262 N N . LEU B 1 248 ? 163.047 43.869 2.184 1.00 10.26 248 LEU B N 1
ATOM 4263 C CA . LEU B 1 248 ? 162.029 43.155 1.441 1.00 11.17 248 LEU B CA 1
ATOM 4264 C C . LEU B 1 248 ? 162.760 42.190 0.515 1.00 10.53 248 LEU B C 1
ATOM 4265 O O . LEU B 1 248 ? 163.516 42.612 -0.334 1.00 11.17 248 LEU B O 1
ATOM 4270 N N . ARG B 1 249 ? 162.563 40.892 0.721 1.00 10.27 249 ARG B N 1
ATOM 4271 C CA . ARG B 1 249 ? 163.291 39.850 0.000 1.00 9.99 249 ARG B CA 1
ATOM 4272 C C . ARG B 1 249 ? 162.391 38.736 -0.530 1.00 10.12 249 ARG B C 1
ATOM 4273 O O . ARG B 1 249 ? 162.862 37.636 -0.823 1.00 11.19 249 ARG B O 1
ATOM 4281 N N . GLY B 1 250 ? 161.105 39.014 -0.674 1.00 10.78 250 GLY B N 1
ATOM 4282 C CA . GLY B 1 250 ? 160.162 38.057 -1.221 1.00 10.68 250 GLY B CA 1
ATOM 4283 C C . GLY B 1 250 ? 160.000 36.820 -0.364 1.00 10.50 250 GLY B C 1
ATOM 4284 O O . GLY B 1 250 ? 160.341 36.809 0.816 1.00 12.24 250 GLY B O 1
ATOM 4285 N N . GLY B 1 251 ? 159.433 35.778 -0.954 1.00 10.99 251 GLY B N 1
ATOM 4286 C CA . GLY B 1 251 ? 159.210 34.542 -0.231 1.00 13.09 251 GLY B CA 1
ATOM 4287 C C . GLY B 1 251 ? 158.069 33.745 -0.819 1.00 14.67 251 GLY B C 1
ATOM 4288 O O . GLY B 1 251 ? 157.676 33.982 -1.963 1.00 17.38 251 GLY B O 1
ATOM 4289 N N . LYS B 1 252 ? 157.511 32.818 -0.040 1.00 17.29 252 LYS B N 1
ATOM 4290 C CA . LYS B 1 252 ? 156.496 31.894 -0.584 1.00 20.58 252 LYS B CA 1
ATOM 4291 C C . LYS B 1 252 ? 155.265 32.602 -1.146 1.00 21.84 252 LYS B C 1
ATOM 4292 O O . LYS B 1 252 ? 154.688 32.158 -2.152 1.00 25.11 252 LYS B O 1
ATOM 4298 N N . LYS B 1 253 ? 154.849 33.682 -0.491 1.00 22.27 253 LYS B N 1
ATOM 4299 C CA . LYS B 1 253 ? 153.661 34.455 -0.900 1.00 24.29 253 LYS B CA 1
ATOM 4300 C C . LYS B 1 253 ? 153.858 35.135 -2.256 1.00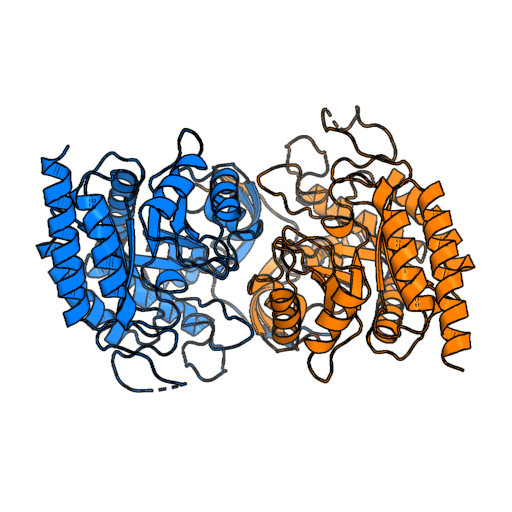 23.50 253 LYS B C 1
ATOM 4301 O O . LYS B 1 253 ? 152.875 35.513 -2.909 1.00 26.09 253 LYS B O 1
ATOM 4307 N N . GLY B 1 254 ? 155.118 35.314 -2.648 1.00 20.48 254 GLY B N 1
ATOM 4308 C CA . GLY B 1 254 ? 155.487 35.985 -3.886 1.00 19.97 254 GLY B CA 1
ATOM 4309 C C . GLY B 1 254 ? 156.576 37.036 -3.660 1.00 18.81 254 GLY B C 1
ATOM 4310 O O . GLY B 1 254 ? 157.117 37.197 -2.553 1.00 21.35 254 GLY B O 1
ATOM 4311 N N . THR B 1 255 ? 156.907 37.748 -4.723 1.00 16.06 255 THR B N 1
ATOM 4312 C CA . THR B 1 255 ? 157.880 38.839 -4.657 1.00 13.84 255 THR B CA 1
ATOM 4313 C C . THR B 1 255 ? 157.222 40.085 -4.059 1.00 13.25 255 THR B C 1
ATOM 4314 O O . THR B 1 255 ? 155.990 40.249 -4.105 1.00 14.38 255 THR B O 1
ATOM 4318 N N . ASN B 1 256 ? 158.048 40.969 -3.514 1.00 12.65 256 ASN B N 1
ATOM 4319 C CA . ASN B 1 256 ? 157.544 42.149 -2.819 1.00 12.81 256 ASN B CA 1
ATOM 4320 C C . ASN B 1 256 ? 158.358 43.418 -3.039 1.00 13.45 256 ASN B C 1
ATOM 4321 O O . ASN B 1 256 ? 158.460 44.269 -2.148 1.00 13.61 256 ASN B O 1
ATOM 4326 N N . TYR B 1 257 ? 158.883 43.555 -4.257 1.00 14.23 257 TYR B N 1
ATOM 4327 C CA . TYR B 1 257 ? 159.662 44.722 -4.661 1.00 14.61 257 TYR B CA 1
ATOM 4328 C C . TYR B 1 257 ? 158.855 45.810 -5.401 1.00 14.93 257 TYR B C 1
ATOM 4329 O O . TYR B 1 257 ? 159.356 46.888 -5.674 1.00 15.68 257 TYR B O 1
ATOM 4338 N N . ASP B 1 258 ? 157.606 45.505 -5.696 1.00 14.75 258 ASP B N 1
ATOM 4339 C CA . ASP B 1 258 ? 156.737 46.368 -6.504 1.00 15.46 258 ASP B CA 1
ATOM 4340 C C . ASP B 1 258 ? 156.066 47.452 -5.679 1.00 16.46 258 ASP B C 1
ATOM 4341 O O . ASP B 1 258 ? 156.026 47.385 -4.443 1.00 16.13 258 ASP B O 1
ATOM 4346 N N . ALA B 1 259 ? 155.432 48.411 -6.365 1.00 16.21 259 ALA B N 1
ATOM 4347 C CA . ALA B 1 259 ? 154.857 49.564 -5.694 1.00 16.90 259 ALA B CA 1
ATOM 4348 C C . ALA B 1 259 ? 153.745 49.219 -4.715 1.00 16.17 259 ALA B C 1
ATOM 4349 O O . ALA B 1 259 ? 153.624 49.866 -3.679 1.00 18.16 259 ALA B O 1
ATOM 4351 N N . LYS B 1 260 ? 152.908 48.233 -5.029 1.00 16.98 260 LYS B N 1
ATOM 4352 C CA . LYS B 1 260 ? 151.831 47.858 -4.104 1.00 17.77 260 LYS B CA 1
ATOM 4353 C C . LYS B 1 260 ? 152.401 47.220 -2.834 1.00 18.02 260 LYS B C 1
ATOM 4354 O O . LYS B 1 260 ? 151.969 47.527 -1.733 1.00 17.56 260 LYS B O 1
ATOM 4360 N N . SER B 1 261 ? 153.411 46.371 -2.993 1.00 16.69 261 SER B N 1
ATOM 4361 C CA . SER B 1 261 ? 154.082 45.768 -1.847 1.00 15.72 261 SER B CA 1
ATOM 4362 C C . SER B 1 261 ? 154.787 46.821 -1.008 1.00 15.28 261 SER B C 1
ATOM 4363 O O . SER B 1 261 ? 154.743 46.775 0.212 1.00 16.43 261 SER B O 1
ATOM 4366 N N . VAL B 1 262 ? 155.430 47.770 -1.660 1.00 15.79 262 VAL B N 1
ATOM 4367 C CA . VAL B 1 262 ? 156.100 48.870 -0.959 1.00 16.25 262 VAL B CA 1
ATOM 4368 C C . VAL B 1 262 ? 155.080 49.724 -0.195 1.00 17.26 262 VAL B C 1
ATOM 4369 O O . VAL B 1 262 ? 155.295 50.055 0.961 1.00 17.22 262 VAL B O 1
ATOM 4373 N N . ALA B 1 263 ? 153.952 50.054 -0.826 1.00 18.88 263 ALA B N 1
ATOM 4374 C CA . ALA B 1 263 ? 152.873 50.762 -0.132 1.00 19.36 263 ALA B CA 1
ATOM 4375 C C . ALA B 1 263 ? 152.382 49.992 1.088 1.00 20.11 263 ALA B C 1
ATOM 4376 O O . ALA B 1 263 ? 152.174 50.564 2.155 1.00 21.22 263 ALA B O 1
ATOM 4378 N N . GLU B 1 264 ? 152.219 48.685 0.938 1.00 20.72 264 GLU B N 1
ATOM 4379 C CA . GLU B 1 264 ? 151.763 47.817 2.018 1.00 22.66 264 GLU B CA 1
ATOM 4380 C C . GLU B 1 264 ? 152.765 47.834 3.197 1.00 21.72 264 GLU B C 1
ATOM 4381 O O . GLU B 1 264 ? 152.391 47.921 4.375 1.00 21.81 264 GLU B O 1
ATOM 4387 N N . ALA B 1 265 ? 154.048 47.802 2.866 1.00 21.18 265 ALA B N 1
ATOM 4388 C CA . ALA B 1 265 ? 155.114 47.889 3.850 1.00 19.73 265 ALA B CA 1
ATOM 4389 C C . ALA B 1 265 ? 155.099 49.211 4.605 1.00 19.61 265 ALA B C 1
ATOM 4390 O O . ALA B 1 265 ? 155.151 49.238 5.840 1.00 19.50 265 ALA B O 1
ATOM 4392 N N . LYS B 1 266 ? 154.984 50.302 3.858 1.00 19.43 266 LYS B N 1
ATOM 4393 C CA . LYS B 1 266 ? 154.937 51.659 4.434 1.00 19.55 266 LYS B CA 1
ATOM 4394 C C . LYS B 1 266 ? 153.764 51.805 5.416 1.00 20.35 266 LYS B C 1
ATOM 4395 O O . LYS B 1 266 ? 153.902 52.405 6.494 1.00 20.56 266 LYS B O 1
ATOM 4401 N N . ALA B 1 267 ? 152.635 51.203 5.064 1.00 22.09 267 ALA B N 1
ATOM 4402 C CA . ALA B 1 267 ? 151.437 51.241 5.906 1.00 23.63 267 ALA B CA 1
ATOM 4403 C C . ALA B 1 267 ? 151.617 50.527 7.241 1.00 23.87 267 ALA B C 1
ATOM 4404 O O . ALA B 1 267 ? 150.927 50.847 8.214 1.00 24.99 267 ALA B O 1
ATOM 4406 N N . GLN B 1 268 ? 152.538 49.563 7.286 1.00 23.07 268 GLN B N 1
ATOM 4407 C CA . GLN B 1 268 ? 152.816 48.791 8.490 1.00 23.53 268 GLN B CA 1
ATOM 4408 C C . GLN B 1 268 ? 153.865 49.418 9.405 1.00 22.54 268 GLN B C 1
ATOM 4409 O O . GLN B 1 268 ? 153.970 49.041 10.576 1.00 23.97 268 GLN B O 1
ATOM 4415 N N . LEU B 1 269 ? 154.681 50.334 8.883 1.00 21.40 269 LEU B N 1
ATOM 4416 C CA . LEU B 1 269 ? 155.787 50.875 9.644 1.00 21.31 269 LEU B CA 1
ATOM 4417 C C . LEU B 1 269 ? 155.315 51.883 10.691 1.00 21.02 269 LEU B C 1
ATOM 4418 O O . LEU B 1 269 ? 154.559 52.800 10.372 1.00 23.21 269 LEU B O 1
ATOM 4423 N N . PRO B 1 270 ? 155.769 51.733 11.925 1.00 20.27 270 PRO B N 1
ATOM 4424 C CA . PRO B 1 270 ? 155.431 52.690 12.989 1.00 20.36 270 PRO B CA 1
ATOM 4425 C C . PRO B 1 270 ? 156.068 54.045 12.801 1.00 19.90 270 PRO B C 1
ATOM 4426 O O . PRO B 1 270 ? 157.007 54.193 12.015 1.00 19.30 270 PRO B O 1
ATOM 4430 N N . ALA B 1 271 ? 155.572 55.030 13.554 1.00 19.76 271 ALA B N 1
ATOM 4431 C CA . ALA B 1 271 ? 156.233 56.311 13.634 1.00 20.48 271 ALA B CA 1
ATOM 4432 C C . ALA B 1 271 ? 157.659 56.014 14.050 1.00 18.94 271 ALA B C 1
ATOM 4433 O O . ALA B 1 271 ? 157.898 55.061 14.779 1.00 20.01 271 ALA B O 1
ATOM 4435 N N . GLY B 1 272 ? 158.603 56.783 13.535 1.00 18.50 272 GLY B N 1
ATOM 4436 C CA . GLY B 1 272 ? 159.994 56.663 13.913 1.00 18.48 272 GLY B CA 1
ATOM 4437 C C . GLY B 1 272 ? 160.750 55.672 13.038 1.00 17.75 272 GLY B C 1
ATOM 4438 O O . GLY B 1 272 ? 161.966 55.542 13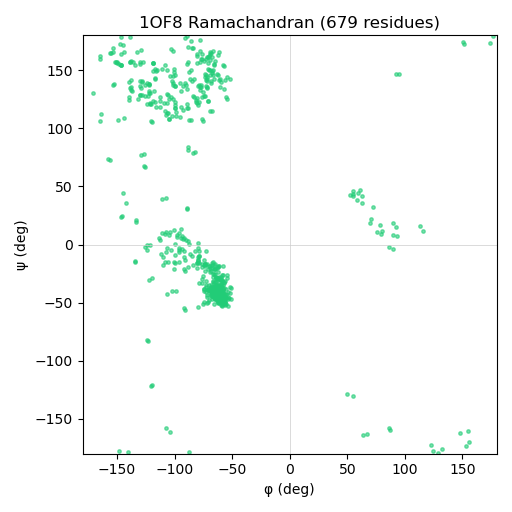.167 1.00 19.41 272 GLY B O 1
ATOM 4439 N N . SER B 1 273 ? 160.039 55.011 12.134 1.00 17.03 273 SER B N 1
ATOM 4440 C CA . SER B 1 273 ? 160.647 53.981 11.300 1.00 18.02 273 SER B CA 1
ATOM 4441 C C . SER B 1 273 ? 161.665 54.520 10.328 1.00 16.63 273 SER B C 1
ATOM 4442 O O . SER B 1 273 ? 161.555 55.620 9.826 1.00 18.27 273 SER B O 1
ATOM 4445 N N . ASN B 1 274 ? 162.637 53.688 10.022 1.00 15.31 274 ASN B N 1
ATOM 4446 C CA . ASN B 1 274 ? 163.621 54.006 9.025 1.00 14.56 274 ASN B CA 1
ATOM 4447 C C . ASN B 1 274 ? 163.168 53.573 7.631 1.00 14.55 274 ASN B C 1
ATOM 4448 O O . ASN B 1 274 ? 162.154 52.909 7.481 1.00 16.36 274 ASN B O 1
ATOM 4453 N N . GLY B 1 275 ? 163.908 53.996 6.621 1.00 13.41 275 GLY B N 1
ATOM 4454 C CA . GLY B 1 275 ? 163.622 53.620 5.252 1.00 12.21 275 GLY B CA 1
ATOM 4455 C C . GLY B 1 275 ? 163.784 52.141 4.957 1.00 12.39 275 GLY B C 1
ATOM 4456 O O . GLY B 1 275 ? 164.505 51.409 5.648 1.00 14.18 275 GLY B O 1
ATOM 4457 N N . LEU B 1 276 ? 163.106 51.733 3.903 1.00 11.99 276 LEU B N 1
ATOM 4458 C CA . LEU B 1 276 ? 163.052 50.349 3.468 1.00 11.31 276 LEU B CA 1
ATOM 4459 C C . LEU B 1 276 ? 164.210 50.024 2.543 1.00 10.82 276 LEU B C 1
ATOM 4460 O O . LEU B 1 276 ? 164.668 50.867 1.777 1.00 11.86 276 LEU B O 1
ATOM 4465 N N . MET B 1 277 ? 164.652 48.769 2.593 1.00 11.04 277 MET B N 1
ATOM 4466 C CA . MET B 1 277 ? 165.629 48.245 1.654 1.00 11.40 277 MET B CA 1
ATOM 4467 C C . MET B 1 277 ? 164.986 47.127 0.875 1.00 11.49 277 MET B C 1
ATOM 4468 O O . MET B 1 277 ? 164.208 46.375 1.434 1.00 11.17 277 MET B O 1
ATOM 4473 N N . ILE B 1 278 ? 165.320 47.030 -0.414 1.00 11.28 278 ILE B N 1
ATOM 4474 C CA . ILE B 1 278 ? 164.781 45.977 -1.274 1.00 11.82 278 ILE B CA 1
ATOM 4475 C C . ILE B 1 278 ? 165.933 45.081 -1.741 1.00 12.49 278 ILE B C 1
ATOM 4476 O O . ILE B 1 278 ? 166.868 45.532 -2.374 1.00 11.32 278 ILE B O 1
ATOM 4481 N N . ASP B 1 279 ? 165.857 43.811 -1.365 1.00 11.54 279 ASP B N 1
ATOM 4482 C CA . ASP B 1 279 ? 166.761 42.763 -1.860 1.00 11.62 279 ASP B CA 1
ATOM 4483 C C . ASP B 1 279 ? 166.307 42.323 -3.240 1.00 11.50 279 ASP B C 1
ATOM 4484 O O . ASP B 1 279 ? 165.155 41.899 -3.424 1.00 11.93 279 ASP B O 1
ATOM 4489 N N . TYR B 1 280 ? 167.181 42.489 -4.220 1.00 11.83 280 TYR B N 1
ATOM 4490 C CA . TYR B 1 280 ? 166.871 42.037 -5.587 1.00 12.18 280 TYR B CA 1
ATOM 4491 C C . TYR B 1 280 ? 166.933 40.514 -5.737 1.00 13.00 280 TYR B C 1
ATOM 4492 O O . TYR B 1 280 ? 166.383 39.950 -6.686 1.00 14.60 280 TYR B O 1
ATOM 4501 N N . SER B 1 281 ? 167.600 39.849 -4.801 1.00 12.88 281 SER B N 1
ATOM 4502 C CA . SER B 1 281 ? 167.870 38.410 -4.893 1.00 11.90 281 SER B CA 1
ATOM 4503 C C . SER B 1 281 ? 166.949 37.589 -3.975 1.00 11.87 281 SER B C 1
ATOM 4504 O O . SER B 1 281 ? 165.882 38.056 -3.593 1.00 13.07 281 SER B O 1
ATOM 4507 N N . HIS B 1 282 ? 167.332 36.350 -3.670 1.00 11.83 282 HIS B N 1
ATOM 4508 C CA . HIS B 1 282 ? 166.567 35.484 -2.771 1.00 12.74 282 HIS B CA 1
ATOM 4509 C C . HIS B 1 282 ? 165.125 35.361 -3.271 1.00 13.63 282 HIS B C 1
ATOM 4510 O O . HIS B 1 282 ? 164.916 35.038 -4.445 1.00 14.15 282 HIS B O 1
ATOM 4517 N N . GLY B 1 283 ? 164.136 35.572 -2.412 1.00 12.87 283 GLY B N 1
ATOM 4518 C CA . GLY B 1 283 ? 162.750 35.435 -2.822 1.00 13.49 283 GLY B CA 1
ATOM 4519 C C . GLY B 1 283 ? 162.299 36.397 -3.915 1.00 14.23 283 GLY B C 1
ATOM 4520 O O . GLY B 1 283 ? 161.382 36.087 -4.671 1.00 17.74 283 GLY B O 1
ATOM 4521 N N . ASN B 1 284 ? 162.971 37.536 -4.058 1.00 13.27 284 ASN B N 1
ATOM 4522 C CA . ASN B 1 284 ? 162.578 38.500 -5.094 1.00 13.42 284 ASN B CA 1
ATOM 4523 C C . ASN B 1 284 ? 163.072 38.168 -6.502 1.00 14.25 284 ASN B C 1
ATOM 4524 O O . ASN B 1 284 ? 162.580 38.744 -7.473 1.00 15.14 284 ASN B O 1
ATOM 4529 N N . SER B 1 285 ? 164.012 37.229 -6.600 1.00 16.61 285 SER B N 1
ATOM 4530 C CA . SER B 1 285 ? 164.501 36.718 -7.888 1.00 18.36 285 SER B CA 1
ATOM 4531 C C . SER B 1 285 ? 163.890 35.385 -8.312 1.00 20.97 285 SER B C 1
ATOM 4532 O O . SER B 1 285 ? 164.253 34.857 -9.369 1.00 18.91 285 SER B O 1
ATOM 4535 N N . ASN B 1 286 ? 162.988 34.816 -7.509 1.00 25.36 286 ASN B N 1
ATOM 4536 C CA . ASN B 1 286 ? 162.133 33.697 -7.992 1.00 29.71 286 ASN B CA 1
ATOM 4537 C C . ASN B 1 286 ? 162.946 32.538 -8.552 1.00 30.17 286 ASN B C 1
ATOM 4538 O O . ASN B 1 286 ? 162.626 31.992 -9.625 1.00 32.08 286 ASN B O 1
ATOM 4543 N N . LYS B 1 287 ? 164.011 32.184 -7.837 1.00 29.31 287 LYS B N 1
ATOM 4544 C CA . LYS B 1 287 ? 164.889 31.104 -8.230 1.00 29.46 287 LYS B CA 1
ATOM 4545 C C . LYS B 1 287 ? 165.803 31.395 -9.451 1.00 28.06 287 LYS B C 1
ATOM 4546 O O . LYS B 1 287 ? 166.157 30.450 -10.168 1.00 28.64 287 LYS B O 1
ATOM 4548 N N . ASP B 1 288 ? 166.250 32.647 -9.659 1.00 24.59 288 ASP B N 1
ATOM 4549 C CA . ASP B 1 288 ? 166.983 32.970 -10.899 1.00 21.00 288 ASP B CA 1
ATOM 4550 C C . ASP B 1 288 ? 167.756 34.294 -10.846 1.00 18.00 288 ASP B C 1
ATOM 4551 O O . ASP B 1 288 ? 167.153 35.361 -10.821 1.00 16.84 288 ASP B O 1
ATOM 4556 N N . PHE B 1 289 ? 169.093 34.240 -10.861 1.00 16.78 289 PHE B N 1
ATOM 4557 C CA . PHE B 1 289 ? 169.917 35.460 -10.764 1.00 17.17 289 PHE B CA 1
ATOM 4558 C C . PHE B 1 289 ? 169.647 36.467 -11.866 1.00 15.97 289 PHE B C 1
ATOM 4559 O O . PHE B 1 289 ? 169.855 37.671 -11.697 1.00 16.23 289 PHE B O 1
ATOM 4567 N N . ARG B 1 290 ? 169.178 35.976 -13.005 1.00 15.31 290 ARG B N 1
ATOM 4568 C CA . ARG B 1 290 ? 168.875 36.833 -14.138 1.00 14.62 290 ARG B CA 1
ATOM 4569 C C . ARG B 1 290 ? 167.709 37.777 -13.879 1.00 14.39 290 ARG B C 1
ATOM 4570 O O . ARG B 1 290 ? 167.482 38.711 -14.648 1.00 15.20 290 ARG B O 1
ATOM 4578 N N . ASN B 1 291 ? 166.934 37.503 -12.830 1.00 14.01 291 ASN B N 1
ATOM 4579 C CA . ASN B 1 291 ? 165.841 38.393 -12.447 1.00 14.06 291 ASN B CA 1
ATOM 4580 C C . ASN B 1 291 ? 166.285 39.623 -11.660 1.00 13.90 291 ASN B C 1
ATOM 4581 O O . ASN B 1 291 ? 165.530 40.558 -11.552 1.00 14.77 291 ASN B O 1
ATOM 4586 N N . GLN B 1 292 ? 167.503 39.640 -11.136 1.00 13.42 292 GLN B N 1
ATOM 4587 C CA . GLN B 1 292 ? 167.944 40.787 -10.339 1.00 12.52 292 GLN B CA 1
ATOM 4588 C C . GLN B 1 292 ? 167.915 42.101 -11.119 1.00 13.81 292 GLN B C 1
ATOM 4589 O O . GLN B 1 292 ? 167.444 43.079 -10.576 1.00 14.33 292 GLN B O 1
ATOM 4595 N N . PRO B 1 293 ? 168.372 42.152 -12.374 1.00 15.32 293 PRO B N 1
ATOM 4596 C CA . PRO B 1 293 ? 168.210 43.372 -13.178 1.00 16.15 293 PRO B CA 1
ATOM 4597 C C . PRO B 1 293 ? 166.744 43.731 -13.465 1.00 16.79 293 PRO B C 1
ATOM 4598 O O . PRO B 1 293 ? 166.433 44.917 -13.601 1.00 18.76 293 PRO B O 1
ATOM 4602 N N . LYS B 1 294 ? 165.859 42.739 -13.522 1.00 16.26 294 LYS B N 1
ATOM 4603 C CA . LYS B 1 294 ? 164.423 42.995 -13.711 1.00 17.45 294 LYS B CA 1
ATOM 4604 C C . LYS B 1 294 ? 163.830 43.659 -12.466 1.00 16.76 294 LYS B C 1
ATOM 4605 O O . LYS B 1 294 ? 163.040 44.590 -12.572 1.00 17.65 294 LYS B O 1
ATOM 4611 N N . VAL B 1 295 ? 164.229 43.194 -11.281 1.00 15.43 295 VAL B N 1
ATOM 4612 C CA . VAL B 1 295 ? 163.813 43.831 -10.039 1.00 14.98 295 VAL B CA 1
ATOM 4613 C C . VAL B 1 295 ? 164.346 45.256 -10.021 1.00 15.70 295 VAL B C 1
ATOM 4614 O O . VAL B 1 295 ? 163.625 46.198 -9.655 1.00 15.36 295 VAL B O 1
ATOM 4618 N N . ASN B 1 296 ? 165.596 45.428 -10.450 1.00 15.35 296 ASN B N 1
ATOM 4619 C CA . ASN B 1 296 ? 166.219 46.758 -10.477 1.00 15.77 296 ASN B CA 1
ATOM 4620 C C . ASN B 1 296 ? 165.405 47.714 -11.322 1.00 15.41 296 ASN B C 1
ATOM 4621 O O . ASN B 1 296 ? 165.212 48.867 -10.950 1.00 15.61 296 ASN B O 1
ATOM 4626 N N . ASP B 1 297 ? 164.908 47.241 -12.455 1.00 16.33 297 ASP B N 1
ATOM 4627 C CA . ASP B 1 297 ? 164.108 48.102 -13.307 1.00 17.10 297 ASP B CA 1
ATOM 4628 C C . ASP B 1 297 ? 162.865 48.601 -12.601 1.00 16.38 297 ASP B C 1
ATOM 4629 O O . ASP B 1 297 ? 162.544 49.775 -12.704 1.00 16.84 297 ASP B O 1
ATOM 4634 N N . VAL B 1 298 ? 162.163 47.725 -11.890 1.00 15.62 298 VAL B N 1
ATOM 4635 C CA . VAL B 1 298 ? 160.932 48.094 -11.193 1.00 16.27 298 VAL B CA 1
ATOM 4636 C C . VAL B 1 298 ? 161.214 49.020 -9.995 1.00 15.82 298 VAL B C 1
ATOM 4637 O O . VAL B 1 298 ? 160.473 49.977 -9.723 1.00 15.11 298 VAL B O 1
ATOM 4641 N N . VAL B 1 299 ? 162.309 48.757 -9.298 1.00 14.88 299 VAL B N 1
ATOM 4642 C CA . VAL B 1 299 ? 162.712 49.584 -8.174 1.00 14.10 299 VAL B CA 1
ATOM 4643 C C . VAL B 1 299 ? 163.155 50.957 -8.647 1.00 13.57 299 VAL B C 1
ATOM 4644 O O . VAL B 1 299 ? 162.752 51.970 -8.063 1.00 14.18 299 VAL B O 1
ATOM 4648 N N . CYS B 1 300 ? 163.929 51.003 -9.722 1.00 14.58 300 CYS B N 1
ATOM 4649 C CA . CYS B 1 300 ? 164.360 52.254 -10.339 1.00 15.58 300 CYS B CA 1
ATOM 4650 C C . CYS B 1 300 ? 163.174 53.106 -10.788 1.00 16.38 300 CYS B C 1
ATOM 4651 O O . CYS B 1 300 ? 163.185 54.308 -10.593 1.00 16.44 300 CYS B O 1
ATOM 4654 N N . GLU B 1 301 ? 162.147 52.479 -11.363 1.00 17.29 301 GLU B N 1
ATOM 4655 C CA . GLU B 1 301 ? 160.939 53.198 -11.786 1.00 18.52 301 GLU B CA 1
ATOM 4656 C C . GLU B 1 301 ? 160.306 53.913 -10.593 1.00 17.63 301 GLU B C 1
ATOM 4657 O O . GLU B 1 301 ? 159.950 55.076 -10.687 1.00 18.90 301 GLU B O 1
ATOM 4663 N N . GLN B 1 302 ? 160.158 53.202 -9.471 1.00 16.06 302 GLN B N 1
ATOM 4664 C CA . GLN B 1 302 ? 159.592 53.794 -8.259 1.00 15.87 302 GLN B CA 1
ATOM 4665 C C . GLN B 1 302 ? 160.447 54.946 -7.735 1.00 15.78 302 GLN B C 1
ATOM 4666 O O . GLN B 1 302 ? 159.917 56.018 -7.442 1.00 16.66 302 GLN B O 1
ATOM 4672 N N . ILE B 1 303 ? 161.750 54.725 -7.606 1.00 15.09 303 ILE B N 1
ATOM 4673 C CA . ILE B 1 303 ? 162.665 55.769 -7.133 1.00 15.10 303 ILE B CA 1
ATOM 4674 C C . ILE B 1 303 ? 162.610 56.997 -8.051 1.00 16.15 303 ILE B C 1
ATOM 4675 O O . ILE B 1 303 ? 162.414 58.119 -7.583 1.00 15.47 303 ILE B O 1
ATOM 4680 N N . ALA B 1 304 ? 162.771 56.784 -9.351 1.00 15.57 304 ALA B N 1
ATOM 4681 C CA . ALA B 1 304 ? 162.821 57.894 -10.301 1.00 17.23 304 ALA B CA 1
ATOM 4682 C C . ALA B 1 304 ? 161.543 58.707 -10.293 1.00 18.76 304 ALA B C 1
ATOM 4683 O O . ALA B 1 304 ? 161.586 59.903 -10.541 1.00 19.98 304 ALA B O 1
ATOM 4685 N N . ASN B 1 305 ? 160.418 58.072 -9.980 1.00 18.89 305 ASN B N 1
ATOM 4686 C CA . ASN B 1 305 ? 159.135 58.762 -9.938 1.00 20.38 305 ASN B CA 1
ATOM 4687 C C . ASN B 1 305 ? 158.768 59.370 -8.583 1.00 19.07 305 ASN B C 1
ATOM 4688 O O . ASN B 1 305 ? 157.699 59.970 -8.427 1.00 19.41 305 ASN B O 1
ATOM 4693 N N . GLY B 1 306 ? 159.687 59.279 -7.629 1.00 17.85 306 GLY B N 1
ATOM 4694 C CA . GLY B 1 306 ? 159.590 60.041 -6.401 1.00 16.79 306 GLY B CA 1
ATOM 4695 C C . GLY B 1 306 ? 159.364 59.255 -5.129 1.00 17.24 306 GLY B C 1
ATOM 4696 O O . GLY B 1 306 ? 158.980 59.841 -4.123 1.00 17.41 306 GLY B O 1
ATOM 4697 N N . GLU B 1 307 ? 159.596 57.945 -5.168 1.00 15.66 307 GLU B N 1
ATOM 4698 C CA . GLU B 1 307 ? 159.458 57.088 -3.981 1.00 15.27 307 GLU B CA 1
ATOM 4699 C C . GLU B 1 307 ? 160.651 57.322 -3.067 1.00 15.64 307 GLU B C 1
ATOM 4700 O O . GLU B 1 307 ? 161.759 56.854 -3.327 1.00 15.85 307 GLU B O 1
ATOM 4706 N N . ASN B 1 308 ? 160.398 58.025 -1.970 1.00 16.27 308 ASN B N 1
ATOM 4707 C CA . ASN B 1 308 ? 161.434 58.348 -0.995 1.00 15.98 308 ASN B CA 1
ATOM 4708 C C . ASN B 1 308 ? 161.576 57.331 0.134 1.00 15.19 308 ASN B C 1
ATOM 4709 O O . ASN B 1 308 ? 162.549 57.392 0.885 1.00 15.64 308 ASN B O 1
ATOM 4714 N N . ALA B 1 309 ? 160.634 56.398 0.250 1.00 14.78 309 ALA B N 1
ATOM 4715 C CA . ALA B 1 309 ? 160.708 55.400 1.306 1.00 15.61 309 ALA B CA 1
ATOM 4716 C C . ALA B 1 309 ? 161.651 54.255 0.974 1.00 13.75 309 ALA B C 1
ATOM 4717 O O . ALA B 1 309 ? 162.015 53.508 1.872 1.00 13.67 309 ALA B O 1
ATOM 4719 N N . ILE B 1 310 ? 162.034 54.107 -0.291 1.00 12.72 310 ILE B N 1
ATOM 4720 C CA . ILE B 1 310 ? 163.043 53.119 -0.669 1.00 12.96 310 ILE B CA 1
ATOM 4721 C C . ILE B 1 310 ? 164.380 53.817 -0.513 1.00 12.68 310 ILE B C 1
ATOM 4722 O O . ILE B 1 310 ? 164.737 54.698 -1.301 1.00 14.30 310 ILE B O 1
ATOM 4727 N N . THR B 1 311 ? 165.113 53.438 0.524 1.00 12.60 311 THR B N 1
ATOM 4728 C CA . THR B 1 311 ? 166.390 54.068 0.812 1.00 11.70 311 THR B CA 1
ATOM 4729 C C . THR B 1 311 ? 167.570 53.134 0.588 1.00 10.96 311 THR B C 1
ATOM 4730 O O . THR B 1 311 ? 168.712 53.582 0.644 1.00 12.68 311 THR B O 1
ATOM 4734 N N . GLY B 1 312 ? 167.306 51.850 0.332 1.00 9.89 312 GLY B N 1
ATOM 4735 C CA . GLY B 1 312 ? 168.372 50.889 0.173 1.00 10.88 312 GLY B CA 1
ATOM 4736 C C . GLY B 1 312 ? 168.018 49.753 -0.767 1.00 10.35 312 GLY B C 1
ATOM 4737 O O . GLY B 1 312 ? 166.853 49.460 -1.005 1.00 10.79 312 GLY B O 1
ATOM 4738 N N . VAL B 1 313 ? 169.050 49.137 -1.322 1.00 11.28 313 VAL B N 1
ATOM 4739 C CA . VAL B 1 313 ? 168.900 47.899 -2.094 1.00 12.18 313 VAL B CA 1
ATOM 4740 C C . VAL B 1 313 ? 170.029 46.943 -1.766 1.00 11.19 313 VAL B C 1
ATOM 4741 O O . VAL B 1 313 ? 171.071 47.352 -1.259 1.00 10.91 313 VAL B O 1
ATOM 4745 N N . MET B 1 314 ? 169.768 45.653 -2.014 1.00 10.61 314 MET B N 1
ATOM 4746 C CA . MET B 1 314 ? 170.732 44.597 -1.823 1.00 11.08 314 MET B CA 1
ATOM 4747 C C . MET B 1 314 ? 170.792 43.732 -3.091 1.00 11.63 314 MET B C 1
ATOM 4748 O O . MET B 1 314 ? 169.776 43.420 -3.705 1.00 12.01 314 MET B O 1
ATOM 4753 N N . ILE B 1 315 ? 172.015 43.407 -3.482 1.00 11.36 315 ILE B N 1
ATOM 4754 C CA . ILE B 1 315 ? 172.294 42.731 -4.747 1.00 12.42 315 ILE B CA 1
ATOM 4755 C C . ILE B 1 315 ? 173.337 41.660 -4.540 1.00 12.89 315 ILE B C 1
ATOM 4756 O O . ILE B 1 315 ? 174.372 41.918 -3.917 1.00 12.95 315 ILE B O 1
ATOM 4761 N N . GLU B 1 316 ? 173.077 40.469 -5.081 1.00 12.79 316 GLU B N 1
ATOM 4762 C CA . GLU B 1 316 ? 174.018 39.363 -5.023 1.00 13.12 316 GLU B CA 1
ATOM 4763 C C . GLU B 1 316 ? 174.753 39.313 -6.339 1.00 12.94 316 GLU B C 1
ATOM 4764 O O . GLU B 1 316 ? 174.174 38.933 -7.373 1.00 13.75 316 GLU B O 1
ATOM 4770 N N . SER B 1 317 ? 176.031 39.662 -6.251 1.00 12.36 317 SER B N 1
ATOM 4771 C CA . SER B 1 317 ? 176.919 39.975 -7.351 1.00 12.47 317 SER B CA 1
ATOM 4772 C C . SER B 1 317 ? 178.301 39.375 -7.095 1.00 13.48 317 SER B C 1
ATOM 4773 O O . SER B 1 317 ? 178.820 39.404 -5.977 1.00 14.69 317 SER B O 1
ATOM 4776 N N . ASN B 1 318 ? 178.900 38.841 -8.144 1.00 15.09 318 ASN B N 1
ATOM 4777 C CA . ASN B 1 318 ? 180.243 38.295 -8.073 1.00 14.36 318 ASN B CA 1
ATOM 4778 C C . ASN B 1 318 ? 181.024 38.686 -9.322 1.00 15.11 318 ASN B C 1
ATOM 4779 O O . ASN B 1 318 ? 180.516 39.370 -10.201 1.00 14.96 318 ASN B O 1
ATOM 4784 N N . ILE B 1 319 ? 182.281 38.273 -9.369 1.00 15.55 319 ILE B N 1
ATOM 4785 C CA . ILE B 1 319 ? 183.103 38.512 -10.537 1.00 15.75 319 ILE B CA 1
ATOM 4786 C C . ILE B 1 319 ? 182.409 37.926 -11.767 1.00 15.37 319 ILE B C 1
ATOM 4787 O O . ILE B 1 319 ? 182.215 38.613 -12.800 1.00 15.48 319 ILE B O 1
ATOM 4792 N N . ASN B 1 320 ? 182.043 36.653 -11.649 1.00 16.15 320 ASN B N 1
ATOM 4793 C CA . ASN B 1 320 ? 181.358 35.920 -12.695 1.00 17.07 320 ASN B CA 1
ATOM 4794 C C . ASN B 1 320 ? 179.999 35.459 -12.217 1.00 17.11 320 ASN B C 1
ATOM 4795 O O . ASN B 1 320 ? 179.775 35.311 -11.023 1.00 17.55 320 ASN B O 1
ATOM 4800 N N . GLU B 1 321 ? 179.089 35.225 -13.160 1.00 16.35 321 GLU B N 1
ATOM 4801 C CA . GLU B 1 321 ? 177.709 34.898 -12.833 1.00 15.85 321 GLU B CA 1
ATOM 4802 C C . GLU B 1 321 ? 177.507 33.440 -12.451 1.00 16.46 321 GLU B C 1
ATOM 4803 O O . GLU B 1 321 ? 178.362 32.573 -12.699 1.00 18.54 321 GLU B O 1
ATOM 4809 N N . GLY B 1 322 ? 176.354 33.180 -11.836 1.00 16.50 322 GLY B N 1
ATOM 4810 C CA . GLY B 1 322 ? 175.907 31.831 -11.585 1.00 16.43 322 GLY B CA 1
ATOM 4811 C C . GLY B 1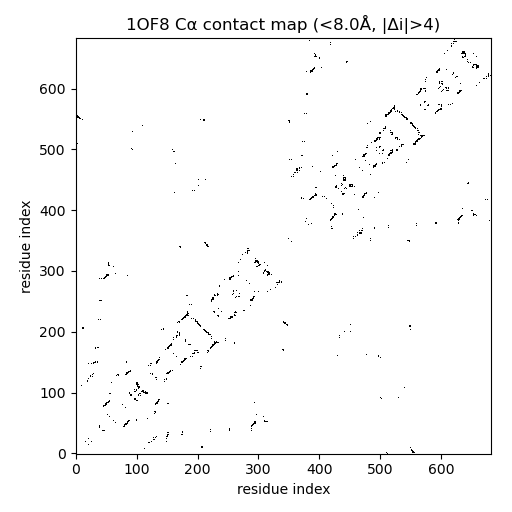 322 ? 176.475 31.301 -10.297 1.00 16.69 322 GLY B C 1
ATOM 4812 O O . GLY B 1 322 ? 176.812 32.072 -9.387 1.00 17.50 322 GLY B O 1
ATOM 4813 N N . ASN B 1 323 ? 176.512 29.982 -10.193 1.00 17.67 323 ASN B N 1
ATOM 4814 C CA . ASN B 1 323 ? 177.138 29.309 -9.053 1.00 18.11 323 ASN B CA 1
ATOM 4815 C C . ASN B 1 323 ? 177.741 27.977 -9.475 1.00 17.74 323 ASN B C 1
ATOM 4816 O O . ASN B 1 323 ? 177.717 27.612 -10.654 1.00 18.79 323 ASN B O 1
ATOM 4821 N N . GLN B 1 324 ? 178.300 27.258 -8.512 1.00 17.41 324 GLN B N 1
ATOM 4822 C CA . GLN B 1 324 ? 178.914 25.964 -8.769 1.00 17.96 324 GLN B CA 1
ATOM 4823 C C . GLN B 1 324 ? 178.798 25.089 -7.539 1.00 19.97 324 GLN B C 1
ATOM 4824 O O . GLN B 1 324 ? 178.669 25.586 -6.424 1.00 19.72 324 GLN B O 1
ATOM 4830 N N . GLY B 1 325 ? 178.845 23.784 -7.750 1.00 21.45 325 GLY B N 1
ATOM 4831 C CA . GLY B 1 325 ? 178.941 22.838 -6.657 1.00 22.77 325 GLY B CA 1
ATOM 4832 C C . GLY B 1 325 ? 180.336 22.756 -6.063 1.00 23.87 325 GLY B C 1
ATOM 4833 O O . GLY B 1 325 ? 181.330 23.190 -6.655 1.00 23.94 325 GLY B O 1
ATOM 4834 N N . ILE B 1 326 ? 180.403 22.181 -4.869 1.00 25.61 326 ILE B N 1
ATOM 4835 C CA . ILE B 1 326 ? 181.659 21.980 -4.167 1.00 26.79 326 ILE B CA 1
ATOM 4836 C C . ILE B 1 326 ? 182.106 20.536 -4.380 1.00 29.37 326 ILE B C 1
ATOM 4837 O O . ILE B 1 326 ? 181.398 19.619 -3.970 1.00 30.03 326 ILE B O 1
ATOM 4842 N N . PRO B 1 327 ? 183.256 20.326 -5.015 1.00 31.84 327 PRO B N 1
ATOM 4843 C CA . PRO B 1 327 ? 183.777 18.961 -5.208 1.00 33.51 327 PRO B CA 1
ATOM 4844 C C . PRO B 1 327 ? 184.467 18.420 -3.953 1.00 34.92 327 PRO B C 1
ATOM 4845 O O . PRO B 1 327 ? 184.623 17.183 -3.873 1.00 37.25 327 PRO B O 1
ATOM 4849 N N . LYS B 1 331 ? 187.963 22.558 -3.176 1.00 37.51 331 LYS B N 1
ATOM 4850 C CA . LYS B 1 331 ? 188.395 23.960 -3.207 1.00 37.39 331 LYS B CA 1
ATOM 4851 C C . LYS B 1 331 ? 189.400 24.197 -4.319 1.00 36.53 331 LYS B C 1
ATOM 4852 O O . LYS B 1 331 ? 189.329 25.189 -5.036 1.00 35.70 331 LYS B O 1
ATOM 4858 N N . ALA B 1 332 ? 190.333 23.263 -4.471 1.00 35.77 332 ALA B N 1
ATOM 4859 C CA . ALA B 1 332 ? 191.286 23.293 -5.573 1.00 35.64 332 ALA B CA 1
ATOM 4860 C C . ALA B 1 332 ? 190.583 23.105 -6.923 1.00 34.43 332 ALA B C 1
ATOM 4861 O O . ALA B 1 332 ? 191.095 23.553 -7.951 1.00 36.33 332 ALA B O 1
ATOM 4863 N N . GLY B 1 333 ? 189.417 22.450 -6.915 1.00 32.13 333 GLY B N 1
ATOM 4864 C CA . GLY B 1 333 ? 188.633 22.244 -8.119 1.00 30.73 333 GLY B CA 1
ATOM 4865 C C . GLY B 1 333 ? 187.552 23.284 -8.380 1.00 29.01 333 GLY B C 1
ATOM 4866 O O . GLY B 1 333 ? 186.680 23.076 -9.223 1.00 28.65 333 GLY B O 1
ATOM 4867 N N . LEU B 1 334 ? 187.593 24.406 -7.669 1.00 26.62 334 LEU B N 1
ATOM 4868 C CA . LEU B 1 334 ? 186.587 25.451 -7.859 1.00 24.39 334 LEU B CA 1
ATOM 4869 C C . LEU B 1 334 ? 186.957 26.411 -8.974 1.00 23.57 334 LEU B C 1
ATOM 4870 O O . LEU B 1 334 ? 188.122 26.771 -9.144 1.00 25.10 334 LEU B O 1
ATOM 4875 N N . LYS B 1 335 ? 185.946 26.832 -9.718 1.00 22.43 335 LYS B N 1
ATOM 4876 C CA . LYS B 1 335 ? 186.094 27.879 -10.720 1.00 23.19 335 LYS B CA 1
ATOM 4877 C C . LYS B 1 335 ? 186.258 29.234 -10.019 1.00 21.86 335 LYS B C 1
ATOM 4878 O O . LYS B 1 335 ? 185.617 29.498 -9.004 1.00 21.39 335 LYS B O 1
ATOM 4884 N N . TYR B 1 336 ? 187.114 30.081 -10.575 1.00 21.94 336 TYR B N 1
ATOM 4885 C CA . TYR B 1 336 ? 187.443 31.379 -9.994 1.00 21.06 336 TYR B CA 1
ATOM 4886 C C . TYR B 1 336 ? 186.289 32.357 -10.121 1.00 20.37 336 TYR B C 1
ATOM 4887 O O . TYR B 1 336 ? 185.696 32.487 -11.187 1.00 20.47 336 TYR B O 1
ATOM 4896 N N . GLY B 1 337 ? 185.999 33.062 -9.036 1.00 19.05 337 GLY B N 1
ATOM 4897 C CA . GLY B 1 337 ? 185.061 34.168 -9.062 1.00 17.40 337 GLY B CA 1
ATOM 4898 C C . GLY B 1 337 ? 183.613 33.765 -9.251 1.00 16.95 337 GLY B C 1
ATOM 4899 O O . GLY B 1 337 ? 182.803 34.570 -9.660 1.00 16.41 337 GLY B O 1
ATOM 4900 N N . VAL B 1 338 ? 183.296 32.522 -8.925 1.00 16.17 338 VAL B N 1
ATOM 4901 C CA . VAL B 1 338 ? 181.944 31.977 -9.006 1.00 16.20 338 VAL B CA 1
ATOM 4902 C C . VAL B 1 338 ? 181.495 31.455 -7.633 1.00 16.20 338 VAL B C 1
ATOM 4903 O O . VAL B 1 338 ? 182.206 30.701 -6.961 1.00 16.30 338 VAL B O 1
ATOM 4907 N N . SER B 1 339 ? 180.289 31.846 -7.253 1.00 15.36 339 SER B N 1
ATOM 4908 C CA . SER B 1 339 ? 179.688 31.512 -5.976 1.00 15.29 339 SER B CA 1
ATOM 4909 C C . SER B 1 339 ? 179.610 30.030 -5.727 1.00 15.48 339 SER B C 1
ATOM 4910 O O . SER B 1 339 ? 179.295 29.282 -6.639 1.00 16.96 339 SER B O 1
ATOM 4913 N N . ILE B 1 340 ? 179.844 29.607 -4.489 1.00 15.64 340 ILE B N 1
ATOM 4914 C CA . ILE B 1 340 ? 179.586 28.220 -4.103 1.00 15.43 340 ILE B CA 1
ATOM 4915 C C . ILE B 1 340 ? 178.315 28.087 -3.252 1.00 15.64 340 ILE B C 1
ATOM 4916 O O . ILE B 1 340 ? 178.012 27.011 -2.763 1.00 17.34 340 ILE B O 1
ATOM 4921 N N . THR B 1 341 ? 177.562 29.178 -3.125 1.00 15.42 341 THR B N 1
ATOM 4922 C CA . THR B 1 341 ? 176.216 29.156 -2.538 1.00 16.04 341 THR B CA 1
ATOM 4923 C C . THR B 1 341 ? 175.207 29.656 -3.573 1.00 17.18 341 THR B C 1
ATOM 4924 O O . THR B 1 341 ? 175.130 29.062 -4.656 1.00 19.59 341 THR B O 1
ATOM 4928 N N . ASP B 1 342 ? 174.455 30.728 -3.300 1.00 16.91 342 ASP B N 1
ATOM 4929 C CA . ASP B 1 342 ? 173.435 31.180 -4.262 1.00 16.54 342 ASP B CA 1
ATOM 4930 C C . ASP B 1 342 ? 174.087 31.763 -5.524 1.00 16.30 342 ASP B C 1
ATOM 4931 O O . ASP B 1 342 ? 175.148 32.355 -5.480 1.00 17.80 342 ASP B O 1
ATOM 4936 N N . ALA B 1 343 ? 173.401 31.633 -6.646 1.00 16.14 343 ALA B N 1
ATOM 4937 C CA . ALA B 1 343 ? 173.853 32.218 -7.891 1.00 15.68 343 ALA B CA 1
ATOM 4938 C C . ALA B 1 343 ? 173.788 33.742 -7.853 1.00 15.59 343 ALA B C 1
ATOM 4939 O O . ALA B 1 343 ? 172.863 34.329 -7.302 1.00 16.36 343 ALA B O 1
ATOM 4941 N N . CYS B 1 344 ? 174.797 34.367 -8.435 1.00 15.03 344 CYS B N 1
ATOM 4942 C CA . CYS B 1 344 ? 174.944 35.807 -8.466 1.00 15.62 344 CYS B CA 1
ATOM 4943 C C . CYS B 1 344 ? 174.930 36.317 -9.882 1.00 14.22 344 CYS B C 1
ATOM 4944 O O . CYS B 1 344 ? 175.291 35.585 -10.814 1.00 15.25 344 CYS B O 1
ATOM 4947 N N . ILE B 1 345 ? 174.569 37.586 -10.057 1.00 14.40 345 ILE B N 1
ATOM 4948 C CA . ILE B 1 345 ? 174.890 38.273 -11.310 1.00 15.33 345 ILE B CA 1
ATOM 4949 C C . ILE B 1 345 ? 176.390 38.498 -11.379 1.00 15.43 345 ILE B C 1
ATOM 4950 O O . ILE B 1 345 ? 177.043 38.624 -10.356 1.00 15.84 345 ILE B O 1
ATOM 4955 N N . GLY B 1 346 ? 176.933 38.517 -12.591 1.00 14.59 346 GLY B N 1
ATOM 4956 C CA . GLY B 1 346 ? 178.333 38.796 -12.801 1.00 14.83 346 GLY B CA 1
ATOM 4957 C C . GLY B 1 346 ? 178.656 40.275 -12.703 1.00 15.29 346 GLY B C 1
ATOM 4958 O O . GLY B 1 346 ? 177.774 41.114 -12.558 1.00 16.08 346 GLY B O 1
ATOM 4959 N N . TRP B 1 347 ? 179.933 40.597 -12.801 1.00 15.89 347 TRP B N 1
ATOM 4960 C CA . TRP B 1 347 ? 180.384 41.967 -12.588 1.00 16.29 347 TRP B CA 1
ATOM 4961 C C . TRP B 1 347 ? 179.825 42.930 -13.630 1.00 17.09 347 TRP B C 1
ATOM 4962 O O . TRP B 1 347 ? 179.423 44.056 -13.319 1.00 16.76 347 TRP B O 1
ATOM 4973 N N . GLU B 1 348 ? 179.794 42.491 -14.882 1.00 17.61 348 GLU B N 1
ATOM 4974 C CA . GLU B 1 348 ? 179.413 43.389 -15.954 1.00 18.73 348 GLU B CA 1
ATOM 4975 C C . GLU B 1 348 ? 177.938 43.771 -15.792 1.00 17.81 348 GLU B C 1
ATOM 4976 O O . GLU B 1 348 ? 177.576 44.936 -15.907 1.00 18.48 348 GLU B O 1
ATOM 4982 N N . THR B 1 349 ? 177.091 42.793 -15.492 1.00 18.18 349 THR B N 1
ATOM 4983 C CA . THR B 1 349 ? 175.692 43.063 -15.203 1.00 17.80 349 THR B CA 1
ATOM 4984 C C . THR B 1 349 ? 175.553 43.980 -14.007 1.00 16.95 349 THR B C 1
ATOM 4985 O O . THR B 1 349 ? 174.709 44.854 -14.001 1.00 17.22 349 THR B O 1
ATOM 4989 N N . THR B 1 350 ? 176.387 43.768 -12.993 1.00 15.82 350 THR B N 1
ATOM 4990 C CA . THR B 1 350 ? 176.346 44.594 -11.790 1.00 15.45 350 THR B CA 1
ATOM 4991 C C . THR B 1 350 ? 176.603 46.065 -12.091 1.00 15.54 350 THR B C 1
ATOM 4992 O O . THR B 1 350 ? 175.908 46.947 -11.583 1.00 16.84 350 THR B O 1
ATOM 4996 N N . GLU B 1 351 ? 177.603 46.334 -12.919 1.00 16.78 351 GLU B N 1
ATOM 4997 C CA . GLU B 1 351 ? 177.936 47.706 -13.272 1.00 18.34 351 GLU B CA 1
ATOM 4998 C C . GLU B 1 351 ? 176.754 48.374 -13.968 1.00 17.99 351 GLU B C 1
ATOM 4999 O O . GLU B 1 351 ? 176.416 49.500 -13.673 1.00 17.69 351 GLU B O 1
ATOM 5005 N N . ASP B 1 352 ? 176.114 47.671 -14.896 1.00 18.05 352 ASP B N 1
ATOM 5006 C CA . ASP B 1 352 ? 174.929 48.200 -15.562 1.00 19.29 352 ASP B CA 1
ATOM 5007 C C . ASP B 1 352 ? 173.799 48.495 -14.589 1.00 17.56 352 ASP B C 1
ATOM 5008 O O . ASP B 1 352 ? 173.173 49.553 -14.650 1.00 17.73 352 ASP B O 1
ATOM 5013 N N . VAL B 1 353 ? 173.542 47.553 -13.686 1.00 16.59 353 VAL B N 1
ATOM 5014 C CA . VAL B 1 353 ? 172.483 47.700 -12.697 1.00 15.44 353 VAL B CA 1
ATOM 5015 C C . VAL B 1 353 ? 172.738 48.935 -11.827 1.00 14.61 353 VAL B C 1
ATOM 5016 O O . VAL B 1 353 ? 171.820 49.725 -11.591 1.00 15.37 353 VAL B O 1
ATOM 5020 N N . LEU B 1 354 ? 173.971 49.100 -11.359 1.00 15.12 354 LEU B N 1
ATOM 5021 C CA . LEU B 1 354 ? 174.312 50.187 -10.444 1.00 16.24 354 LEU B CA 1
ATOM 5022 C C . LEU B 1 354 ? 174.264 51.533 -11.137 1.00 16.59 354 LEU B C 1
ATOM 5023 O O . LEU B 1 354 ? 173.815 52.509 -10.552 1.00 15.74 354 LEU B O 1
ATOM 5028 N N . ARG B 1 355 ? 174.690 51.589 -12.388 1.00 16.87 355 ARG B N 1
ATOM 5029 C CA . ARG B 1 355 ? 174.624 52.846 -13.105 1.00 16.61 355 ARG B CA 1
ATOM 5030 C C . ARG B 1 355 ? 173.180 53.271 -13.330 1.00 16.28 355 ARG B C 1
ATOM 5031 O O . ARG B 1 355 ? 172.856 54.448 -13.228 1.00 17.60 355 ARG B O 1
ATOM 5039 N N . LYS B 1 356 ? 172.310 52.308 -13.607 1.00 16.43 356 LYS B N 1
ATOM 5040 C CA . LYS B 1 356 ? 170.892 52.578 -13.799 1.00 16.84 356 LYS B CA 1
ATOM 5041 C C . LYS B 1 356 ? 170.262 53.047 -12.493 1.00 16.58 356 LYS B C 1
ATOM 5042 O O . LYS B 1 356 ? 169.478 54.010 -12.476 1.00 16.66 356 LYS B O 1
ATOM 5048 N N . LEU B 1 357 ? 170.654 52.411 -11.390 1.00 15.87 357 LEU B N 1
ATOM 5049 C CA . LEU B 1 357 ? 170.181 52.837 -10.075 1.00 15.94 357 LEU B CA 1
ATOM 5050 C C . LEU B 1 357 ? 170.620 54.269 -9.734 1.00 15.56 357 LEU B C 1
ATOM 5051 O O . LEU B 1 357 ? 169.814 55.044 -9.265 1.00 16.05 357 LEU B O 1
ATOM 5056 N N . ALA B 1 358 ? 171.875 54.605 -9.986 1.00 16.38 358 ALA B N 1
ATOM 5057 C CA . ALA B 1 358 ? 172.356 55.973 -9.810 1.00 16.50 358 ALA B CA 1
ATOM 5058 C C . ALA B 1 358 ? 171.546 56.975 -10.634 1.00 17.04 358 ALA B C 1
ATOM 5059 O O . ALA B 1 358 ? 171.195 58.022 -10.120 1.00 16.32 358 ALA B O 1
ATOM 5061 N N . ALA B 1 359 ? 171.227 56.639 -11.889 1.00 17.03 359 ALA B N 1
ATOM 5062 C CA . ALA B 1 359 ? 170.403 57.511 -12.728 1.00 17.08 359 ALA B CA 1
ATOM 5063 C C . ALA B 1 359 ? 169.017 57.748 -12.106 1.00 17.33 359 ALA B C 1
ATOM 5064 O O . ALA B 1 359 ? 168.492 58.875 -12.117 1.00 17.34 359 ALA B O 1
ATOM 5066 N N . ALA B 1 360 ? 168.448 56.699 -11.507 1.00 16.61 360 ALA B N 1
ATOM 5067 C CA . ALA B 1 360 ? 167.146 56.818 -10.883 1.00 15.49 360 ALA B CA 1
ATOM 5068 C C . ALA B 1 360 ? 167.205 57.733 -9.655 1.00 15.40 360 ALA B C 1
ATOM 5069 O O . ALA B 1 360 ? 166.274 58.510 -9.406 1.00 17.40 360 ALA B O 1
ATOM 5071 N N . VAL B 1 361 ? 168.291 57.643 -8.887 1.00 14.79 361 VAL B N 1
ATOM 5072 C CA . VAL B 1 361 ? 168.496 58.525 -7.741 1.00 14.93 361 VAL B CA 1
ATOM 5073 C C . VAL B 1 361 ? 168.549 59.995 -8.162 1.00 16.26 361 VAL B C 1
ATOM 5074 O O . VAL B 1 361 ? 167.933 60.875 -7.529 1.00 17.61 361 VAL B O 1
ATOM 5078 N N . ARG B 1 362 ? 169.248 60.245 -9.253 1.00 16.64 362 ARG B N 1
ATOM 5079 C CA . ARG B 1 362 ? 169.345 61.587 -9.806 1.00 16.13 362 ARG B CA 1
ATOM 5080 C C . ARG B 1 362 ? 167.992 62.113 -10.251 1.00 16.29 362 ARG B C 1
ATOM 5081 O O . ARG B 1 362 ? 167.663 63.265 -9.981 1.00 17.63 362 ARG B O 1
ATOM 5089 N N . GLN B 1 363 ? 167.186 61.266 -10.881 1.00 16.73 363 GLN B N 1
ATOM 5090 C CA . GLN B 1 363 ? 165.850 61.664 -11.277 1.00 17.47 363 GLN B CA 1
ATOM 5091 C C . GLN B 1 363 ? 164.946 61.913 -10.079 1.00 17.94 363 GLN B C 1
ATOM 5092 O O . GLN B 1 363 ? 164.118 62.816 -10.113 1.00 18.63 363 GLN B O 1
ATOM 5098 N N . ARG B 1 364 ? 165.089 61.116 -9.019 1.00 16.92 364 ARG B N 1
ATOM 5099 C CA . ARG B 1 364 ? 164.292 61.340 -7.823 1.00 15.75 364 ARG B CA 1
ATOM 5100 C C . ARG B 1 364 ? 164.554 62.729 -7.273 1.00 16.99 364 ARG B C 1
ATOM 5101 O O . ARG B 1 364 ? 163.637 63.387 -6.838 1.00 17.86 364 ARG B O 1
ATOM 5109 N N . ARG B 1 365 ? 165.801 63.174 -7.296 1.00 17.91 365 ARG B N 1
ATOM 5110 C CA . ARG B 1 365 ? 166.122 64.524 -6.844 1.00 19.49 365 ARG B CA 1
ATOM 5111 C C . ARG B 1 365 ? 165.353 65.565 -7.638 1.00 20.98 365 ARG B C 1
ATOM 5112 O O . ARG B 1 365 ? 164.912 66.541 -7.075 1.00 20.78 365 ARG B O 1
ATOM 5120 N N . GLU B 1 366 ? 165.222 65.365 -8.948 1.00 23.09 366 GLU B N 1
ATOM 5121 C CA . GLU B 1 366 ? 164.492 66.332 -9.774 1.00 23.87 366 GLU B CA 1
ATOM 5122 C C . GLU B 1 366 ? 1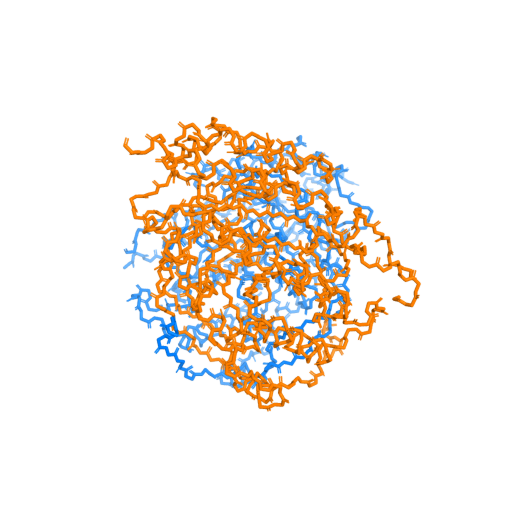63.035 66.388 -9.355 1.00 24.55 366 GLU B C 1
ATOM 5123 O O . GLU B 1 366 ? 162.463 67.471 -9.223 1.00 25.31 366 GLU B O 1
ATOM 5129 N N . VAL B 1 367 ? 162.446 65.226 -9.111 1.00 24.24 367 VAL B N 1
ATOM 5130 C CA . VAL B 1 367 ? 161.047 65.143 -8.708 1.00 24.52 367 VAL B CA 1
ATOM 5131 C C . VAL B 1 367 ? 160.852 65.817 -7.350 1.00 24.40 367 VAL B C 1
ATOM 5132 O O . VAL B 1 367 ? 159.854 66.486 -7.138 1.00 23.99 367 VAL B O 1
ATOM 5136 N N . ASN B 1 368 ? 161.823 65.671 -6.455 1.00 24.61 368 ASN B N 1
ATOM 5137 C CA . ASN B 1 368 ? 161.727 66.242 -5.112 1.00 25.85 368 ASN B CA 1
ATOM 5138 C C . ASN B 1 368 ? 161.913 67.767 -5.064 1.00 27.83 368 ASN B C 1
ATOM 5139 O O . ASN B 1 368 ? 161.465 68.405 -4.111 1.00 28.63 368 ASN B O 1
ATOM 5144 N N . LYS B 1 369 ? 162.574 68.334 -6.072 1.00 29.61 369 LYS B N 1
ATOM 5145 C CA . LYS B 1 369 ? 162.865 69.780 -6.110 1.00 32.32 369 LYS B CA 1
ATOM 5146 C C . LYS B 1 369 ? 161.606 70.651 -6.207 1.00 33.11 369 LYS B C 1
ATOM 5147 O O . LYS B 1 369 ? 160.600 70.251 -6.796 1.00 33.94 369 LYS B O 1
#

CATH classification: 3.20.20.70

Solvent-accessible surface area: 23692 Å² total; per-residue (Å²): 145,16,57,111,27,91,76,112,26,26,26,0,35,87,2,38,118,96,20,84,22,42,114,64,0,82,98,6,1,34,72,1,46,121,36,0,42,38,0,4,55,63,156,40,62,32,0,0,0,0,0,0,4,0,3,4,36,43,50,128,8,4,41,63,0,0,103,73,0,48,166,6,14,72,96,12,134,51,12,3,5,10,1,0,1,0,7,3,14,16,21,66,81,37,58,36,22,22,0,6,6,16,4,16,55,29,81,113,84,46,64,3,40,88,0,2,78,25,0,3,72,0,0,10,45,0,0,59,50,10,0,4,0,0,1,10,14,6,26,39,13,4,8,38,1,6,24,48,0,1,0,0,0,2,0,6,9,59,0,0,31,0,7,21,0,4,11,19,0,0,9,12,31,1,0,0,0,0,15,0,7,28,22,9,36,15,78,25,0,16,32,0,22,68,0,0,51,81,54,7,36,33,12,13,7,9,85,140,8,60,10,9,11,7,19,0,111,3,1,97,24,8,4,4,0,0,18,0,20,126,82,30,52,10,44,62,61,139,20,1,54,92,0,89,90,62,40,53,110,80,51,20,12,1,1,0,0,0,5,47,18,3,4,104,110,63,39,169,34,0,35,128,1,1,81,55,0,15,101,12,0,17,105,21,33,78,22,0,13,0,0,0,0,0,0,11,8,65,100,12,79,24,68,114,134,141,86,3,15,0,10,18,62,23,0,3,4,15,116,44,0,43,75,4,0,98,117,0,0,30,1,0,112,92,6,82,153,91,104,139,14,60,114,28,93,76,114,26,27,27,0,34,89,2,35,118,101,22,85,21,44,115,66,0,59,91,6,0,103,80,1,37,122,37,0,41,38,0,4,56,64,156,41,62,34,0,0,0,0,0,0,4,0,2,4,17,38,47,148,9,4,40,61,0,0,97,71,0,48,160,7,17,75,97,13,130,50,13,1,5,6,1,0,1,0,7,4,14,16,22,62,81,41,62,38,23,22,0,4,7,15,4,7,38,8,83,116,82,48,66,3,43,83,0,2,80,23,0,3,72,0,0,10,45,0,0,60,48,11,0,5,0,0,1,10,13,6,26,40,13,4,6,38,2,6,29,46,0,1,0,0,0,2,0,6,8,58,0,0,31,0,8,20,0,5,12,20,0,0,9,10,33,1,0,0,0,0,15,0,8,30,20,8,27,9,82,24,0,20,33,0,24,75,1,0,50,69,53,8,34,32,12,14,6,10,80,140,8,61,10,9,10,7,20,0,112,3,1,94,24,8,3,3,0,0,15,0,18,129,150,30,44,10,41,45,60,172,20,1,58,103,0,88,91,61,42,68,109,79,49,21,12,1,1,0,0,0,5,49,16,3,4,103,110,47,22,136,30,0,34,119,1,1,81,57,0,16,113,18,0,20,103,22,33,78,24,0,13,0,0,0,0,0,0,10,8,62,101,12,80,30,62,73,124,99,116,49,29,141,109,4,20,0,10,17,62,28,0,2,5,19,123,48,0,52,69,3,0,96,102,0,0,44,7,0,115,86,7,63,102,74,77,198

Foldseek 3Di:
DPDPDDDDADFLLRLCVVQPADPLLLVLLVVLQVVLLCLQQVVDLAFEEAEEAPADLDLVQLLVFLVLVVVLCVVLVNHYRYAYEHAAAQDDPPDDDGGQQQCSVRPPPRPNNVSLNSSQNSLSSNSNVSHAYEYEPPDLASCSNHLSRHAEYEDDQVCLQPLSVLQSLLARPGAYEYEHHQQQDCPSRLVSLVSQQDWDWDWYAHSNRDIDIDTGHGDLRYAYEGAGHNVAGQLAPVSLVVVVVPHDPSHTAYEYELDHRVQVQHQVRSLVSLVRNLVCLLQAPSRHRYYYFREWQDWFADDSDDRTHHNPGTHHHDVVVSVSVVSSSVSSVSNVVND/DPDPDDDDADFLLRLCVVQPADPQLLVLLVVLQVVLLCLQAVVDLAFEEAEEAPEDQDLVQRLVFLVLVVVLCVVLVNHYRYAYEHAAAQDDPPDDDGGQQQCSVRPPPRPNNVSLNSSQNSLSSNSNVSHAYEYEPDDLASCSNHLSRHAEYEDDQPCLQPLSVLQSLLARPGAYEYEHHQQQDRPSRLVSLVSQQDWDWDWYAHSNRDIDIDTGHGDLRYAYEGAAHNVAGQLAPVSLVVVVVPHDPSHTAYEYELDHNVQPQHQVSSLVSLVRNLVCLLQANSRHRYYYFHEWQDWFADDDPVVPDDRTHHNPGTHHHDVVVSVSVVSSSVSSVSNVVNVD

Secondary structure (DSSP, 8-state):
--EEEEE----HHHHHHHSPPPHHHHHHHHHHHHHHHHHHTTS--SEEEEEE-S----HHHHHHHHHHHHHHHHHHTTTEEEEEE-------SSSS---TTT-TTSSS---HHHHHHHHHHHHHHHHTTT--EEEE--SSSTHHHHGGG-SEEEE-TTTTT-HHHHHHHHT-SS-EEEEPPTTS-SHHHHHHHHHHTS--EEEEE-TTSBEEEEEE---S-EEEEE---TT----SHHHHHHHHHHPPTTPPPEEEESSGGGGTS-GGGHHHHHHHHHHHHHTT--SEEEEEEEB-SSSBB-----TT-BSSS-BB-HHHHHHHHHHHHHHHHHHHH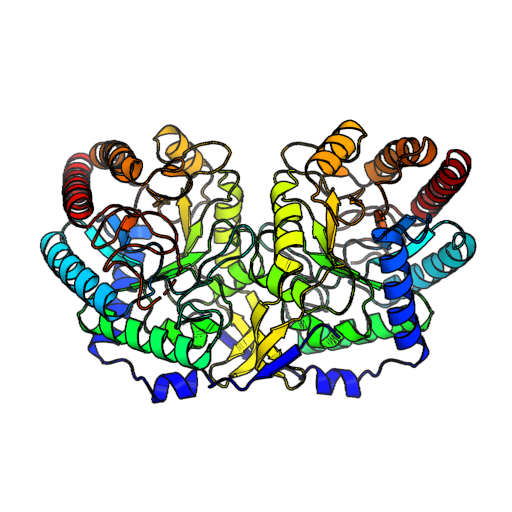H-/--EEEEE----HHHHHHHSPPPHHHHHHHHHHHHHHHHHHTTS--SEEEEEE-S----HHHHHHHHHHHHHHHHHHTTTEEEEEE-------SSSS---TTT-TTSSS---HHHHHHHHHHHHHHHHTTT--EEEE---SSTHHHHGGG-SEEEE-TTTTT-HHHHHHHHT-SS-EEEEPPTTS-SHHHHHHHHHHTS--EEEEE-TTSBEEEEEE---S-EEEEEEE-TT----SHHHHHHHHHHPPTTPPPEEEEEEEETTTT-GGGHHHHHHHHHHHHHTT--SEEEEEEEB-SSSBB-----TTPPTT-BSSS-BB-HHHHHHHHHHHHHHHHHHHHHH-

B-factor: mean 18.07, std 7.71, range [8.63, 61.13]

GO terms:
  GO:0003849 3-deoxy-7-phosphoheptulonate synthase activity (F, IDA)
  GO:0009423 chorismate biosynthetic process (P, TAS)
  GO:0005634 nucleus (C, HDA)
  GO:0005737 cytoplasm (C, HDA)
  GO:0043085 positive regulation of catalytic activity (P, IMP)